Protein AF-A0A2N2EL80-F1 (afdb_monomer_lite)

Structure (mmCIF, N/CA/C/O backbone):
data_AF-A0A2N2EL80-F1
#
_entry.id   AF-A0A2N2EL80-F1
#
loop_
_atom_site.group_PDB
_atom_site.id
_atom_site.type_symbol
_atom_site.label_atom_id
_atom_site.label_alt_id
_atom_site.label_comp_id
_atom_site.label_asym_id
_atom_site.label_entity_id
_atom_site.label_seq_id
_atom_site.pdbx_PDB_ins_code
_atom_site.Cartn_x
_atom_site.Cartn_y
_atom_site.Cartn_z
_atom_site.occupancy
_atom_site.B_iso_or_equiv
_atom_site.auth_seq_id
_atom_site.auth_comp_id
_atom_site.auth_asym_id
_atom_site.auth_atom_id
_atom_site.pdbx_PDB_model_num
ATOM 1 N N . ARG A 1 1 ? -1.466 24.757 1.978 1.00 36.84 1 ARG A N 1
ATOM 2 C CA . ARG A 1 1 ? -2.417 25.723 1.353 1.00 36.84 1 ARG A CA 1
ATOM 3 C C . ARG A 1 1 ? -2.106 26.022 -0.122 1.00 36.84 1 ARG A C 1
ATOM 5 O O . ARG A 1 1 ? -3.025 25.860 -0.905 1.00 36.84 1 ARG A O 1
ATOM 12 N N . ARG A 1 2 ? -0.877 26.381 -0.549 1.00 28.94 2 ARG A N 1
ATOM 13 C CA . ARG A 1 2 ? -0.585 26.623 -1.990 1.00 28.94 2 ARG A CA 1
ATOM 14 C C . ARG A 1 2 ? -0.752 25.395 -2.911 1.00 28.94 2 ARG A C 1
ATOM 16 O O . ARG A 1 2 ? -1.196 25.573 -4.035 1.00 28.94 2 ARG A O 1
ATOM 23 N N . LEU A 1 3 ? -0.505 24.171 -2.430 1.00 34.81 3 LEU A N 1
ATOM 24 C CA . LEU A 1 3 ? -0.719 22.942 -3.219 1.00 34.81 3 LEU A CA 1
ATOM 25 C C . LEU A 1 3 ? -2.199 22.643 -3.530 1.00 34.81 3 LEU A C 1
ATOM 27 O O . LEU A 1 3 ? -2.502 22.123 -4.596 1.00 34.81 3 LEU A O 1
ATOM 31 N N . ALA A 1 4 ? -3.140 23.039 -2.665 1.00 36.81 4 ALA A N 1
ATOM 32 C CA . ALA A 1 4 ? -4.573 22.792 -2.881 1.00 36.81 4 ALA A CA 1
ATOM 33 C C . ALA A 1 4 ? -5.176 23.603 -4.050 1.00 36.81 4 ALA A C 1
ATOM 35 O O . ALA A 1 4 ? -6.304 23.346 -4.451 1.00 36.81 4 ALA A O 1
ATOM 36 N N . ALA A 1 5 ? -4.437 24.577 -4.594 1.00 39.47 5 ALA A N 1
ATOM 37 C CA . ALA A 1 5 ? -4.880 25.436 -5.692 1.00 39.47 5 ALA A CA 1
ATOM 38 C C . ALA A 1 5 ? -4.449 24.944 -7.091 1.00 39.47 5 ALA A C 1
ATOM 40 O O . ALA A 1 5 ? -4.789 25.587 -8.079 1.00 39.47 5 ALA A O 1
ATOM 41 N N . GLN A 1 6 ? -3.691 23.842 -7.193 1.00 38.78 6 GLN A N 1
ATOM 42 C CA . GLN A 1 6 ? -3.155 23.334 -8.472 1.00 38.78 6 GLN A CA 1
ATOM 43 C C . GLN A 1 6 ? -3.732 21.978 -8.917 1.00 38.78 6 GLN A C 1
ATOM 45 O O . GLN A 1 6 ? -3.412 21.514 -10.011 1.00 38.78 6 GLN A O 1
ATOM 50 N N . PHE A 1 7 ? -4.619 21.365 -8.128 1.00 42.50 7 PHE A N 1
ATOM 51 C CA . PHE A 1 7 ? -5.282 20.105 -8.475 1.00 42.50 7 PHE A CA 1
ATOM 52 C C . PHE A 1 7 ? -6.758 20.333 -8.844 1.00 42.50 7 PHE A C 1
ATOM 54 O O . PHE A 1 7 ? -7.604 20.361 -7.948 1.00 42.50 7 PHE A O 1
ATOM 61 N N . PRO A 1 8 ? -7.113 20.458 -10.138 1.00 40.69 8 PRO A N 1
ATOM 62 C CA . PRO A 1 8 ? -8.498 20.279 -10.557 1.00 40.69 8 PRO A CA 1
ATOM 63 C C . PRO A 1 8 ? -8.896 18.818 -10.303 1.00 40.69 8 PRO A C 1
ATOM 65 O O . PRO A 1 8 ? -8.256 17.897 -10.823 1.00 40.69 8 PRO A O 1
ATOM 68 N N . GLY A 1 9 ? -9.942 18.605 -9.496 1.00 40.81 9 GLY A N 1
ATOM 69 C CA . GLY A 1 9 ? -10.396 17.269 -9.081 1.00 40.81 9 GLY A CA 1
ATOM 70 C C . GLY A 1 9 ? -10.692 16.328 -10.254 1.00 40.81 9 GLY A C 1
ATOM 71 O O . GLY A 1 9 ? -10.495 15.118 -10.144 1.00 40.81 9 GLY A O 1
ATOM 72 N N . ASP A 1 10 ? -11.044 16.893 -11.408 1.00 41.03 10 ASP A N 1
ATOM 73 C CA . ASP A 1 10 ? -11.338 16.184 -12.655 1.00 41.03 10 ASP A CA 1
ATOM 74 C C . ASP A 1 10 ? -10.161 15.337 -13.165 1.00 41.03 10 ASP A C 1
ATOM 76 O O . ASP A 1 10 ? -10.371 14.243 -13.689 1.00 41.03 10 ASP A O 1
ATOM 80 N N . LYS A 1 11 ? -8.907 15.782 -12.972 1.00 41.59 11 LYS A N 1
ATOM 81 C CA . LYS A 1 11 ? -7.721 14.992 -13.365 1.00 41.59 11 LYS A CA 1
ATOM 82 C C . LYS A 1 11 ? -7.474 13.805 -12.439 1.00 41.59 11 LYS A C 1
ATOM 84 O O . LYS A 1 11 ? -6.958 12.784 -12.884 1.00 41.59 11 LYS A O 1
ATOM 89 N N . LEU A 1 12 ? -7.859 13.928 -11.170 1.00 43.16 12 LEU A N 1
ATOM 90 C CA . LEU A 1 12 ? -7.789 12.839 -10.201 1.00 43.16 12 LEU A CA 1
ATOM 91 C C . LEU A 1 12 ? -8.893 11.815 -10.516 1.00 43.16 12 LEU A C 1
ATOM 93 O O . LEU A 1 12 ? -8.600 10.636 -10.679 1.00 43.16 12 LEU A O 1
ATOM 97 N N . ALA A 1 13 ? -10.130 12.270 -10.741 1.00 44.47 13 ALA A N 1
ATOM 98 C CA . ALA A 1 13 ? -11.245 11.417 -11.159 1.00 44.47 13 ALA A CA 1
ATOM 99 C C . ALA A 1 13 ? -10.984 10.682 -12.493 1.00 44.47 13 ALA A C 1
ATOM 101 O O . ALA A 1 13 ? -11.302 9.500 -12.617 1.00 44.47 13 ALA A O 1
ATOM 102 N N . ALA A 1 14 ? -10.348 11.336 -13.472 1.00 47.25 14 ALA A N 1
ATOM 103 C CA . ALA A 1 14 ? -10.001 10.724 -14.758 1.00 47.25 14 ALA A CA 1
ATOM 104 C C . ALA A 1 14 ? -8.974 9.576 -14.651 1.00 47.25 14 ALA A C 1
ATOM 106 O O . ALA A 1 14 ? -8.989 8.674 -15.487 1.00 47.25 14 ALA A O 1
ATOM 107 N N . LEU A 1 15 ? -8.113 9.577 -13.625 1.00 43.19 15 LEU A N 1
ATOM 108 C CA . LEU A 1 15 ? -7.171 8.483 -13.342 1.00 43.19 15 LEU A CA 1
ATOM 109 C C . LEU A 1 15 ? -7.818 7.296 -12.607 1.00 43.19 15 LEU A C 1
ATOM 111 O O . LEU A 1 15 ? -7.221 6.222 -12.565 1.00 43.19 15 LEU A O 1
ATOM 115 N N . PHE A 1 16 ? -9.016 7.473 -12.038 1.00 49.16 16 PHE A N 1
ATOM 116 C CA . PHE A 1 16 ? -9.687 6.487 -11.180 1.00 49.16 16 PHE A CA 1
ATOM 117 C C . PHE A 1 16 ? -11.095 6.091 -11.658 1.00 49.16 16 PHE A C 1
ATOM 119 O O . PHE A 1 16 ? -11.875 5.550 -10.878 1.00 49.16 16 PHE A O 1
ATOM 126 N N . ARG A 1 17 ? -11.431 6.296 -12.941 1.00 38.03 17 ARG A N 1
ATOM 127 C CA . ARG A 1 17 ? -12.593 5.620 -13.542 1.00 38.03 17 ARG A CA 1
ATOM 128 C C . ARG A 1 17 ? -12.293 4.130 -13.703 1.00 38.03 17 ARG A C 1
ATOM 130 O O . ARG A 1 17 ? -11.672 3.715 -14.682 1.00 38.03 17 ARG A O 1
ATOM 137 N N . GLU A 1 18 ? -12.797 3.326 -12.774 1.00 37.41 18 GLU A N 1
ATOM 138 C CA . GLU A 1 18 ? -13.130 1.941 -13.098 1.00 37.41 18 GLU A CA 1
ATOM 139 C C . GLU A 1 18 ? -14.151 1.937 -14.246 1.00 37.41 18 GLU A C 1
ATOM 141 O O . GLU A 1 18 ? -14.993 2.834 -14.362 1.00 37.41 18 GLU A O 1
ATOM 146 N N . GLN A 1 19 ? -14.045 0.959 -15.148 1.00 36.16 19 GLN A N 1
ATOM 147 C CA . GLN A 1 19 ? -15.070 0.773 -16.173 1.00 36.16 19 GLN A CA 1
ATOM 148 C C . GLN A 1 19 ? -16.374 0.386 -15.463 1.00 36.16 19 GLN A C 1
ATOM 150 O O . GLN A 1 19 ? -16.317 -0.469 -14.576 1.00 36.16 19 GLN A O 1
ATOM 155 N N . PRO A 1 20 ? -17.539 0.949 -15.840 1.00 35.91 20 PRO A N 1
ATOM 156 C CA . PRO A 1 20 ? -18.798 0.398 -15.367 1.00 35.91 20 PRO A CA 1
ATOM 157 C C . PRO A 1 20 ? -18.852 -1.080 -15.760 1.00 35.91 20 PRO A C 1
ATOM 159 O O . PRO A 1 20 ? -18.447 -1.451 -16.869 1.00 35.91 20 PRO A O 1
ATOM 162 N N . ALA A 1 21 ? -19.329 -1.922 -14.843 1.00 37.66 21 ALA A N 1
ATOM 163 C CA . ALA A 1 21 ? -19.661 -3.299 -15.175 1.00 37.66 21 ALA A CA 1
ATOM 164 C C . ALA A 1 21 ? -20.617 -3.307 -16.378 1.00 37.66 21 ALA A C 1
ATOM 166 O O . ALA A 1 21 ? -21.438 -2.398 -16.520 1.00 37.66 21 ALA A O 1
ATOM 167 N N . ALA A 1 22 ? -20.489 -4.314 -17.247 1.00 34.97 22 ALA A N 1
ATOM 168 C CA . ALA A 1 22 ? -21.372 -4.461 -18.398 1.00 34.97 22 ALA A CA 1
ATOM 169 C C . ALA A 1 22 ? -22.839 -4.393 -17.947 1.00 34.97 22 ALA A C 1
ATOM 171 O O . ALA A 1 22 ? -23.194 -4.988 -16.925 1.00 34.97 22 ALA A O 1
ATOM 172 N N . GLU A 1 23 ? -23.665 -3.658 -18.695 1.00 34.81 23 GLU A N 1
ATOM 173 C CA . GLU A 1 23 ? -25.088 -3.518 -18.391 1.00 34.81 23 GLU A CA 1
ATOM 174 C C . GLU A 1 23 ? -25.717 -4.909 -18.213 1.00 34.81 23 GLU A C 1
ATOM 176 O O . GLU A 1 23 ? -25.488 -5.792 -19.050 1.00 34.81 23 GLU A O 1
ATOM 181 N N . PRO A 1 24 ? -26.496 -5.147 -17.141 1.00 37.19 24 PRO A N 1
ATOM 182 C CA . PRO A 1 24 ? -27.219 -6.397 -17.011 1.00 37.19 24 PRO A CA 1
ATOM 183 C C . PRO A 1 24 ? -28.209 -6.493 -18.172 1.00 37.19 24 PRO A C 1
ATOM 185 O O . PRO A 1 24 ? -29.106 -5.658 -18.305 1.00 37.19 24 PRO A O 1
ATOM 188 N N . ALA A 1 25 ? -28.031 -7.510 -19.017 1.00 40.09 25 ALA A N 1
ATOM 189 C CA . ALA A 1 25 ? -28.937 -7.782 -20.123 1.00 40.09 25 ALA A CA 1
ATOM 190 C C . ALA A 1 25 ? -30.385 -7.849 -19.612 1.00 40.09 25 ALA A C 1
ATOM 192 O O . ALA A 1 25 ? -30.652 -8.429 -18.555 1.00 40.09 25 ALA A O 1
ATOM 193 N N . ALA A 1 26 ? -31.307 -7.241 -20.364 1.00 38.72 26 ALA A N 1
ATOM 194 C CA . ALA A 1 26 ? -32.713 -7.168 -19.988 1.00 38.72 26 ALA A CA 1
ATOM 195 C C . ALA A 1 26 ? -33.275 -8.569 -19.659 1.00 38.72 26 ALA A C 1
ATOM 197 O O . ALA A 1 26 ? -32.948 -9.534 -20.359 1.00 38.72 26 ALA A O 1
ATOM 198 N N . PRO A 1 27 ? -34.113 -8.706 -18.614 1.00 36.88 27 PRO A N 1
ATOM 199 C CA . PRO A 1 27 ? -34.612 -10.006 -18.196 1.00 36.88 27 PRO A CA 1
ATOM 200 C C . PRO A 1 27 ? -35.452 -10.641 -19.307 1.00 36.88 27 PRO A C 1
ATOM 202 O O . PRO A 1 27 ? -36.494 -10.114 -19.701 1.00 36.88 27 PRO A O 1
ATOM 205 N N . LEU A 1 28 ? -35.004 -11.803 -19.785 1.00 41.41 28 LEU A N 1
ATOM 206 C CA . LEU A 1 28 ? -35.810 -12.681 -20.628 1.00 41.41 28 LEU A CA 1
ATOM 207 C C . LEU A 1 28 ? -37.101 -13.061 -19.877 1.00 41.41 28 LEU A C 1
ATOM 209 O O . LEU A 1 28 ? -37.045 -13.305 -18.666 1.00 41.41 28 LEU A O 1
ATOM 213 N N . PRO A 1 29 ? -38.260 -13.127 -20.558 1.00 40.88 29 PRO A N 1
ATOM 214 C CA . PRO A 1 29 ? -39.517 -13.491 -19.915 1.00 40.88 29 PRO A CA 1
ATOM 215 C C . PRO A 1 29 ? -39.420 -14.893 -19.304 1.00 40.88 29 PRO A C 1
ATOM 217 O O . PRO A 1 29 ? -38.980 -15.842 -19.954 1.00 40.88 29 PRO A O 1
ATOM 220 N N . GLN A 1 30 ? -39.832 -15.017 -18.040 1.00 40.78 30 GLN A N 1
ATOM 221 C CA . GLN A 1 30 ? -39.789 -16.280 -17.307 1.00 40.78 30 GLN A CA 1
ATOM 222 C C . GLN A 1 30 ? -40.685 -17.325 -17.984 1.00 40.78 30 GLN A C 1
ATOM 224 O O . GLN A 1 30 ? -41.900 -17.147 -18.080 1.00 40.78 30 GLN A O 1
ATOM 229 N N . ALA A 1 31 ? -40.089 -18.437 -18.414 1.00 43.22 31 ALA A N 1
ATOM 230 C CA . ALA A 1 31 ? -40.844 -19.630 -18.768 1.00 43.22 31 ALA A CA 1
ATOM 231 C C . ALA A 1 31 ? -41.517 -20.207 -17.509 1.00 43.22 31 ALA A C 1
ATOM 233 O O . ALA A 1 31 ? -40.931 -20.198 -16.424 1.00 43.22 31 ALA A O 1
ATOM 234 N N . ALA A 1 32 ? -42.747 -20.702 -17.656 1.00 46.00 32 ALA A N 1
ATOM 235 C CA . ALA A 1 32 ? -43.511 -21.267 -16.548 1.00 46.00 32 ALA A CA 1
ATOM 236 C C . ALA A 1 32 ? -42.792 -22.481 -15.916 1.00 46.00 32 ALA A C 1
ATOM 238 O O . ALA A 1 32 ? -42.149 -23.251 -16.637 1.00 46.00 32 ALA A O 1
ATOM 239 N N . PRO A 1 33 ? -42.904 -22.688 -14.589 1.00 47.91 33 PRO A N 1
ATOM 240 C CA . PRO A 1 33 ? -42.281 -23.828 -13.928 1.00 47.91 33 PRO A CA 1
ATOM 241 C C . PRO A 1 33 ? -42.896 -25.156 -14.413 1.00 47.91 33 PRO A C 1
ATOM 243 O O . PRO A 1 33 ? -44.117 -25.236 -14.580 1.00 47.91 33 PRO A O 1
ATOM 246 N N . PRO A 1 34 ? -42.086 -26.212 -14.619 1.00 53.00 34 PRO A N 1
ATOM 247 C CA . PRO A 1 34 ? -42.595 -27.531 -14.979 1.00 53.00 34 PRO A CA 1
ATOM 248 C C . PRO A 1 34 ? -43.390 -28.164 -13.818 1.00 53.00 34 PRO A C 1
ATOM 250 O O . PRO A 1 34 ? -43.152 -27.832 -12.653 1.00 53.00 34 PRO A O 1
ATOM 253 N N . PRO A 1 35 ? -44.324 -29.092 -14.108 1.00 53.56 35 PRO A N 1
ATOM 254 C CA . PRO A 1 35 ? -45.118 -29.761 -13.081 1.00 53.56 35 PRO A CA 1
ATOM 255 C C . PRO A 1 35 ? -44.244 -30.613 -12.137 1.00 53.56 35 PRO A C 1
ATOM 257 O O . PRO A 1 35 ? -43.193 -31.112 -12.551 1.00 53.56 35 PRO A O 1
ATOM 260 N N . PRO A 1 36 ? -44.667 -30.804 -10.872 1.00 47.78 36 PRO A N 1
ATOM 261 C CA . PRO A 1 36 ? -43.858 -31.474 -9.860 1.00 47.78 36 PRO A CA 1
ATOM 262 C C . PRO A 1 36 ? -43.615 -32.951 -10.195 1.00 47.78 36 PRO A C 1
ATOM 264 O O . PRO A 1 36 ? -44.549 -33.714 -10.443 1.00 47.78 36 PRO A O 1
ATOM 267 N N . GLN A 1 37 ? -42.347 -33.364 -10.147 1.00 56.66 37 GLN A N 1
ATOM 268 C CA . GLN A 1 37 ? -41.962 -34.774 -10.205 1.00 56.66 37 GLN A CA 1
ATOM 269 C C . GLN A 1 37 ? -42.323 -35.492 -8.889 1.00 56.66 37 GLN A C 1
ATOM 271 O O . GLN A 1 37 ? -42.256 -34.876 -7.821 1.00 56.66 37 GLN A O 1
ATOM 276 N N . PRO A 1 38 ? -42.691 -36.788 -8.931 1.00 44.81 38 PRO A N 1
ATOM 277 C CA . PRO A 1 38 ? -42.960 -37.568 -7.725 1.00 44.81 38 PRO A CA 1
ATOM 278 C C . PRO A 1 38 ? -41.693 -37.746 -6.875 1.00 44.81 38 PRO A C 1
ATOM 280 O O . PRO A 1 38 ? -40.584 -37.859 -7.398 1.00 44.81 38 PRO A O 1
ATOM 283 N N . ALA A 1 39 ? -41.868 -37.773 -5.552 1.00 45.59 39 ALA A N 1
ATOM 284 C CA . ALA A 1 39 ? -40.762 -37.785 -4.599 1.00 45.59 39 ALA A CA 1
ATOM 285 C C . ALA A 1 39 ? -39.882 -39.053 -4.711 1.00 45.59 39 ALA A C 1
ATOM 287 O O . ALA A 1 39 ? -40.421 -40.157 -4.847 1.00 45.59 39 ALA A O 1
ATOM 288 N N . PRO A 1 40 ? -38.544 -38.932 -4.600 1.00 43.94 40 PRO A N 1
ATOM 289 C CA . PRO A 1 40 ? -37.654 -40.086 -4.570 1.00 43.94 40 PRO A CA 1
ATOM 290 C C . PRO A 1 40 ? -37.874 -40.919 -3.299 1.00 43.94 40 PRO A C 1
ATOM 292 O O . PRO A 1 40 ? -37.983 -40.385 -2.194 1.00 43.94 40 PRO A O 1
ATOM 295 N N . GLN A 1 41 ? -37.922 -42.242 -3.462 1.00 43.44 41 GLN A N 1
ATOM 296 C CA . GLN A 1 41 ? -38.035 -43.189 -2.352 1.00 43.44 41 GLN A CA 1
ATOM 297 C C . GLN A 1 41 ? -36.805 -43.121 -1.435 1.00 43.44 41 GLN A C 1
ATOM 299 O O . GLN A 1 41 ? -35.677 -42.938 -1.896 1.00 43.44 41 GLN A O 1
ATOM 304 N N . ALA A 1 42 ? -37.023 -43.301 -0.131 1.00 38.56 42 ALA A N 1
ATOM 305 C CA . ALA A 1 42 ? -35.953 -43.302 0.859 1.00 38.56 42 ALA A CA 1
ATOM 306 C C . ALA A 1 42 ? -34.986 -44.476 0.627 1.00 38.56 42 ALA A C 1
ATOM 308 O O . ALA A 1 42 ? -35.381 -45.641 0.692 1.00 38.56 42 ALA A O 1
ATOM 309 N N . ALA A 1 43 ? -33.711 -44.165 0.386 1.00 41.53 43 ALA A N 1
ATOM 310 C CA . ALA A 1 43 ? -32.657 -45.167 0.301 1.00 41.53 43 ALA A CA 1
ATOM 311 C C . ALA A 1 43 ? -32.413 -45.810 1.678 1.00 41.53 43 ALA A C 1
ATOM 313 O O . ALA A 1 43 ? -32.316 -45.117 2.692 1.00 41.53 43 ALA A O 1
ATOM 314 N N . GLN A 1 44 ? -32.296 -47.139 1.708 1.00 49.78 44 GLN A N 1
ATOM 315 C CA . GLN A 1 44 ? -31.917 -47.875 2.915 1.00 49.78 44 GLN A CA 1
ATOM 316 C C . GLN A 1 44 ? -30.453 -47.575 3.295 1.00 49.78 44 GLN A C 1
ATOM 318 O O . GLN A 1 44 ? -29.621 -47.397 2.400 1.00 49.78 44 GLN A O 1
ATOM 323 N N . PRO A 1 45 ? -30.104 -47.537 4.595 1.00 44.44 45 PRO A N 1
ATOM 324 C CA . PRO A 1 45 ? -28.719 -47.362 5.020 1.00 44.44 45 PRO A CA 1
ATOM 325 C C . PRO A 1 45 ? -27.870 -48.592 4.635 1.00 44.44 45 PRO A C 1
ATOM 327 O O . PRO A 1 45 ? -28.324 -49.724 4.826 1.00 44.44 45 PRO A O 1
ATOM 330 N N . PRO A 1 46 ? -26.642 -48.409 4.115 1.00 47.59 46 PRO A N 1
ATOM 331 C CA . PRO A 1 46 ? -25.771 -49.523 3.754 1.00 47.59 46 PRO A CA 1
ATOM 332 C C . PRO A 1 46 ? -25.269 -50.278 4.994 1.00 47.59 46 PRO A C 1
ATOM 334 O O . PRO A 1 46 ? -24.992 -49.688 6.039 1.00 47.59 46 PRO A O 1
ATOM 337 N N . ALA A 1 47 ? -25.128 -51.597 4.860 1.00 44.88 47 ALA A N 1
ATOM 338 C CA . ALA A 1 47 ? -24.631 -52.468 5.921 1.00 44.88 47 ALA A CA 1
ATOM 339 C C . ALA A 1 47 ? -23.134 -52.243 6.211 1.00 44.88 47 ALA A C 1
ATOM 341 O O . ALA A 1 47 ? -22.342 -51.978 5.305 1.00 44.88 47 ALA A O 1
ATOM 342 N N . PHE A 1 48 ? -22.743 -52.409 7.478 1.00 38.69 48 PHE A N 1
ATOM 343 C CA . PHE A 1 48 ? -21.344 -52.361 7.908 1.00 38.69 48 PHE A CA 1
ATOM 344 C C . PHE A 1 48 ? -20.513 -53.462 7.233 1.00 38.69 48 PHE A C 1
ATOM 346 O O . PHE A 1 48 ? -20.825 -54.646 7.360 1.00 38.69 48 PHE A O 1
ATOM 353 N N . GLN A 1 49 ? -19.412 -53.073 6.587 1.00 50.56 49 GLN A N 1
ATOM 354 C CA . GLN A 1 49 ? -18.335 -53.985 6.196 1.00 50.56 49 GLN A CA 1
ATOM 355 C C . GLN A 1 49 ? -17.183 -53.876 7.214 1.00 50.56 49 GLN A C 1
ATOM 357 O O . GLN A 1 49 ? -16.853 -52.759 7.622 1.00 50.56 49 GLN A O 1
ATOM 362 N N . PRO A 1 50 ? -16.572 -54.995 7.651 1.00 47.41 50 PRO A N 1
ATOM 363 C CA . PRO A 1 50 ? -15.419 -54.963 8.548 1.00 47.41 50 PRO A CA 1
ATOM 364 C C . PRO A 1 50 ? -14.163 -54.443 7.831 1.00 47.41 50 PRO A C 1
ATOM 366 O O . PRO A 1 50 ? -13.985 -54.646 6.630 1.00 47.41 50 PRO A O 1
ATOM 369 N N . ALA A 1 51 ? -13.285 -53.771 8.578 1.00 41.91 51 ALA A N 1
ATOM 370 C CA . ALA A 1 51 ? -12.072 -53.161 8.039 1.00 41.91 51 ALA A CA 1
ATOM 371 C C . ALA A 1 51 ? -11.010 -54.212 7.639 1.00 41.91 51 ALA A C 1
ATOM 373 O O . ALA A 1 51 ? -10.792 -55.157 8.400 1.00 41.91 51 ALA A O 1
ATOM 374 N N . PRO A 1 52 ? -10.314 -54.046 6.496 1.00 45.00 52 PRO A N 1
ATOM 375 C CA . PRO A 1 52 ? -9.164 -54.873 6.136 1.00 45.00 52 PRO A CA 1
ATOM 376 C C . PRO A 1 52 ? -7.899 -54.479 6.922 1.00 45.00 52 PRO A C 1
ATOM 378 O O . PRO A 1 52 ? -7.692 -53.309 7.250 1.00 45.00 52 PRO A O 1
ATOM 381 N N . GLU A 1 53 ? -7.041 -55.463 7.198 1.00 48.62 53 GLU A N 1
ATOM 382 C CA . GLU A 1 53 ? -5.771 -55.290 7.918 1.00 48.62 53 GLU A CA 1
ATOM 383 C C . GLU A 1 53 ? -4.724 -54.462 7.136 1.00 48.62 53 GLU A C 1
ATOM 385 O O . GLU A 1 53 ? -4.726 -54.453 5.900 1.00 48.62 53 GLU A O 1
ATOM 390 N N . PRO A 1 54 ? -3.789 -53.782 7.831 1.00 41.91 54 PRO A N 1
ATOM 391 C CA . PRO A 1 54 ? -2.734 -52.999 7.191 1.00 41.91 54 PRO A CA 1
ATOM 392 C C . PRO A 1 54 ? -1.634 -53.883 6.576 1.00 41.91 54 PRO A C 1
ATOM 394 O O . PRO A 1 54 ? -0.974 -54.659 7.265 1.00 41.91 54 PRO A O 1
ATOM 397 N N . ALA A 1 55 ? -1.378 -53.704 5.278 1.00 48.28 55 ALA A N 1
ATOM 398 C CA . ALA A 1 55 ? -0.269 -54.347 4.571 1.00 48.28 55 ALA A CA 1
ATOM 399 C C . ALA A 1 55 ? 1.093 -53.658 4.854 1.00 48.28 55 ALA A C 1
ATOM 401 O O . ALA A 1 55 ? 1.132 -52.441 5.063 1.00 48.28 55 ALA A O 1
ATOM 402 N N . PRO A 1 56 ? 2.222 -54.398 4.842 1.00 46.38 56 PRO A N 1
ATOM 403 C CA . PRO A 1 56 ? 3.550 -53.856 5.142 1.00 46.38 56 PRO A CA 1
ATOM 404 C C . PRO A 1 56 ? 4.141 -53.001 4.004 1.00 46.38 56 PRO A C 1
ATOM 406 O O . PRO A 1 56 ? 3.808 -53.161 2.830 1.00 46.38 56 PRO A O 1
ATOM 409 N N . ALA A 1 57 ? 5.056 -52.094 4.362 1.00 39.41 57 ALA A N 1
ATOM 410 C CA . ALA A 1 57 ? 5.652 -51.118 3.447 1.00 39.41 57 ALA A CA 1
ATOM 411 C C . ALA A 1 57 ? 6.679 -51.729 2.459 1.00 39.41 57 ALA A C 1
ATOM 413 O O . ALA A 1 57 ? 7.459 -52.600 2.853 1.00 39.41 57 ALA A O 1
ATOM 414 N N . PRO A 1 58 ? 6.747 -51.246 1.200 1.00 44.62 58 PRO A N 1
ATOM 415 C CA . PRO A 1 58 ? 7.720 -51.712 0.212 1.00 44.62 58 PRO A CA 1
ATOM 416 C C . PRO A 1 58 ? 9.107 -51.059 0.370 1.00 44.62 58 PRO A C 1
ATOM 418 O O . PRO A 1 58 ? 9.230 -49.861 0.624 1.00 44.62 58 PRO A O 1
ATOM 421 N N . ALA A 1 59 ? 10.156 -51.857 0.157 1.00 43.97 59 ALA A N 1
ATOM 422 C CA . ALA A 1 59 ? 11.557 -51.427 0.107 1.00 43.97 59 ALA A CA 1
ATOM 423 C C . ALA A 1 59 ? 11.955 -50.901 -1.300 1.00 43.97 59 ALA A C 1
ATOM 425 O O . ALA A 1 59 ? 11.289 -51.235 -2.283 1.00 43.97 59 ALA A O 1
ATOM 426 N N . PRO A 1 60 ? 13.020 -50.080 -1.433 1.00 42.66 60 PRO A N 1
ATOM 427 C CA . PRO A 1 60 ? 13.355 -49.402 -2.689 1.00 42.66 60 PRO A CA 1
ATOM 428 C C . PRO A 1 60 ? 14.072 -50.306 -3.708 1.00 42.66 60 PRO A C 1
ATOM 430 O O . PRO A 1 60 ? 14.862 -51.174 -3.342 1.00 42.66 60 PRO A O 1
ATOM 433 N N . ALA A 1 61 ? 13.844 -50.041 -4.999 1.00 38.38 61 ALA A N 1
ATOM 434 C CA . ALA A 1 61 ? 14.470 -50.732 -6.132 1.00 38.38 61 ALA A CA 1
ATOM 435 C C . ALA A 1 61 ? 15.491 -49.829 -6.875 1.00 38.38 61 ALA A C 1
ATOM 437 O O . ALA A 1 61 ? 15.366 -48.602 -6.822 1.00 38.38 61 ALA A O 1
ATOM 438 N N . PRO A 1 62 ? 16.513 -50.404 -7.545 1.00 36.56 62 PRO A N 1
ATOM 439 C CA . PRO A 1 62 ? 17.666 -49.666 -8.071 1.00 36.56 62 PRO A CA 1
ATOM 440 C C . PRO A 1 62 ? 17.452 -49.102 -9.487 1.00 36.56 62 PRO A C 1
ATOM 442 O O . PRO A 1 62 ? 16.614 -49.584 -10.247 1.00 36.56 62 PRO A O 1
ATOM 445 N N . GLY A 1 63 ? 18.263 -48.111 -9.869 1.00 37.34 63 GLY A N 1
ATOM 446 C CA . GLY A 1 63 ? 18.292 -47.566 -11.232 1.00 37.34 63 GLY A CA 1
ATOM 447 C C . GLY A 1 63 ? 19.321 -48.239 -12.155 1.00 37.34 63 GLY A C 1
ATOM 448 O O . GLY A 1 63 ? 20.293 -48.829 -11.683 1.00 37.34 63 GLY A O 1
ATOM 449 N N . PRO A 1 64 ? 19.139 -48.091 -13.476 1.00 36.47 64 PRO A N 1
ATOM 450 C CA . PRO A 1 64 ? 20.240 -47.936 -14.433 1.00 36.47 64 PRO A CA 1
ATOM 451 C C . PRO A 1 64 ? 20.031 -46.702 -15.347 1.00 36.47 64 PRO A C 1
ATOM 453 O O . PRO A 1 64 ? 18.960 -46.098 -15.343 1.00 36.47 64 PRO A O 1
ATOM 456 N N . GLY A 1 65 ? 21.046 -46.292 -16.121 1.00 27.11 65 GLY A N 1
ATOM 457 C CA . GLY A 1 65 ? 21.009 -45.043 -16.911 1.00 27.11 65 GLY A CA 1
ATOM 458 C C . GLY A 1 65 ? 21.589 -45.129 -18.331 1.00 27.11 65 GLY A C 1
ATOM 459 O O . GLY A 1 65 ? 21.978 -46.208 -18.760 1.00 27.11 65 GLY A O 1
ATOM 460 N N . ALA A 1 66 ? 21.687 -43.951 -18.981 1.00 27.59 66 ALA A N 1
ATOM 461 C CA . ALA A 1 66 ? 22.303 -43.642 -20.294 1.00 27.59 66 ALA A CA 1
ATOM 462 C C . ALA A 1 66 ? 21.673 -44.333 -21.535 1.00 27.59 66 ALA A C 1
ATOM 464 O O . ALA A 1 66 ? 21.324 -45.501 -21.474 1.00 27.59 66 ALA A O 1
ATOM 465 N N . THR A 1 67 ? 21.500 -43.751 -22.734 1.00 34.69 67 THR A N 1
ATOM 466 C CA . THR A 1 67 ? 21.668 -42.416 -23.400 1.00 34.69 67 THR A CA 1
ATOM 467 C C . THR A 1 67 ? 20.939 -42.536 -24.788 1.00 34.69 67 THR A C 1
ATOM 469 O O . THR A 1 67 ? 20.348 -43.600 -24.987 1.00 34.69 67 THR A O 1
ATOM 472 N N . PRO A 1 68 ? 20.950 -41.611 -25.795 1.00 34.47 68 PRO A N 1
ATOM 473 C CA . PRO A 1 68 ? 21.517 -40.250 -25.916 1.00 34.47 68 PRO A CA 1
ATOM 474 C C . PRO A 1 68 ? 20.557 -39.150 -26.477 1.00 34.47 68 PRO A C 1
ATOM 476 O O . PRO A 1 68 ? 19.534 -39.439 -27.086 1.00 34.47 68 PRO A O 1
ATOM 479 N N . GLY A 1 69 ? 20.998 -37.884 -26.406 1.00 24.66 69 GLY A N 1
ATOM 480 C CA . GLY A 1 69 ? 20.934 -36.942 -27.543 1.00 24.66 69 GLY A CA 1
ATOM 481 C C . GLY A 1 69 ? 19.679 -36.087 -27.796 1.00 24.66 69 GLY A C 1
ATOM 482 O O . GLY A 1 69 ? 18.820 -36.476 -28.580 1.00 24.66 69 GLY A O 1
ATOM 483 N N . LEU A 1 70 ? 19.686 -34.835 -27.306 1.00 27.50 70 LEU A N 1
ATOM 484 C CA . LEU A 1 70 ? 19.209 -33.676 -28.087 1.00 27.50 70 LEU A CA 1
ATOM 485 C C . LEU A 1 70 ? 19.816 -32.358 -27.558 1.00 27.50 70 LEU A C 1
ATOM 487 O O . LEU A 1 70 ? 19.214 -31.629 -26.773 1.00 27.50 70 LEU A O 1
ATOM 491 N N . GLU A 1 71 ? 21.048 -32.069 -27.980 1.00 28.09 71 GLU A N 1
ATOM 492 C CA . GLU A 1 71 ? 21.713 -30.786 -27.734 1.00 28.09 71 GLU A CA 1
ATOM 493 C C . GLU A 1 71 ? 21.271 -29.745 -28.773 1.00 28.09 71 GLU A C 1
ATOM 495 O O . GLU A 1 71 ? 21.656 -29.823 -29.938 1.00 28.09 71 GLU A O 1
ATOM 500 N N . ALA A 1 72 ? 20.496 -28.742 -28.355 1.00 29.41 72 ALA A N 1
ATOM 501 C CA . ALA A 1 72 ? 20.358 -27.465 -29.061 1.00 29.41 72 ALA A CA 1
ATOM 502 C C . ALA A 1 72 ? 19.804 -26.383 -28.114 1.00 29.41 72 ALA A C 1
ATOM 504 O O . ALA A 1 72 ? 18.930 -26.659 -27.298 1.00 29.41 72 ALA A O 1
ATOM 505 N N . ALA A 1 73 ? 20.283 -25.141 -28.259 1.00 28.61 73 ALA A N 1
ATOM 506 C CA . ALA A 1 73 ? 19.810 -23.945 -27.539 1.00 28.61 73 ALA A CA 1
ATOM 507 C C . ALA A 1 73 ? 20.022 -23.914 -26.001 1.00 28.61 73 ALA A C 1
ATOM 509 O O . ALA A 1 73 ? 19.159 -23.463 -25.250 1.00 28.61 73 ALA A O 1
ATOM 510 N N . GLY A 1 74 ? 21.217 -24.301 -25.538 1.00 28.58 74 GLY A N 1
ATOM 511 C CA . GLY A 1 74 ? 21.681 -24.091 -24.159 1.00 28.58 74 GLY A CA 1
ATOM 512 C C . GLY A 1 74 ? 22.953 -23.240 -24.073 1.00 28.58 74 GLY A C 1
ATOM 513 O O . GLY A 1 74 ? 24.022 -23.776 -23.809 1.00 28.58 74 GLY A O 1
ATOM 514 N N . ALA A 1 75 ? 22.861 -21.921 -24.275 1.00 27.73 75 ALA A N 1
ATOM 515 C CA . ALA A 1 75 ? 23.977 -20.992 -24.057 1.00 27.73 75 ALA A CA 1
ATOM 516 C C . ALA A 1 75 ? 23.462 -19.608 -23.623 1.00 27.73 75 ALA A C 1
ATOM 518 O O . ALA A 1 75 ? 22.585 -19.056 -24.283 1.00 27.73 75 ALA A O 1
ATOM 519 N N . GLY A 1 76 ? 24.008 -19.037 -22.537 1.00 25.39 76 GLY A N 1
ATOM 520 C CA . GLY A 1 76 ? 23.729 -17.636 -22.167 1.00 25.39 76 GLY A CA 1
ATOM 521 C C . GLY A 1 76 ? 23.408 -17.301 -20.703 1.00 25.39 76 GLY A C 1
ATOM 522 O O . GLY A 1 76 ? 22.900 -16.212 -20.463 1.00 25.39 76 GLY A O 1
ATOM 523 N N . PHE A 1 77 ? 23.700 -18.161 -19.718 1.00 28.81 77 PHE A N 1
ATOM 524 C CA . PHE A 1 77 ? 23.671 -17.765 -18.298 1.00 28.81 77 PHE A CA 1
ATOM 525 C C . PHE A 1 77 ? 24.888 -18.302 -17.535 1.00 28.81 77 PHE A C 1
ATOM 527 O O . PHE A 1 77 ? 24.859 -19.401 -16.988 1.00 28.81 77 PHE A O 1
ATOM 534 N N . GLN A 1 78 ? 25.946 -17.492 -17.461 1.00 26.36 78 GLN A N 1
ATOM 535 C CA . GLN A 1 78 ? 26.998 -17.633 -16.454 1.00 26.36 78 GLN A CA 1
ATOM 536 C C . GLN A 1 78 ? 26.826 -16.525 -15.413 1.00 26.36 78 GLN A C 1
ATOM 538 O O . GLN A 1 78 ? 26.937 -15.341 -15.726 1.00 26.36 78 GLN A O 1
ATOM 543 N N . PHE A 1 79 ? 26.544 -16.914 -14.170 1.00 31.09 79 PHE A N 1
ATOM 544 C CA . PHE A 1 79 ? 26.711 -16.026 -13.022 1.00 31.09 79 PHE A CA 1
ATOM 545 C C . PHE A 1 79 ? 28.204 -15.937 -12.698 1.00 31.09 79 PHE A C 1
ATOM 547 O O . PHE A 1 79 ? 28.863 -16.966 -12.551 1.00 31.09 79 PHE A O 1
ATOM 554 N N . ILE A 1 80 ? 28.730 -14.719 -12.563 1.00 32.78 80 ILE A N 1
ATOM 555 C CA . ILE A 1 80 ? 30.099 -14.508 -12.087 1.00 32.78 80 ILE A CA 1
ATOM 556 C C . ILE A 1 80 ? 30.145 -14.895 -10.607 1.00 32.78 80 ILE A C 1
ATOM 558 O O . ILE A 1 80 ? 29.483 -14.271 -9.779 1.00 32.78 80 ILE A O 1
ATOM 562 N N . ASN A 1 81 ? 30.928 -15.924 -10.290 1.00 27.92 81 ASN A N 1
ATOM 563 C CA . ASN A 1 81 ? 31.240 -16.334 -8.927 1.00 27.92 81 ASN A CA 1
ATOM 564 C C . ASN A 1 81 ? 32.536 -15.619 -8.489 1.00 27.92 81 ASN A C 1
ATOM 566 O O . ASN A 1 81 ? 33.583 -15.892 -9.079 1.00 27.92 81 ASN A O 1
ATOM 570 N N . PRO A 1 82 ? 32.508 -14.679 -7.526 1.00 31.42 82 PRO A N 1
ATOM 571 C CA . PRO A 1 82 ? 33.668 -13.858 -7.193 1.00 31.42 82 PRO A CA 1
ATOM 572 C C . PRO A 1 82 ? 34.571 -14.548 -6.157 1.00 31.42 82 PRO A C 1
ATOM 574 O O . PRO A 1 82 ? 34.630 -14.138 -4.999 1.00 31.42 82 PRO A O 1
ATOM 577 N N . ALA A 1 83 ? 35.294 -15.587 -6.581 1.00 29.67 83 ALA A N 1
ATOM 578 C CA . ALA A 1 83 ? 36.387 -16.169 -5.806 1.00 29.67 83 ALA A CA 1
ATOM 579 C C . ALA A 1 83 ? 37.487 -16.749 -6.715 1.00 29.67 83 ALA A C 1
ATOM 581 O O . ALA A 1 83 ? 37.219 -17.622 -7.533 1.00 29.67 83 ALA A O 1
ATOM 582 N N . GLU A 1 84 ? 38.713 -16.286 -6.455 1.00 31.62 84 GLU A N 1
ATOM 583 C CA . GLU A 1 84 ? 40.037 -16.733 -6.937 1.00 31.62 84 GLU A CA 1
ATOM 584 C C . GLU A 1 84 ? 40.714 -15.962 -8.099 1.00 31.62 84 GLU A C 1
ATOM 586 O O . GLU A 1 84 ? 40.038 -15.407 -8.967 1.00 31.62 84 GLU A O 1
ATOM 591 N N . PRO A 1 85 ? 42.063 -15.812 -8.065 1.00 36.75 85 PRO A N 1
ATOM 592 C CA . PRO A 1 85 ? 42.754 -14.729 -8.765 1.00 36.75 85 PRO A CA 1
ATOM 593 C C . PRO A 1 85 ? 43.525 -15.178 -10.018 1.00 36.75 85 PRO A C 1
ATOM 595 O O . PRO A 1 85 ? 44.330 -16.107 -9.973 1.00 36.75 85 PRO A O 1
ATOM 598 N N . MET A 1 86 ? 43.407 -14.418 -11.111 1.00 31.55 86 MET A N 1
ATOM 599 C CA . MET A 1 86 ? 44.367 -14.499 -12.219 1.00 31.55 86 MET A CA 1
ATOM 600 C C . MET A 1 86 ? 45.588 -13.611 -11.954 1.00 31.55 86 MET A C 1
ATOM 602 O O . MET A 1 86 ? 45.510 -12.384 -11.989 1.00 31.55 86 MET A O 1
ATOM 606 N N . GLN A 1 87 ? 46.739 -14.251 -11.750 1.00 28.64 87 GLN A N 1
ATOM 607 C CA . GLN A 1 87 ? 48.032 -13.659 -12.091 1.00 28.64 87 GLN A CA 1
ATOM 608 C C . GLN A 1 87 ? 48.296 -13.789 -13.604 1.00 28.64 87 GLN A C 1
ATOM 610 O O . GLN A 1 87 ? 47.648 -14.576 -14.288 1.00 28.64 87 GLN A O 1
ATOM 615 N N . ALA A 1 88 ? 49.312 -13.057 -14.076 1.00 26.05 88 ALA A N 1
ATOM 616 C CA . ALA A 1 88 ? 49.883 -13.068 -15.429 1.00 26.05 88 ALA A CA 1
ATOM 617 C C . ALA A 1 88 ? 49.070 -12.385 -16.552 1.00 26.05 88 ALA A C 1
ATOM 619 O O . ALA A 1 88 ? 48.348 -13.024 -17.307 1.00 26.05 88 ALA A O 1
ATOM 620 N N . ALA A 1 89 ? 49.351 -11.095 -16.764 1.00 28.34 89 ALA A N 1
ATOM 621 C CA . ALA A 1 89 ? 50.094 -10.657 -17.955 1.00 28.34 89 ALA A CA 1
ATOM 622 C C . ALA A 1 89 ? 50.607 -9.218 -17.758 1.00 28.34 89 ALA A C 1
ATOM 624 O O . ALA A 1 89 ? 49.823 -8.294 -17.564 1.00 28.34 89 ALA A O 1
ATOM 625 N N . ALA A 1 90 ? 51.925 -9.024 -17.814 1.00 27.03 90 ALA A N 1
ATOM 626 C CA . ALA A 1 90 ? 52.552 -7.705 -17.832 1.00 27.03 90 ALA A CA 1
ATOM 627 C C . ALA A 1 90 ? 53.294 -7.520 -19.159 1.00 27.03 90 ALA A C 1
ATOM 629 O O . ALA A 1 90 ? 54.110 -8.372 -19.501 1.00 27.03 90 ALA A O 1
ATOM 630 N N . ALA A 1 91 ? 53.053 -6.411 -19.864 1.00 27.28 91 ALA A N 1
ATOM 631 C CA . ALA A 1 91 ? 53.954 -5.867 -20.883 1.00 27.28 91 ALA A CA 1
ATOM 632 C C . ALA A 1 91 ? 53.515 -4.454 -21.313 1.00 27.28 91 ALA A C 1
ATOM 634 O O . ALA A 1 91 ? 52.394 -4.307 -21.779 1.00 27.28 91 ALA A O 1
ATOM 635 N N . GLN A 1 92 ? 54.450 -3.490 -21.241 1.00 28.91 92 GLN A N 1
ATOM 636 C CA . GLN A 1 92 ? 54.494 -2.216 -21.996 1.00 28.91 92 GLN A CA 1
ATOM 637 C C . GLN A 1 92 ? 53.354 -1.191 -21.730 1.00 28.91 92 GLN A C 1
ATOM 639 O O . GLN A 1 92 ? 52.181 -1.526 -21.716 1.00 28.91 92 GLN A O 1
ATOM 644 N N . GLY A 1 93 ? 53.611 0.106 -21.539 1.00 24.53 93 GLY A N 1
ATOM 645 C CA . GLY A 1 93 ? 54.874 0.839 -21.400 1.00 24.53 93 GLY A CA 1
ATOM 646 C C . GLY A 1 93 ? 54.627 2.359 -21.432 1.00 24.53 93 GLY A C 1
ATOM 647 O O . GLY A 1 93 ? 53.701 2.790 -22.106 1.00 24.53 93 GLY A O 1
ATOM 648 N N . GLU A 1 94 ? 55.488 3.130 -20.746 1.00 26.53 94 GLU A N 1
ATOM 649 C CA . GLU A 1 94 ? 55.701 4.590 -20.924 1.00 26.53 94 GLU A CA 1
ATOM 650 C C . GLU A 1 94 ? 54.583 5.570 -20.465 1.00 26.53 94 GLU A C 1
ATOM 652 O O . GLU A 1 94 ? 53.400 5.305 -20.618 1.00 26.53 94 GLU A O 1
ATOM 657 N N . GLN A 1 95 ? 54.861 6.763 -19.908 1.00 28.86 95 GLN A N 1
ATOM 658 C CA . GLN A 1 95 ? 56.033 7.314 -19.187 1.00 28.86 95 GLN A CA 1
ATOM 659 C C . GLN A 1 95 ? 55.648 8.687 -18.566 1.00 28.86 95 GLN A C 1
ATOM 661 O O . GLN A 1 95 ? 54.790 9.353 -19.131 1.00 28.86 95 GLN A O 1
ATOM 666 N N . LEU A 1 96 ? 56.377 9.150 -17.525 1.00 27.95 96 LEU A N 1
ATOM 667 C CA . LEU A 1 96 ? 56.544 10.576 -17.108 1.00 27.95 96 LEU A CA 1
ATOM 668 C C . LEU A 1 96 ? 55.261 11.315 -16.616 1.00 27.95 96 LEU A C 1
ATOM 670 O O . LEU A 1 96 ? 54.162 11.069 -17.080 1.00 27.95 96 LEU A O 1
ATOM 674 N N . THR A 1 97 ? 55.242 12.257 -15.663 1.00 28.94 97 THR A N 1
ATOM 675 C CA . THR A 1 97 ? 56.212 12.935 -14.762 1.00 28.94 97 THR A CA 1
ATOM 676 C C . THR A 1 97 ? 55.406 13.391 -13.512 1.00 28.94 97 THR A C 1
ATOM 678 O O . THR A 1 97 ? 54.182 13.350 -13.557 1.00 28.94 97 THR A O 1
ATOM 681 N N . LEU A 1 98 ? 55.923 13.842 -12.360 1.00 29.97 98 LEU A N 1
ATOM 682 C CA . LEU A 1 98 ? 57.245 14.321 -11.907 1.00 29.97 98 LEU A CA 1
ATOM 683 C C . LEU A 1 98 ? 57.495 13.809 -10.451 1.00 29.97 98 LEU A C 1
ATOM 685 O O . LEU A 1 98 ? 56.905 12.809 -10.050 1.00 29.97 98 LEU A O 1
ATOM 689 N N . ALA A 1 99 ? 58.362 14.451 -9.657 1.00 29.58 99 ALA A N 1
ATOM 690 C CA . ALA A 1 99 ? 58.662 14.113 -8.245 1.00 29.58 99 ALA A CA 1
ATOM 691 C C . ALA A 1 99 ? 58.949 15.418 -7.440 1.00 29.58 99 ALA A C 1
ATOM 693 O O . ALA A 1 99 ? 58.592 16.479 -7.957 1.00 29.58 99 ALA A O 1
ATOM 694 N N . PRO A 1 100 ? 59.668 15.454 -6.288 1.00 39.66 100 PRO A N 1
ATOM 695 C CA . PRO A 1 100 ? 59.893 14.465 -5.215 1.00 39.66 100 PRO A CA 1
ATOM 696 C C . PRO A 1 100 ? 59.711 15.044 -3.777 1.00 39.66 100 PRO A C 1
ATOM 698 O O . PRO A 1 100 ? 59.686 16.255 -3.576 1.00 39.66 100 PRO A O 1
ATOM 701 N N . ALA A 1 101 ? 59.751 14.185 -2.748 1.00 29.58 101 ALA A N 1
ATOM 702 C CA . ALA A 1 101 ? 60.299 14.548 -1.429 1.00 29.58 101 ALA A CA 1
ATOM 703 C C . ALA A 1 101 ? 60.894 13.313 -0.717 1.00 29.58 101 ALA A C 1
ATOM 705 O O . ALA A 1 101 ? 60.201 12.339 -0.439 1.00 29.58 101 ALA A O 1
ATOM 706 N N . GLN A 1 102 ? 62.192 13.368 -0.430 1.00 30.23 102 GLN A N 1
ATOM 707 C CA . GLN A 1 102 ? 63.013 12.389 0.301 1.00 30.23 102 GLN A CA 1
ATOM 708 C C . GLN A 1 102 ? 64.041 13.198 1.134 1.00 30.23 102 GLN A C 1
ATOM 710 O O . GLN A 1 102 ? 64.139 14.409 0.910 1.00 30.23 102 GLN A O 1
ATOM 715 N N . PRO A 1 103 ? 64.887 12.599 2.000 1.00 41.28 103 PRO A N 1
ATOM 716 C CA . PRO A 1 103 ? 64.865 11.246 2.571 1.00 41.28 103 PRO A CA 1
ATOM 717 C C . PRO A 1 103 ? 65.056 11.250 4.110 1.00 41.28 103 PRO A C 1
ATOM 719 O O . PRO A 1 103 ? 65.268 12.297 4.723 1.00 41.28 103 PRO A O 1
ATOM 722 N N . ARG A 1 104 ? 65.122 10.061 4.727 1.00 30.97 104 ARG A N 1
ATOM 723 C CA . ARG A 1 104 ? 66.248 9.735 5.626 1.00 30.97 104 ARG A CA 1
ATOM 724 C C . ARG A 1 104 ? 66.438 8.229 5.803 1.00 30.97 104 ARG A C 1
ATOM 726 O O . ARG A 1 104 ? 65.470 7.480 5.897 1.00 30.97 104 ARG A O 1
ATOM 733 N N . ASP A 1 105 ? 67.701 7.824 5.811 1.00 27.38 105 ASP A N 1
ATOM 734 C CA . ASP A 1 105 ? 68.159 6.438 5.876 1.00 27.38 105 ASP A CA 1
ATOM 735 C C . ASP A 1 105 ? 67.976 5.802 7.259 1.00 27.38 105 ASP A C 1
ATOM 737 O O . ASP A 1 105 ? 68.072 6.483 8.279 1.00 27.38 105 ASP A O 1
ATOM 741 N N . ALA A 1 106 ? 67.822 4.474 7.294 1.00 28.83 106 ALA A N 1
ATOM 742 C CA . ALA A 1 106 ? 68.881 3.563 7.759 1.00 28.83 106 ALA A CA 1
ATOM 743 C C . ALA A 1 106 ? 68.324 2.167 8.106 1.00 28.83 106 ALA A C 1
ATOM 745 O O . ALA A 1 106 ? 67.536 1.991 9.028 1.00 28.83 106 ALA A O 1
ATOM 746 N N . SER A 1 107 ? 68.797 1.175 7.352 1.00 26.92 107 SER A N 1
ATOM 747 C CA . SER A 1 107 ? 69.192 -0.176 7.774 1.00 26.92 107 SER A CA 1
ATOM 748 C C . SER A 1 107 ? 68.835 -0.660 9.195 1.00 26.92 107 SER A C 1
ATOM 750 O O . SER A 1 107 ? 69.301 -0.082 10.170 1.00 26.92 107 SER A O 1
ATOM 752 N N . VAL A 1 108 ? 68.231 -1.856 9.308 1.00 29.39 108 VAL A N 1
ATOM 753 C CA . VAL A 1 108 ? 68.897 -3.088 9.817 1.00 29.39 108 VAL A CA 1
ATOM 754 C C . VAL A 1 108 ? 67.911 -4.276 9.920 1.00 29.39 108 VAL A C 1
ATOM 756 O O . VAL A 1 108 ? 66.794 -4.146 10.400 1.00 29.39 108 VAL A O 1
ATOM 759 N N . SER A 1 109 ? 68.376 -5.436 9.437 1.00 29.73 109 SER A N 1
ATOM 760 C CA . SER A 1 109 ? 67.917 -6.836 9.592 1.00 29.73 109 SER A CA 1
ATOM 761 C C . SER A 1 109 ? 66.598 -7.210 10.307 1.00 29.73 109 SER A C 1
ATOM 763 O O . SER A 1 109 ? 66.374 -6.836 11.454 1.00 29.73 109 SER A O 1
ATOM 765 N N . GLY A 1 110 ? 65.933 -8.250 9.774 1.00 28.78 110 GLY A N 1
ATOM 766 C CA . GLY A 1 110 ? 65.485 -9.364 10.632 1.00 28.78 110 GLY A CA 1
ATOM 767 C C . GLY A 1 110 ? 64.112 -9.989 10.358 1.00 28.78 110 GLY A C 1
ATOM 768 O O . GLY A 1 110 ? 63.136 -9.579 10.962 1.00 28.78 110 GLY A O 1
ATOM 769 N N . ARG A 1 111 ? 64.105 -11.076 9.566 1.00 30.81 111 ARG A N 1
ATOM 770 C CA . ARG A 1 111 ? 63.215 -12.269 9.621 1.00 30.81 111 ARG A CA 1
ATOM 771 C C . ARG A 1 111 ? 61.674 -12.056 9.699 1.00 30.81 111 ARG A C 1
ATOM 773 O O . ARG A 1 111 ? 61.171 -11.518 10.680 1.00 30.81 111 ARG A O 1
ATOM 780 N N . PRO A 1 112 ? 60.878 -12.590 8.748 1.00 32.34 112 PRO A N 1
ATOM 781 C CA . PRO A 1 112 ? 59.430 -12.383 8.740 1.00 32.34 112 PRO A CA 1
ATOM 782 C C . PRO A 1 112 ? 58.722 -13.108 9.895 1.00 32.34 112 PRO A C 1
ATOM 784 O O . PRO A 1 112 ? 58.944 -14.296 10.138 1.00 32.34 112 PRO A O 1
ATOM 787 N N . ARG A 1 113 ? 57.810 -12.394 10.560 1.00 32.25 113 ARG A N 1
ATOM 788 C CA . ARG A 1 113 ? 56.790 -12.941 11.467 1.00 32.25 113 ARG A CA 1
ATOM 789 C C . ARG A 1 113 ? 55.462 -12.971 10.693 1.00 32.25 113 ARG A C 1
ATOM 791 O O . ARG A 1 113 ? 55.188 -11.988 10.004 1.00 32.25 113 ARG A O 1
ATOM 798 N N . PRO A 1 114 ? 54.654 -14.046 10.746 1.00 35.12 114 PRO A N 1
ATOM 799 C CA . PRO A 1 114 ? 53.406 -14.104 9.987 1.00 35.12 114 PRO A CA 1
ATOM 800 C C . PRO A 1 114 ? 52.457 -12.983 10.422 1.00 35.12 114 PRO A C 1
ATOM 802 O O . PRO A 1 114 ? 52.231 -12.776 11.615 1.00 35.12 114 PRO A O 1
ATOM 805 N N . ALA A 1 115 ? 51.936 -12.247 9.441 1.00 33.06 115 ALA A N 1
ATOM 806 C CA . ALA A 1 115 ? 51.025 -11.138 9.672 1.00 33.06 115 ALA A CA 1
ATOM 807 C C . ALA A 1 115 ? 49.672 -11.640 10.195 1.00 33.06 115 ALA A C 1
ATOM 809 O O . ALA A 1 115 ? 49.130 -12.630 9.701 1.00 33.06 115 ALA A O 1
ATOM 810 N N . GLN A 1 116 ? 49.098 -10.911 11.154 1.00 38.62 116 GLN A N 1
ATOM 811 C CA . GLN A 1 116 ? 47.662 -10.994 11.412 1.00 38.62 116 GLN A CA 1
ATOM 812 C C . GLN A 1 116 ? 46.921 -10.576 10.130 1.00 38.62 116 GLN A C 1
ATOM 814 O O . GLN A 1 116 ? 47.315 -9.576 9.521 1.00 38.62 116 GLN A O 1
ATOM 819 N N . PRO A 1 117 ? 45.869 -11.295 9.701 1.00 34.84 117 PRO A N 1
ATOM 820 C CA . PRO A 1 117 ? 45.058 -10.842 8.582 1.00 34.84 117 PRO A CA 1
ATOM 821 C C . PRO A 1 117 ? 44.410 -9.500 8.938 1.00 34.84 117 PRO A C 1
ATOM 823 O O . PRO A 1 117 ? 43.771 -9.361 9.983 1.00 34.84 117 PRO A O 1
ATOM 826 N N . ALA A 1 118 ? 44.593 -8.514 8.060 1.00 33.84 118 ALA A N 1
ATOM 827 C CA . ALA A 1 118 ? 43.886 -7.243 8.135 1.00 33.84 118 ALA A CA 1
ATOM 828 C C . ALA A 1 118 ? 42.360 -7.483 8.109 1.00 33.84 118 ALA A C 1
ATOM 830 O O . ALA A 1 118 ? 41.915 -8.465 7.502 1.00 33.84 118 ALA A O 1
ATOM 831 N N . PRO A 1 119 ? 41.549 -6.613 8.743 1.00 35.25 119 PRO A N 1
ATOM 832 C CA . PRO A 1 119 ? 40.097 -6.744 8.696 1.00 35.25 119 PRO A CA 1
ATOM 833 C C . PRO A 1 119 ? 39.623 -6.772 7.240 1.00 35.25 119 PRO A C 1
ATOM 835 O O . PRO A 1 119 ? 40.012 -5.924 6.435 1.00 35.25 119 PRO A O 1
ATOM 838 N N . GLN A 1 120 ? 38.801 -7.769 6.907 1.00 34.47 120 GLN A N 1
ATOM 839 C CA . GLN A 1 120 ? 38.236 -7.913 5.567 1.00 34.47 120 GLN A CA 1
ATOM 840 C C . GLN A 1 120 ? 37.484 -6.627 5.183 1.00 34.47 120 GLN A C 1
ATOM 842 O O . GLN A 1 120 ? 36.731 -6.107 6.014 1.00 34.47 120 GLN A O 1
ATOM 847 N N . PRO A 1 121 ? 37.643 -6.111 3.949 1.00 36.00 121 PRO A N 1
ATOM 848 C CA . PRO A 1 121 ? 36.812 -5.013 3.480 1.00 36.00 121 PRO A CA 1
ATOM 849 C C . PRO A 1 121 ? 35.353 -5.471 3.513 1.00 36.00 121 PRO A C 1
ATOM 851 O O . PRO A 1 121 ? 35.008 -6.513 2.951 1.00 36.00 121 PRO A O 1
ATOM 854 N N . ALA A 1 122 ? 34.507 -4.715 4.214 1.00 39.91 122 ALA A N 1
ATOM 855 C CA . ALA A 1 122 ? 33.099 -5.050 4.352 1.00 39.91 122 ALA A CA 1
ATOM 856 C C . ALA A 1 122 ? 32.452 -5.178 2.965 1.00 39.91 122 ALA A C 1
ATOM 858 O O . ALA A 1 122 ? 32.627 -4.308 2.109 1.00 39.91 122 ALA A O 1
ATOM 859 N N . ALA A 1 123 ? 31.694 -6.257 2.755 1.00 34.38 123 ALA A N 1
ATOM 860 C CA . ALA A 1 123 ? 30.893 -6.416 1.548 1.00 34.38 123 ALA A CA 1
ATOM 861 C C . ALA A 1 123 ? 29.975 -5.189 1.372 1.00 34.38 123 ALA A C 1
ATOM 863 O O . ALA A 1 123 ? 29.448 -4.695 2.377 1.00 34.38 123 ALA A O 1
ATOM 864 N N . PRO A 1 124 ? 29.770 -4.691 0.137 1.00 36.22 124 PRO A N 1
ATOM 865 C CA . PRO A 1 124 ? 28.979 -3.491 -0.099 1.00 36.22 124 PRO A CA 1
ATOM 866 C C . PRO A 1 124 ? 27.533 -3.726 0.345 1.00 36.22 124 PRO A C 1
ATOM 868 O O . PRO A 1 124 ? 26.755 -4.394 -0.337 1.00 36.22 124 PRO A O 1
ATOM 871 N N . GLN A 1 125 ? 27.175 -3.184 1.510 1.00 33.06 125 GLN A N 1
ATOM 872 C CA . GLN A 1 125 ? 25.796 -3.184 1.970 1.00 33.06 125 GLN A CA 1
ATOM 873 C C . GLN A 1 125 ? 24.998 -2.255 1.059 1.00 33.06 125 GLN A C 1
ATOM 875 O O . GLN A 1 125 ? 25.317 -1.077 0.927 1.00 33.06 125 GLN A O 1
ATOM 880 N N . ILE A 1 126 ? 23.947 -2.777 0.432 1.00 43.25 126 ILE A N 1
ATOM 881 C CA . ILE A 1 126 ? 22.989 -1.939 -0.287 1.00 43.25 126 ILE A CA 1
ATOM 882 C C . ILE A 1 126 ? 22.143 -1.231 0.779 1.00 43.25 126 ILE A C 1
ATOM 884 O O . ILE A 1 126 ? 21.271 -1.837 1.404 1.00 43.25 126 ILE A O 1
ATOM 888 N N . GLU A 1 127 ? 22.450 0.043 1.025 1.00 36.06 127 GLU A N 1
ATOM 889 C CA . GLU A 1 127 ? 21.851 0.885 2.069 1.00 36.06 127 GLU A CA 1
ATOM 890 C C . GLU A 1 127 ? 20.375 1.218 1.775 1.00 36.06 127 GLU A C 1
ATOM 892 O O . GLU A 1 127 ? 19.993 2.308 1.346 1.00 36.06 127 GLU A O 1
ATOM 897 N N . THR A 1 128 ? 19.496 0.254 2.038 1.00 46.38 128 THR A N 1
ATOM 898 C CA . THR A 1 128 ? 18.042 0.416 1.946 1.00 46.38 128 THR A CA 1
ATOM 899 C C . THR A 1 128 ? 17.487 1.123 3.185 1.00 46.38 128 THR A C 1
ATOM 901 O O . THR A 1 128 ? 17.155 0.495 4.188 1.00 46.38 128 THR A O 1
ATOM 904 N N . PHE A 1 129 ? 17.330 2.453 3.119 1.00 42.88 129 PHE A N 1
ATOM 905 C CA . PHE A 1 129 ? 16.616 3.253 4.138 1.00 42.88 129 PHE A CA 1
ATOM 906 C C . PHE A 1 129 ? 17.148 3.118 5.590 1.00 42.88 129 PHE A C 1
ATOM 908 O O . PHE A 1 129 ? 16.426 3.456 6.534 1.00 42.88 129 PHE A O 1
ATOM 915 N N . ARG A 1 130 ? 18.377 2.615 5.790 1.00 45.53 130 ARG A N 1
ATOM 916 C CA . ARG A 1 130 ? 18.878 2.190 7.110 1.00 45.53 130 ARG A CA 1
ATOM 917 C C . ARG A 1 130 ? 19.170 3.353 8.060 1.00 45.53 130 ARG A C 1
ATOM 919 O O . ARG A 1 130 ? 18.655 3.349 9.174 1.00 45.53 130 ARG A O 1
ATOM 926 N N . ASP A 1 131 ? 19.903 4.370 7.614 1.00 37.31 131 ASP A N 1
ATOM 927 C CA . ASP A 1 131 ? 20.609 5.253 8.561 1.00 37.31 131 ASP A CA 1
ATOM 928 C C . ASP A 1 131 ? 19.904 6.575 8.905 1.00 37.31 131 ASP A C 1
ATOM 930 O O . ASP A 1 131 ? 20.277 7.250 9.859 1.00 37.31 131 ASP A O 1
ATOM 934 N N . ILE A 1 132 ? 18.818 6.933 8.210 1.00 41.06 132 ILE A N 1
ATOM 935 C CA . ILE A 1 132 ? 18.035 8.154 8.515 1.00 41.06 132 ILE A CA 1
ATOM 936 C C . ILE A 1 132 ? 17.035 7.925 9.671 1.00 41.06 132 ILE A C 1
ATOM 938 O O . ILE A 1 132 ? 16.397 8.861 10.148 1.00 41.06 132 ILE A O 1
ATOM 942 N N . MET A 1 133 ? 16.847 6.682 10.132 1.00 42.47 133 MET A N 1
ATOM 943 C CA . MET A 1 133 ? 15.663 6.311 10.917 1.00 42.47 133 MET A CA 1
ATOM 944 C C . MET A 1 133 ? 15.916 5.498 12.195 1.00 42.47 133 MET A C 1
ATOM 946 O O . MET A 1 133 ? 14.995 4.828 12.666 1.00 42.47 133 MET A O 1
ATOM 950 N N . ALA A 1 134 ? 17.094 5.631 12.806 1.00 36.91 134 ALA A N 1
ATOM 951 C CA . ALA A 1 134 ? 17.389 5.147 14.162 1.00 36.91 134 ALA A CA 1
ATOM 952 C C . ALA A 1 134 ? 16.788 6.053 15.269 1.00 36.91 134 ALA A C 1
ATOM 954 O O . ALA A 1 134 ? 17.449 6.393 16.248 1.00 36.91 134 ALA A O 1
ATOM 955 N N . ALA A 1 135 ? 15.532 6.478 15.102 1.00 49.12 135 ALA A N 1
ATOM 956 C CA . ALA A 1 135 ? 14.793 7.247 16.101 1.00 49.12 135 ALA A CA 1
ATOM 957 C C . ALA A 1 135 ? 14.033 6.300 17.042 1.00 49.12 135 ALA A C 1
ATOM 959 O O . ALA A 1 135 ? 13.382 5.360 16.578 1.00 49.12 135 ALA A O 1
ATOM 960 N N . ALA A 1 136 ? 14.107 6.563 18.349 1.00 52.69 136 ALA A N 1
ATOM 961 C CA . ALA A 1 136 ? 13.433 5.774 19.377 1.00 52.69 136 ALA A CA 1
ATOM 962 C C . ALA A 1 136 ? 11.903 5.732 19.186 1.00 52.69 136 ALA A C 1
ATOM 964 O O . ALA A 1 136 ? 11.305 6.612 18.561 1.00 52.69 136 ALA A O 1
ATOM 965 N N . VAL A 1 137 ? 11.264 4.695 19.735 1.00 58.16 137 VAL A N 1
ATOM 966 C CA . VAL A 1 137 ? 9.798 4.600 19.791 1.00 58.16 137 VAL A CA 1
ATOM 967 C C . VAL A 1 137 ? 9.276 5.691 20.741 1.00 58.16 137 VAL A C 1
ATOM 969 O O . VAL A 1 137 ? 9.774 5.746 21.866 1.00 58.16 137 VAL A O 1
ATOM 972 N N . PRO A 1 138 ? 8.307 6.537 20.331 1.00 62.88 138 PRO A N 1
ATOM 973 C CA . PRO A 1 138 ? 7.782 7.598 21.192 1.00 62.88 138 PRO A CA 1
ATOM 974 C C . PRO A 1 138 ? 7.120 7.061 22.466 1.00 62.88 138 PRO A C 1
ATOM 976 O O . PRO A 1 138 ? 6.491 6.001 22.426 1.00 62.88 138 PRO A O 1
ATOM 979 N N . THR A 1 139 ? 7.205 7.802 23.573 1.00 68.88 139 THR A N 1
ATOM 980 C CA . THR A 1 139 ? 6.491 7.453 24.820 1.00 68.88 139 THR A CA 1
ATOM 981 C C . THR A 1 139 ? 4.988 7.750 24.728 1.00 68.88 139 THR A C 1
ATOM 983 O O . THR A 1 139 ? 4.513 8.361 23.763 1.00 68.88 139 THR A O 1
ATOM 986 N N . GLU A 1 140 ? 4.208 7.354 25.739 1.00 65.94 140 GLU A N 1
ATOM 987 C CA . GLU A 1 140 ? 2.784 7.705 25.812 1.00 65.94 140 GLU A CA 1
ATOM 988 C C . GLU A 1 140 ? 2.585 9.233 25.886 1.00 65.94 140 GLU A C 1
ATOM 990 O O . GLU A 1 140 ? 1.729 9.789 25.199 1.00 65.94 140 GLU A O 1
ATOM 995 N N . GLU A 1 141 ? 3.402 9.948 26.661 1.00 62.88 141 GLU A N 1
ATOM 996 C CA . GLU A 1 141 ? 3.335 11.409 26.798 1.00 62.88 141 GLU A CA 1
ATOM 997 C C . GLU A 1 141 ? 3.686 12.131 25.493 1.00 62.88 141 GLU A C 1
ATOM 999 O O . GLU A 1 141 ? 3.115 13.179 25.189 1.00 62.88 141 GLU A O 1
ATOM 1004 N N . GLU A 1 142 ? 4.612 11.581 24.709 1.00 66.88 142 GLU A N 1
ATOM 1005 C CA . GLU A 1 142 ? 4.938 12.071 23.367 1.00 66.88 142 GLU A CA 1
ATOM 1006 C C . GLU A 1 142 ? 3.804 11.763 22.380 1.00 66.88 142 GLU A C 1
ATOM 1008 O O . GLU A 1 142 ? 3.388 12.635 21.618 1.00 66.88 142 GLU A O 1
ATOM 1013 N N . SER A 1 143 ? 3.211 10.572 22.476 1.00 67.69 143 SER A N 1
ATOM 1014 C CA . SER A 1 143 ? 2.041 10.150 21.695 1.00 67.69 143 SER A CA 1
ATOM 1015 C C . SER A 1 143 ? 0.777 10.964 22.013 1.00 67.69 143 SER A C 1
ATOM 1017 O O . SER A 1 143 ? -0.082 11.143 21.151 1.00 67.69 143 SER A O 1
ATOM 1019 N N . ARG A 1 144 ? 0.660 11.524 23.223 1.00 64.56 144 ARG A N 1
ATOM 1020 C CA . ARG A 1 144 ? -0.409 12.470 23.596 1.00 64.56 144 ARG A CA 1
ATOM 1021 C C . ARG A 1 144 ? -0.174 13.890 23.064 1.00 64.56 144 ARG A C 1
ATOM 1023 O O . ARG A 1 144 ? -1.148 14.607 22.845 1.00 64.56 144 ARG A O 1
ATOM 1030 N N . LYS A 1 145 ? 1.083 14.293 22.830 1.00 72.62 145 LYS A N 1
ATOM 1031 C CA . LYS A 1 145 ? 1.453 15.567 22.167 1.00 72.62 145 LYS A CA 1
ATOM 1032 C C . LYS A 1 145 ? 1.305 15.509 20.642 1.00 72.62 145 LYS A C 1
ATOM 1034 O O . LYS A 1 145 ? 1.413 16.529 19.971 1.00 72.62 145 LYS A O 1
ATOM 1039 N N . ASP A 1 146 ? 1.069 14.324 20.095 1.00 82.81 146 ASP A N 1
ATOM 1040 C CA . ASP A 1 146 ? 0.887 14.087 18.673 1.00 82.81 146 ASP A CA 1
ATOM 1041 C C . ASP A 1 146 ? -0.571 14.361 18.235 1.00 82.81 146 ASP A C 1
ATOM 1043 O O . ASP A 1 146 ? -1.512 13.684 18.655 1.00 82.81 146 ASP A O 1
ATOM 1047 N N . ASP A 1 147 ? -0.783 15.336 17.345 1.00 88.00 147 ASP A N 1
ATOM 1048 C CA . ASP A 1 147 ? -2.117 15.763 16.869 1.00 88.00 147 ASP A CA 1
ATOM 1049 C C . ASP A 1 147 ? -2.953 14.670 16.174 1.00 88.00 147 ASP A C 1
ATOM 1051 O O . ASP A 1 147 ? -4.175 14.799 16.040 1.00 88.00 147 ASP A O 1
ATOM 1055 N N . PHE A 1 148 ? -2.315 13.600 15.691 1.00 93.69 148 PHE A N 1
ATOM 1056 C CA . PHE A 1 148 ? -3.018 12.472 15.085 1.00 93.69 148 PHE A CA 1
ATOM 1057 C C . PHE A 1 148 ? -3.322 11.402 16.131 1.00 93.69 148 PHE A C 1
ATOM 1059 O O . PHE A 1 148 ? -4.470 10.987 16.251 1.00 93.69 148 PHE A O 1
ATOM 1066 N N . ILE A 1 149 ? -2.327 10.983 16.914 1.00 94.00 149 ILE A N 1
ATOM 1067 C CA . ILE A 1 149 ? -2.467 9.914 17.908 1.00 94.00 149 ILE A CA 1
ATOM 1068 C C . ILE A 1 149 ? -3.310 10.362 19.110 1.00 94.00 149 ILE A C 1
ATOM 1070 O O . ILE A 1 149 ? -4.106 9.573 19.610 1.00 94.00 149 ILE A O 1
ATOM 1074 N N . SER A 1 150 ? -3.299 11.644 19.486 1.00 93.56 150 SER A N 1
ATOM 1075 C CA . SER A 1 150 ? -4.234 12.212 20.476 1.00 93.56 150 SER A CA 1
ATOM 1076 C C . SER A 1 150 ? -5.719 11.974 20.141 1.00 93.56 150 SER A C 1
ATOM 1078 O O . SER A 1 150 ? -6.558 11.926 21.042 1.00 93.56 150 SER A O 1
ATOM 1080 N N . ARG A 1 151 ? -6.067 11.744 18.864 1.00 95.56 151 ARG A N 1
ATOM 1081 C CA . ARG A 1 151 ? -7.427 11.370 18.430 1.00 95.56 151 ARG A CA 1
ATOM 1082 C C . ARG A 1 151 ? -7.829 9.958 18.859 1.00 95.56 151 ARG A C 1
ATOM 1084 O O . ARG A 1 151 ? -9.018 9.719 19.043 1.00 95.56 151 ARG A O 1
ATOM 1091 N N . ALA A 1 152 ? -6.866 9.052 19.046 1.00 96.06 152 ALA A N 1
ATOM 1092 C CA . ALA A 1 152 ? -7.098 7.714 19.588 1.00 96.06 152 ALA A CA 1
ATOM 1093 C C . ALA A 1 152 ? -7.672 7.793 21.007 1.00 96.06 152 ALA A C 1
ATOM 1095 O O . ALA A 1 152 ? -8.673 7.150 21.306 1.00 96.06 152 ALA A O 1
ATOM 1096 N N . PHE A 1 153 ? -7.068 8.637 21.850 1.00 95.50 153 PHE A N 1
ATOM 1097 C CA . PHE A 1 153 ? -7.504 8.868 23.226 1.00 95.50 153 PHE A CA 1
ATOM 1098 C C . PHE A 1 153 ? -8.863 9.568 23.288 1.00 95.50 153 PHE A C 1
ATOM 1100 O O . PHE A 1 153 ? -9.712 9.134 24.054 1.00 95.50 153 PHE A O 1
ATOM 1107 N N . ARG A 1 154 ? -9.110 10.582 22.442 1.00 95.38 154 ARG A N 1
ATOM 1108 C CA . ARG A 1 154 ? -10.439 11.222 22.353 1.00 95.38 154 ARG A CA 1
ATOM 1109 C C . ARG A 1 154 ? -11.521 10.213 21.959 1.00 95.38 154 ARG A C 1
ATOM 1111 O O . ARG A 1 154 ? -12.520 10.113 22.649 1.00 95.38 154 ARG A O 1
ATOM 1118 N N . LEU A 1 155 ? -11.288 9.403 20.922 1.00 96.06 155 LEU A N 1
ATOM 1119 C CA . LEU A 1 155 ? -12.238 8.361 20.515 1.00 96.06 155 LEU A CA 1
ATOM 1120 C C . LEU A 1 155 ? -12.454 7.298 21.601 1.00 96.06 155 LEU A C 1
ATOM 1122 O O . LEU A 1 155 ? -13.575 6.822 21.756 1.00 96.06 155 LEU A O 1
ATOM 1126 N N . ALA A 1 156 ? -11.404 6.922 22.336 1.00 95.75 156 ALA A N 1
ATOM 1127 C CA . ALA A 1 156 ? -11.543 6.034 23.482 1.00 95.75 156 ALA A CA 1
ATOM 1128 C C . ALA A 1 156 ? -12.438 6.677 24.552 1.00 95.75 156 ALA A C 1
ATOM 1130 O O . ALA A 1 156 ? -13.412 6.052 24.944 1.00 95.75 156 ALA A O 1
ATOM 1131 N N . SER A 1 157 ? -12.189 7.932 24.949 1.00 95.69 157 SER A N 1
ATOM 1132 C CA . SER A 1 157 ? -13.035 8.665 25.904 1.00 95.69 157 SER A CA 1
ATOM 1133 C C . SER A 1 157 ? -14.491 8.787 25.449 1.00 95.69 157 SER A C 1
ATOM 1135 O O . SER A 1 157 ? -15.374 8.432 26.224 1.00 95.69 157 SER A O 1
ATOM 1137 N N . ASP A 1 158 ? -14.756 9.174 24.194 1.00 95.56 158 ASP A N 1
ATOM 1138 C CA . ASP A 1 158 ? -16.125 9.217 23.660 1.00 95.56 158 ASP A CA 1
ATOM 1139 C C . ASP A 1 158 ? -16.818 7.841 23.776 1.00 95.56 158 ASP A C 1
ATOM 1141 O O . ASP A 1 158 ? -18.002 7.754 24.090 1.00 95.56 158 ASP A O 1
ATOM 1145 N N . LEU A 1 159 ? -16.093 6.748 23.498 1.00 95.25 159 LEU A N 1
ATOM 1146 C CA . LEU A 1 159 ? -16.617 5.384 23.611 1.00 95.25 159 LEU A CA 1
ATOM 1147 C C . LEU A 1 159 ? -16.792 4.936 25.071 1.00 95.25 159 LEU A C 1
ATOM 1149 O O . LEU A 1 159 ? -17.669 4.121 25.347 1.00 95.25 159 LEU A O 1
ATOM 1153 N N . GLU A 1 160 ? -15.981 5.434 26.007 1.00 95.94 160 GLU A N 1
ATOM 1154 C CA . GLU A 1 160 ? -16.154 5.178 27.442 1.00 95.94 160 GLU A CA 1
ATOM 1155 C C . GLU A 1 160 ? -17.424 5.841 27.982 1.00 95.94 160 GLU A C 1
ATOM 1157 O O . GLU A 1 160 ? -18.141 5.223 28.772 1.00 95.94 160 GLU A O 1
ATOM 1162 N N . GLU A 1 161 ? -17.720 7.060 27.521 1.00 96.06 161 GLU A N 1
ATOM 1163 C CA . GLU A 1 161 ? -18.962 7.779 27.818 1.00 96.06 161 GLU A CA 1
ATOM 1164 C C . GLU A 1 161 ? -20.180 7.078 27.188 1.00 96.06 161 GLU A C 1
ATOM 1166 O O . GLU A 1 161 ? -21.149 6.804 27.895 1.00 96.06 161 GLU A O 1
ATOM 1171 N N . ASP A 1 162 ? -20.104 6.692 25.905 1.00 93.38 162 ASP A N 1
ATOM 1172 C CA . ASP A 1 162 ? -21.170 5.960 25.193 1.00 93.38 162 ASP A CA 1
ATOM 1173 C C . ASP A 1 162 ? -21.499 4.592 25.834 1.00 93.38 162 ASP A C 1
ATOM 1175 O O . ASP A 1 162 ? -22.655 4.162 25.843 1.00 93.38 162 ASP A O 1
ATOM 1179 N N . LEU A 1 163 ? -20.480 3.858 26.307 1.00 93.75 163 LEU A N 1
ATOM 1180 C CA . LEU A 1 163 ? -20.610 2.462 26.756 1.00 93.75 163 LEU A CA 1
ATOM 1181 C C . LEU A 1 163 ? -20.674 2.290 28.282 1.00 93.75 163 LEU A C 1
ATOM 1183 O O . LEU A 1 163 ? -20.930 1.177 28.747 1.00 93.75 163 LEU A O 1
ATOM 1187 N N . GLY A 1 164 ? -20.381 3.333 29.065 1.00 94.25 164 GLY A N 1
ATOM 1188 C CA . GLY A 1 164 ? -20.328 3.270 30.531 1.00 94.25 164 GLY A CA 1
ATOM 1189 C C . GLY A 1 164 ? -19.234 2.348 31.097 1.00 94.25 164 GLY A C 1
ATOM 1190 O O . GLY A 1 164 ? -19.337 1.895 32.237 1.00 94.25 164 GLY A O 1
ATOM 1191 N N . ARG A 1 165 ? -18.195 2.028 30.313 1.00 94.88 165 ARG A N 1
ATOM 1192 C CA . ARG A 1 165 ? -17.089 1.124 30.692 1.00 94.88 165 ARG A CA 1
ATOM 1193 C C . ARG A 1 165 ? -15.776 1.554 30.047 1.00 94.88 165 ARG A C 1
ATOM 1195 O O . ARG A 1 165 ? -15.790 2.167 28.988 1.00 94.88 165 ARG A O 1
ATOM 1202 N N . LYS A 1 166 ? -14.644 1.171 30.647 1.00 94.56 166 LYS A N 1
ATOM 1203 C CA . LYS A 1 166 ? -13.306 1.479 30.120 1.00 94.56 166 LYS A CA 1
ATOM 1204 C C . LYS A 1 166 ? -13.029 0.817 28.766 1.00 94.56 166 LYS A C 1
ATOM 1206 O O . LYS A 1 166 ? -13.357 -0.353 28.566 1.00 94.56 166 LYS A O 1
ATOM 1211 N N . VAL A 1 167 ? -12.403 1.570 27.859 1.00 95.62 167 VAL A N 1
ATOM 1212 C CA . VAL A 1 167 ? -12.084 1.159 26.484 1.00 95.62 167 VAL A CA 1
ATOM 1213 C C . VAL A 1 167 ? -10.570 1.089 26.345 1.00 95.62 167 VAL A C 1
ATOM 1215 O O . VAL A 1 167 ? -9.879 2.083 26.141 1.00 95.62 167 VAL A O 1
ATOM 1218 N N . TYR A 1 168 ? -10.045 -0.123 26.485 1.00 94.06 168 TYR A N 1
ATOM 1219 C CA . TYR A 1 168 ? -8.613 -0.383 26.405 1.00 94.06 168 TYR A CA 1
ATOM 1220 C C . TYR A 1 168 ? -8.133 -0.435 24.952 1.00 94.06 168 TYR A C 1
ATOM 1222 O O . TYR A 1 168 ? -8.846 -0.892 24.060 1.00 94.06 168 TYR A O 1
ATOM 1230 N N . PHE A 1 169 ? -6.878 -0.050 24.717 1.00 94.62 169 PHE A N 1
ATOM 1231 C CA . PHE A 1 169 ? -6.202 -0.233 23.431 1.00 94.62 169 PHE A CA 1
ATOM 1232 C C . PHE A 1 169 ? -5.788 -1.703 23.248 1.00 94.62 169 PHE A C 1
ATOM 1234 O O . PHE A 1 169 ? -4.618 -2.071 23.333 1.00 94.62 169 PHE A O 1
ATOM 1241 N N . ASN A 1 170 ? -6.786 -2.562 23.050 1.00 94.88 170 ASN A N 1
ATOM 1242 C CA . ASN A 1 170 ? -6.665 -3.998 22.822 1.00 94.88 170 ASN A CA 1
ATOM 1243 C C . ASN A 1 170 ? -7.641 -4.443 21.707 1.00 94.88 170 ASN A C 1
ATOM 1245 O O . ASN A 1 170 ? -8.275 -3.611 21.055 1.00 94.88 170 ASN A O 1
ATOM 1249 N N . LEU A 1 171 ? -7.773 -5.755 21.476 1.00 95.44 171 LEU A N 1
ATOM 1250 C CA . LEU A 1 171 ? -8.695 -6.286 20.462 1.00 95.44 171 LEU A CA 1
ATOM 1251 C C . LEU A 1 171 ? -10.173 -5.999 20.784 1.00 95.44 171 LEU A C 1
ATOM 1253 O O . LEU A 1 171 ? -10.953 -5.765 19.866 1.00 95.44 171 LEU A O 1
ATOM 1257 N N . ASP A 1 172 ? -10.563 -5.961 22.061 1.00 95.25 172 ASP A N 1
ATOM 1258 C CA . ASP A 1 172 ? -11.942 -5.647 22.458 1.00 95.25 172 ASP A CA 1
ATOM 1259 C C . ASP A 1 172 ? -12.285 -4.187 22.145 1.00 95.25 172 ASP A C 1
ATOM 1261 O O . ASP A 1 172 ? -13.298 -3.917 21.502 1.00 95.25 172 ASP A O 1
ATOM 1265 N N . GLY A 1 173 ? -11.406 -3.247 22.506 1.00 95.69 173 GLY A N 1
ATOM 1266 C CA . GLY A 1 173 ? -11.554 -1.838 22.141 1.00 95.69 173 GLY A CA 1
ATOM 1267 C C . GLY A 1 173 ? -11.532 -1.619 20.627 1.00 95.69 173 GLY A C 1
ATOM 1268 O O . GLY A 1 173 ? -12.343 -0.853 20.111 1.00 95.69 173 GLY A O 1
ATOM 1269 N N . LEU A 1 174 ? -10.687 -2.353 19.890 1.00 96.38 174 LEU A N 1
ATOM 1270 C CA . LEU A 1 174 ? -10.678 -2.322 18.424 1.00 96.38 174 LEU A CA 1
ATOM 1271 C C . LEU A 1 174 ? -12.013 -2.806 17.829 1.00 96.38 174 LEU A C 1
ATOM 1273 O O . LEU A 1 174 ? -12.507 -2.200 16.879 1.00 96.38 174 LEU A O 1
ATOM 1277 N N . ASN A 1 175 ? -12.633 -3.838 18.412 1.00 96.06 175 ASN A N 1
ATOM 1278 C CA . ASN A 1 175 ? -13.965 -4.302 18.018 1.00 96.06 175 ASN A CA 1
ATOM 1279 C C . ASN A 1 175 ? -15.057 -3.253 18.314 1.00 96.06 175 ASN A C 1
ATOM 1281 O O . ASN A 1 175 ? -15.972 -3.093 17.507 1.00 96.06 175 ASN A O 1
ATOM 1285 N N . GLU A 1 176 ? -14.988 -2.511 19.428 1.00 96.12 176 GLU A N 1
ATOM 1286 C CA . GLU A 1 176 ? -15.938 -1.413 19.701 1.00 96.12 176 GLU A CA 1
ATOM 1287 C C . GLU A 1 176 ? -15.752 -0.228 18.735 1.00 96.12 176 GLU A C 1
ATOM 1289 O O . GLU A 1 176 ? -16.734 0.299 18.201 1.00 96.12 176 GLU A O 1
ATOM 1294 N N . VAL A 1 177 ? -14.503 0.130 18.418 1.00 95.62 177 VAL A N 1
ATOM 1295 C CA . VAL A 1 177 ? -14.175 1.116 17.375 1.00 95.62 177 VAL A CA 1
ATOM 1296 C C . VAL A 1 177 ? -14.723 0.680 16.015 1.00 95.62 177 VAL A C 1
ATOM 1298 O O . VAL A 1 177 ? -15.335 1.492 15.320 1.00 95.62 177 VAL A O 1
ATOM 1301 N N . GLU A 1 178 ? -14.568 -0.595 15.644 1.00 94.81 178 GLU A N 1
ATOM 1302 C CA . GLU A 1 178 ? -15.116 -1.133 14.396 1.00 94.81 178 GLU A CA 1
ATOM 1303 C C . GLU A 1 178 ? -16.652 -1.063 14.371 1.00 94.81 178 GLU A C 1
ATOM 1305 O O . GLU A 1 178 ? -17.228 -0.636 13.371 1.00 94.81 178 GLU A O 1
ATOM 1310 N N . LYS A 1 179 ? -17.342 -1.401 15.471 1.00 93.50 179 LYS A N 1
ATOM 1311 C CA . LYS A 1 179 ? -18.809 -1.272 15.562 1.00 93.50 179 LYS A CA 1
ATOM 1312 C C . LYS A 1 179 ? -19.269 0.172 15.350 1.00 93.50 179 LYS A C 1
ATOM 1314 O O . LYS A 1 179 ? -20.159 0.392 14.527 1.00 93.50 179 LYS A O 1
ATOM 1319 N N . ARG A 1 180 ? -18.666 1.156 16.037 1.00 91.38 180 ARG A N 1
ATOM 1320 C CA . ARG A 1 180 ? -19.007 2.588 15.877 1.00 91.38 180 ARG A CA 1
ATOM 1321 C C . ARG A 1 180 ? -18.753 3.060 14.443 1.00 91.38 180 ARG A C 1
ATOM 1323 O O . ARG A 1 180 ? -19.622 3.690 13.843 1.00 91.38 180 ARG A O 1
ATOM 1330 N N . LEU A 1 181 ? -17.619 2.671 13.862 1.00 91.25 181 LEU A N 1
ATOM 1331 C CA . LEU A 1 181 ? -17.255 2.957 12.475 1.00 91.25 181 LEU A CA 1
ATOM 1332 C C . LEU A 1 181 ? -18.263 2.359 11.471 1.00 91.25 181 LEU A C 1
ATOM 1334 O O . LEU A 1 181 ? -18.760 3.069 10.599 1.00 91.25 181 LEU A O 1
ATOM 1338 N N . ARG A 1 182 ? -18.637 1.082 11.618 1.00 90.44 182 ARG A N 1
ATOM 1339 C CA . ARG A 1 182 ? -19.633 0.417 10.757 1.00 90.44 182 ARG A CA 1
ATOM 1340 C C . ARG A 1 182 ? -21.008 1.066 10.868 1.00 90.44 182 ARG A C 1
ATOM 1342 O O . ARG A 1 182 ? -21.635 1.335 9.846 1.00 90.44 182 ARG A O 1
ATOM 1349 N N . LEU A 1 183 ? -21.464 1.366 12.086 1.00 88.38 183 LEU A N 1
ATOM 1350 C CA . LEU A 1 183 ? -22.737 2.055 12.314 1.00 88.38 183 LEU A CA 1
ATOM 1351 C C . LEU A 1 183 ? -22.766 3.437 11.649 1.00 88.38 183 LEU A C 1
ATOM 1353 O O . LEU A 1 183 ? -23.790 3.792 11.066 1.00 88.38 183 LEU A O 1
ATOM 1357 N N . GLN A 1 184 ? -21.655 4.179 11.683 1.00 87.19 184 GLN A N 1
ATOM 1358 C CA . GLN A 1 184 ? -21.544 5.476 11.019 1.00 87.19 184 GLN A CA 1
ATOM 1359 C C . GLN A 1 184 ? -21.720 5.350 9.499 1.00 87.19 184 GLN A C 1
ATOM 1361 O O . GLN A 1 184 ? -22.551 6.052 8.930 1.00 87.19 184 GLN A O 1
ATOM 1366 N N . PHE A 1 185 ? -21.010 4.432 8.837 1.00 86.31 185 PHE A N 1
ATOM 1367 C CA . PHE A 1 185 ? -21.091 4.291 7.375 1.00 86.31 185 PHE A CA 1
ATOM 1368 C C . PHE A 1 185 ? -22.400 3.651 6.884 1.00 86.31 185 PHE A C 1
ATOM 1370 O O . PHE A 1 185 ? -22.866 3.986 5.798 1.00 86.31 185 PHE A O 1
ATOM 1377 N N . ILE A 1 186 ? -23.048 2.804 7.694 1.00 84.44 186 ILE A N 1
ATOM 1378 C CA . ILE A 1 186 ? -24.387 2.270 7.389 1.00 84.44 186 ILE A CA 1
ATOM 1379 C C . ILE A 1 186 ? -25.461 3.365 7.511 1.00 84.44 186 ILE A C 1
ATOM 1381 O O . ILE A 1 186 ? -26.343 3.455 6.659 1.00 84.44 186 ILE A O 1
ATOM 1385 N N . LYS A 1 187 ? -25.407 4.203 8.558 1.00 79.62 187 LYS A N 1
ATOM 1386 C CA . LYS A 1 187 ? -26.437 5.226 8.829 1.00 79.62 187 LYS A CA 1
ATOM 1387 C C . LYS A 1 187 ? -26.242 6.525 8.043 1.00 79.62 187 LYS A C 1
ATOM 1389 O O . LYS A 1 187 ? -27.222 7.159 7.670 1.00 79.62 187 LYS A O 1
ATOM 1394 N N . ALA A 1 188 ? -25.000 6.948 7.813 1.00 67.62 188 ALA A N 1
ATOM 1395 C CA . ALA A 1 188 ? -24.666 8.301 7.366 1.00 67.62 188 ALA A CA 1
ATOM 1396 C C . ALA A 1 188 ? -24.116 8.354 5.929 1.00 67.62 188 ALA A C 1
ATOM 1398 O O . ALA A 1 188 ? -23.187 9.115 5.653 1.00 67.62 188 ALA A O 1
ATOM 1399 N N . ARG A 1 189 ? -24.714 7.591 4.998 1.00 62.38 189 ARG A N 1
ATOM 1400 C CA . ARG A 1 189 ? -24.271 7.454 3.589 1.00 62.38 189 ARG A CA 1
ATOM 1401 C C . ARG A 1 189 ? -24.085 8.791 2.836 1.00 62.38 189 ARG A C 1
ATOM 1403 O O . ARG A 1 189 ? -23.353 8.829 1.855 1.00 62.38 189 ARG A O 1
ATOM 1410 N N . ASN A 1 190 ? -24.674 9.887 3.334 1.00 58.81 190 ASN A N 1
ATOM 1411 C CA . ASN A 1 190 ? -24.577 11.241 2.766 1.00 58.81 190 ASN A CA 1
ATOM 1412 C C . ASN A 1 190 ? -23.692 12.239 3.563 1.00 58.81 190 ASN A C 1
ATOM 1414 O O . ASN A 1 190 ? -23.592 13.392 3.155 1.00 58.81 190 ASN A O 1
ATOM 1418 N N . ASN A 1 191 ? -23.045 11.862 4.679 1.00 68.19 191 ASN A N 1
ATOM 1419 C CA . ASN A 1 191 ? -22.213 12.782 5.485 1.00 68.19 191 ASN A CA 1
ATOM 1420 C C . ASN A 1 191 ? -20.704 12.488 5.352 1.00 68.19 191 ASN A C 1
ATOM 1422 O O . ASN A 1 191 ? -20.072 11.925 6.250 1.00 68.19 191 ASN A O 1
ATOM 1426 N N . GLN A 1 192 ? -20.109 12.909 4.231 1.00 66.94 192 GLN A N 1
ATOM 1427 C CA . GLN A 1 192 ? -18.688 12.669 3.936 1.00 66.94 192 GLN A CA 1
ATOM 1428 C C . GLN A 1 192 ? -17.715 13.335 4.931 1.00 66.94 192 GLN A C 1
ATOM 1430 O O . GLN A 1 192 ? -16.667 12.762 5.244 1.00 66.94 192 GLN A O 1
ATOM 1435 N N . GLN A 1 193 ? -18.045 14.515 5.474 1.00 70.06 193 GLN A N 1
ATOM 1436 C CA . GLN A 1 193 ? -17.185 15.194 6.455 1.00 70.06 193 GLN A CA 1
ATOM 1437 C C . GLN A 1 193 ? -17.152 14.440 7.795 1.00 70.06 193 GLN A C 1
ATOM 1439 O O . GLN A 1 193 ? -16.069 14.157 8.311 1.00 70.06 193 GLN A O 1
ATOM 1444 N N . GLY A 1 194 ? -18.314 14.024 8.315 1.00 76.19 194 GLY A N 1
ATOM 1445 C CA . GLY A 1 194 ? -18.398 13.207 9.531 1.00 76.19 194 GLY A CA 1
ATOM 1446 C C . GLY A 1 194 ? -17.760 11.822 9.372 1.00 76.19 194 GLY A C 1
ATOM 1447 O O . GLY A 1 194 ? -17.126 11.320 10.302 1.00 76.19 194 GLY A O 1
ATOM 1448 N N . GLY A 1 195 ? -17.863 11.216 8.184 1.00 83.06 195 GLY A N 1
ATOM 1449 C CA . GLY A 1 195 ? -17.157 9.972 7.858 1.00 83.06 195 GLY A CA 1
ATOM 1450 C C . GLY A 1 195 ? -15.633 10.130 7.901 1.00 83.06 195 GLY A C 1
ATOM 1451 O O . GLY A 1 195 ? -14.949 9.295 8.489 1.00 83.06 195 GLY A O 1
ATOM 1452 N N . THR A 1 196 ? -15.098 11.230 7.359 1.00 87.88 196 THR A N 1
ATOM 1453 C CA . THR A 1 196 ? -13.647 11.488 7.303 1.00 87.88 196 THR A CA 1
ATOM 1454 C C . THR A 1 196 ? -13.016 11.636 8.690 1.00 87.88 196 THR A C 1
ATOM 1456 O O . THR A 1 196 ? -11.979 11.028 8.959 1.00 87.88 196 THR A O 1
ATOM 1459 N N . GLU A 1 197 ? -13.630 12.400 9.598 1.00 90.31 197 GLU A N 1
ATOM 1460 C CA . GLU A 1 197 ? -13.100 12.546 10.963 1.00 90.31 197 GLU A CA 1
ATOM 1461 C C . GLU A 1 197 ? -13.234 11.249 11.775 1.00 90.31 197 GLU A C 1
ATOM 1463 O O . GLU A 1 197 ? -12.304 10.887 12.496 1.00 90.31 197 GLU A O 1
ATOM 1468 N N . THR A 1 198 ? -14.328 10.496 11.594 1.00 91.38 198 THR A N 1
ATOM 1469 C CA . THR A 1 198 ? -14.504 9.174 12.223 1.00 91.38 198 THR A CA 1
ATOM 1470 C C . THR A 1 198 ? -13.405 8.209 11.771 1.00 91.38 198 THR A C 1
ATOM 1472 O O . THR A 1 198 ? -12.743 7.594 12.601 1.00 91.38 198 THR A O 1
ATOM 1475 N N . VAL A 1 199 ? -13.132 8.145 10.463 1.00 93.56 199 VAL A N 1
ATOM 1476 C CA . VAL A 1 199 ? -12.040 7.348 9.881 1.00 93.56 199 VAL A CA 1
ATOM 1477 C C . VAL A 1 199 ? -10.675 7.771 10.421 1.00 93.56 199 VAL A C 1
ATOM 1479 O O . VAL A 1 199 ? -9.876 6.908 10.777 1.00 93.56 199 VAL A O 1
ATOM 1482 N N . ARG A 1 200 ? -10.397 9.077 10.538 1.00 94.50 200 ARG A N 1
ATOM 1483 C CA . ARG A 1 200 ? -9.135 9.580 11.112 1.00 94.50 200 ARG A CA 1
ATOM 1484 C C . ARG A 1 200 ? -8.947 9.133 12.560 1.00 94.50 200 ARG A C 1
ATOM 1486 O O . ARG A 1 200 ? -7.867 8.662 12.902 1.00 94.50 200 ARG A O 1
ATOM 1493 N N . SER A 1 201 ? -9.979 9.244 13.393 1.00 95.56 201 SER A N 1
ATOM 1494 C CA . SER A 1 201 ? -9.906 8.847 14.803 1.00 95.56 201 SER A CA 1
ATOM 1495 C C . SER A 1 201 ? -9.834 7.324 14.983 1.00 95.56 201 SER A C 1
ATOM 1497 O O . SER A 1 201 ? -9.019 6.843 15.769 1.00 95.56 201 SER A O 1
ATOM 1499 N N . SER A 1 202 ? -10.592 6.543 14.205 1.00 96.19 202 SER A N 1
ATOM 1500 C CA . SER A 1 202 ? -10.508 5.073 14.205 1.00 96.19 202 SER A CA 1
ATOM 1501 C C . SER A 1 202 ? -9.152 4.568 13.693 1.00 96.19 202 SER A C 1
ATOM 1503 O O . SER A 1 202 ? -8.596 3.617 14.239 1.00 96.19 202 SER A O 1
ATOM 1505 N N . ALA A 1 203 ? -8.572 5.230 12.687 1.00 97.00 203 ALA A N 1
ATOM 1506 C CA . ALA A 1 203 ? -7.220 4.946 12.216 1.00 97.00 203 ALA A CA 1
ATOM 1507 C C . ALA A 1 203 ? -6.149 5.309 13.250 1.00 97.00 203 ALA A C 1
ATOM 1509 O O . ALA A 1 203 ? -5.192 4.557 13.412 1.00 97.00 203 ALA A O 1
ATOM 1510 N N . ALA A 1 204 ? -6.309 6.424 13.969 1.00 97.19 204 ALA A N 1
ATOM 1511 C CA . ALA A 1 204 ? -5.427 6.782 15.074 1.00 97.19 204 ALA A CA 1
ATOM 1512 C C . ALA A 1 204 ? -5.473 5.730 16.191 1.00 97.19 204 ALA A C 1
ATOM 1514 O O . ALA A 1 204 ? -4.417 5.322 16.667 1.00 97.19 204 ALA A O 1
ATOM 1515 N N . PHE A 1 205 ? -6.664 5.231 16.551 1.00 97.88 205 PHE A N 1
ATOM 1516 C CA . PHE A 1 205 ? -6.821 4.138 17.517 1.00 97.88 205 PHE A CA 1
ATOM 1517 C C . PHE A 1 205 ? -6.097 2.865 17.066 1.00 97.88 205 PHE A C 1
ATOM 1519 O O . PHE A 1 205 ? -5.315 2.306 17.833 1.00 97.88 205 PHE A O 1
ATOM 1526 N N . LEU A 1 206 ? -6.296 2.435 15.814 1.00 97.69 206 LEU A N 1
ATOM 1527 C CA . LEU A 1 206 ? -5.589 1.281 15.250 1.00 97.69 206 LEU A CA 1
ATOM 1528 C C . LEU A 1 206 ? -4.067 1.489 15.262 1.00 97.69 206 LEU A C 1
ATOM 1530 O O . LEU A 1 206 ? -3.334 0.591 15.664 1.00 97.69 206 LEU A O 1
ATOM 1534 N N . CYS A 1 207 ? -3.582 2.665 14.853 1.00 97.25 207 CYS A N 1
ATOM 1535 C CA . CYS A 1 207 ? -2.159 2.985 14.900 1.00 97.25 207 CYS A CA 1
ATOM 1536 C C . CYS A 1 207 ? -1.613 2.909 16.329 1.00 97.25 207 CYS A C 1
ATOM 1538 O O . CYS A 1 207 ? -0.631 2.208 16.546 1.00 97.25 207 CYS A O 1
ATOM 1540 N N . TYR A 1 208 ? -2.257 3.556 17.302 1.00 96.94 208 TYR A N 1
ATOM 1541 C CA . TYR A 1 208 ? -1.785 3.559 18.686 1.00 96.94 208 TYR A CA 1
ATOM 1542 C C . TYR A 1 208 ? -1.802 2.158 19.314 1.00 96.94 208 TYR A C 1
ATOM 1544 O O . TYR A 1 208 ? -0.814 1.742 19.912 1.00 96.94 208 TYR A O 1
ATOM 1552 N N . PHE A 1 209 ? -2.859 1.370 19.079 1.00 96.56 209 PHE A N 1
ATOM 1553 C CA . PHE A 1 209 ? -2.904 -0.046 19.460 1.00 96.56 209 PHE A CA 1
ATOM 1554 C C . PHE A 1 209 ? -1.698 -0.831 18.911 1.00 96.56 209 PHE A C 1
ATOM 1556 O O . PHE A 1 209 ? -1.085 -1.609 19.640 1.00 96.56 209 PHE A O 1
ATOM 1563 N N . LEU A 1 210 ? -1.315 -0.611 17.649 1.00 96.25 210 LEU A N 1
ATOM 1564 C CA . LEU A 1 210 ? -0.167 -1.287 17.039 1.00 96.25 210 LEU A CA 1
ATOM 1565 C C . LEU A 1 210 ? 1.192 -0.759 17.530 1.00 96.25 210 LEU A C 1
ATOM 1567 O O . LEU A 1 210 ? 2.134 -1.549 17.663 1.00 96.25 210 LEU A O 1
ATOM 1571 N N . GLN A 1 211 ? 1.295 0.540 17.829 1.00 94.50 211 GLN A N 1
ATOM 1572 C CA . GLN A 1 211 ? 2.463 1.133 18.487 1.00 94.50 211 GLN A CA 1
ATOM 1573 C C . GLN A 1 211 ? 2.663 0.501 19.864 1.00 94.50 211 GLN A C 1
ATOM 1575 O O . GLN A 1 211 ? 3.740 -0.014 20.146 1.00 94.50 211 GLN A O 1
ATOM 1580 N N . GLU A 1 212 ? 1.619 0.433 20.690 1.00 92.62 212 GLU A N 1
ATOM 1581 C CA . GLU A 1 212 ? 1.736 -0.139 22.028 1.00 92.62 212 GLU A CA 1
ATOM 1582 C C . GLU A 1 212 ? 1.982 -1.645 22.014 1.00 92.62 212 GLU A C 1
ATOM 1584 O O . GLU A 1 212 ? 2.910 -2.132 22.669 1.00 92.62 212 GLU A O 1
ATOM 1589 N N . ARG A 1 213 ? 1.184 -2.394 21.246 1.00 93.00 213 ARG A N 1
ATOM 1590 C CA . ARG A 1 213 ? 1.172 -3.859 21.308 1.00 93.00 213 ARG A CA 1
ATOM 1591 C C . ARG A 1 213 ? 2.348 -4.518 20.593 1.00 93.00 213 ARG A C 1
ATOM 1593 O O . ARG A 1 213 ? 2.814 -5.556 21.062 1.00 93.00 213 ARG A O 1
ATOM 1600 N N . TYR A 1 214 ? 2.808 -3.940 19.483 1.00 92.19 214 TYR A N 1
ATOM 1601 C CA . TYR A 1 214 ? 3.807 -4.545 18.591 1.00 92.19 214 TYR A CA 1
ATOM 1602 C C . TYR A 1 214 ? 5.026 -3.645 18.332 1.00 92.19 214 TYR A C 1
ATOM 1604 O O . TYR A 1 214 ? 5.880 -4.003 17.524 1.00 92.19 214 TYR A O 1
ATOM 1612 N N . LYS A 1 215 ? 5.119 -2.487 19.005 1.00 92.12 215 LYS A N 1
ATOM 1613 C CA . LYS A 1 215 ? 6.215 -1.505 18.871 1.00 92.12 215 LYS A CA 1
ATOM 1614 C C . LYS A 1 215 ? 6.430 -1.035 17.426 1.00 92.12 215 LYS A C 1
ATOM 1616 O O . LYS A 1 215 ? 7.549 -0.774 16.989 1.00 92.12 215 LYS A O 1
ATOM 1621 N N . GLY A 1 216 ? 5.323 -0.901 16.692 1.00 92.75 216 GLY A N 1
ATOM 1622 C CA . GLY A 1 216 ? 5.307 -0.270 15.377 1.00 92.75 216 GLY A CA 1
ATOM 1623 C C . GLY A 1 216 ? 5.633 1.219 15.454 1.00 92.75 216 GLY A C 1
ATOM 1624 O O . GLY A 1 216 ? 5.314 1.892 16.429 1.00 92.75 216 GLY A O 1
ATOM 1625 N N . ARG A 1 217 ? 6.234 1.753 14.394 1.00 93.44 217 ARG A N 1
ATOM 1626 C CA . ARG A 1 217 ? 6.598 3.163 14.250 1.00 93.44 217 ARG A CA 1
ATOM 1627 C C . ARG A 1 217 ? 5.874 3.754 13.046 1.00 93.44 217 ARG A C 1
ATOM 1629 O O . ARG A 1 217 ? 6.132 3.366 11.907 1.00 93.44 217 ARG A O 1
ATOM 1636 N N . LEU A 1 218 ? 4.935 4.664 13.302 1.00 94.81 218 LEU A N 1
ATOM 1637 C CA . LEU A 1 218 ? 4.189 5.372 12.260 1.00 94.81 218 LEU A CA 1
ATOM 1638 C C . LEU A 1 218 ? 5.075 6.461 11.645 1.00 94.81 218 LEU A C 1
ATOM 1640 O O . LEU A 1 218 ? 5.521 7.362 12.353 1.00 94.81 218 LEU A O 1
ATOM 1644 N N . LEU A 1 219 ? 5.316 6.402 10.335 1.00 93.75 219 LEU A N 1
ATOM 1645 C CA . LEU A 1 219 ? 6.046 7.450 9.620 1.00 93.75 219 LEU A CA 1
ATOM 1646 C C . LEU A 1 219 ? 5.050 8.426 9.008 1.00 93.75 219 LEU A C 1
ATOM 1648 O O . LEU A 1 219 ? 4.181 8.032 8.232 1.00 93.75 219 LEU A O 1
ATOM 1652 N N . LYS A 1 220 ? 5.186 9.705 9.342 1.00 92.00 220 LYS A N 1
ATOM 1653 C CA . LYS A 1 220 ? 4.283 10.752 8.870 1.00 92.00 220 LYS A CA 1
ATOM 1654 C C . LYS A 1 220 ? 4.942 11.595 7.798 1.00 92.00 220 LYS A C 1
ATOM 1656 O O . LYS A 1 220 ? 6.061 12.066 7.977 1.00 92.00 220 LYS A O 1
ATOM 1661 N N . PHE A 1 221 ? 4.200 11.853 6.731 1.00 87.12 221 PHE A N 1
ATOM 1662 C CA . PHE A 1 221 ? 4.583 12.810 5.701 1.00 87.12 221 PHE A CA 1
ATOM 1663 C C . PHE A 1 221 ? 3.641 14.004 5.796 1.00 87.12 221 PHE A C 1
ATOM 1665 O O . PHE A 1 221 ? 2.430 13.829 5.681 1.00 87.12 221 PHE A O 1
ATOM 1672 N N . GLN A 1 222 ? 4.179 15.202 6.039 1.00 82.50 222 GLN A N 1
ATOM 1673 C CA . GLN A 1 222 ? 3.357 16.406 6.225 1.00 82.50 222 GLN A CA 1
ATOM 1674 C C . GLN A 1 222 ? 2.609 16.800 4.941 1.00 82.50 222 GLN A C 1
ATOM 1676 O O . GLN A 1 222 ? 1.485 17.288 5.009 1.00 82.50 222 GLN A O 1
ATOM 1681 N N . ASP A 1 223 ? 3.205 16.516 3.781 1.00 79.50 223 ASP A N 1
ATOM 1682 C CA . ASP A 1 22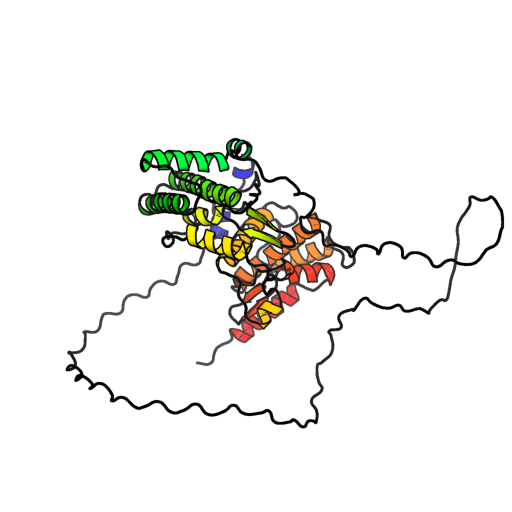3 ? 2.642 16.795 2.456 1.00 79.50 223 ASP A CA 1
ATOM 1683 C C . ASP A 1 223 ? 1.763 15.658 1.901 1.00 79.50 223 ASP A C 1
ATOM 1685 O O . ASP A 1 223 ? 1.371 15.696 0.736 1.00 79.50 223 ASP A O 1
ATOM 1689 N N . PHE A 1 224 ? 1.451 14.634 2.708 1.00 83.88 224 PHE A N 1
ATOM 1690 C CA . PHE A 1 224 ? 0.660 13.481 2.275 1.00 83.88 224 PHE A CA 1
ATOM 1691 C C . PHE A 1 224 ? -0.472 13.155 3.251 1.00 83.88 224 PHE A C 1
ATOM 1693 O O . PHE A 1 224 ? -0.283 13.173 4.469 1.00 83.88 224 PHE A O 1
ATOM 1700 N N . ASP A 1 225 ? -1.636 12.786 2.716 1.00 90.12 225 ASP A N 1
ATOM 1701 C CA . ASP A 1 225 ? -2.776 12.362 3.529 1.00 90.12 225 ASP A CA 1
ATOM 1702 C C . ASP A 1 225 ? -2.440 11.136 4.404 1.00 90.12 225 ASP A C 1
ATOM 1704 O O . ASP A 1 225 ? -1.700 10.245 3.968 1.00 90.12 225 ASP A O 1
ATOM 1708 N N . PRO A 1 226 ? -3.055 11.003 5.597 1.00 93.75 226 PRO A N 1
ATOM 1709 C CA . PRO A 1 226 ? -2.747 9.920 6.527 1.00 93.75 226 PRO A CA 1
ATOM 1710 C C . PRO A 1 226 ? -2.848 8.498 5.959 1.00 93.75 226 PRO A C 1
ATOM 1712 O O . PRO A 1 226 ? -2.156 7.607 6.444 1.00 93.75 226 PRO A O 1
ATOM 1715 N N . TRP A 1 227 ? -3.662 8.254 4.924 1.00 94.38 227 TRP A N 1
ATOM 1716 C CA . TRP A 1 227 ? -3.787 6.926 4.305 1.00 94.38 227 TRP A CA 1
ATOM 1717 C C . TRP A 1 227 ? -2.472 6.389 3.724 1.00 94.38 227 TRP A C 1
ATOM 1719 O O . TRP A 1 227 ? -2.286 5.174 3.679 1.00 94.38 227 TRP A O 1
ATOM 1729 N N . GLY A 1 228 ? -1.559 7.268 3.295 1.00 93.19 228 GLY A N 1
ATOM 1730 C CA . GLY A 1 228 ? -0.253 6.889 2.746 1.00 93.19 228 GLY A CA 1
ATOM 1731 C C . GLY A 1 228 ? 0.855 6.737 3.794 1.00 93.19 228 GLY A C 1
ATOM 1732 O O . GLY A 1 228 ? 1.993 6.417 3.435 1.00 93.19 228 GLY A O 1
ATOM 1733 N N . TRP A 1 229 ? 0.562 6.983 5.074 1.00 95.50 229 TRP A N 1
ATOM 1734 C CA . TRP A 1 229 ? 1.534 6.880 6.162 1.00 95.50 229 TRP A CA 1
ATOM 1735 C C . TRP A 1 229 ? 1.796 5.401 6.505 1.00 95.50 229 TRP A C 1
ATOM 1737 O O . TRP A 1 229 ? 0.877 4.695 6.932 1.00 95.50 229 TRP A O 1
ATOM 1747 N N . PRO A 1 230 ? 3.028 4.897 6.310 1.00 95.94 230 PRO A N 1
ATOM 1748 C CA . PRO A 1 230 ? 3.369 3.518 6.600 1.00 95.94 230 PRO A CA 1
ATOM 1749 C C . PRO A 1 230 ? 3.637 3.364 8.097 1.00 95.94 230 PRO A C 1
ATOM 1751 O O . PRO A 1 230 ? 4.238 4.232 8.735 1.00 95.94 230 PRO A O 1
ATOM 1754 N N . MET A 1 231 ? 3.266 2.213 8.642 1.00 96.69 231 MET A N 1
ATOM 1755 C CA . MET A 1 231 ? 3.771 1.758 9.926 1.00 96.69 231 MET A CA 1
ATOM 1756 C C . MET A 1 231 ? 4.857 0.714 9.694 1.00 96.69 231 MET A C 1
ATOM 1758 O O . MET A 1 231 ? 4.657 -0.264 8.969 1.00 96.69 231 MET A O 1
ATOM 1762 N N . VAL A 1 232 ? 6.013 0.959 10.302 1.00 95.50 232 VAL A N 1
ATOM 1763 C CA . VAL A 1 232 ? 7.206 0.124 10.206 1.00 95.50 232 VAL A CA 1
ATOM 1764 C C . VAL A 1 232 ? 7.407 -0.629 11.514 1.00 95.50 232 VAL A C 1
ATOM 1766 O O . VAL A 1 232 ? 7.367 -0.031 12.584 1.00 95.50 232 VAL A O 1
ATOM 1769 N N . PHE A 1 233 ? 7.672 -1.924 11.420 1.00 93.62 233 PHE A N 1
ATOM 1770 C CA . PHE A 1 233 ? 8.051 -2.786 12.533 1.00 93.62 233 PHE A CA 1
ATOM 1771 C C . PHE A 1 233 ? 9.469 -3.285 12.271 1.00 93.62 233 PHE A C 1
ATOM 1773 O O . PHE A 1 233 ? 9.764 -3.792 11.185 1.00 93.62 233 PHE A O 1
ATOM 1780 N N . GLU A 1 234 ? 10.351 -3.110 13.246 1.00 88.62 234 GLU A N 1
ATOM 1781 C CA . GLU A 1 234 ? 11.762 -3.475 13.147 1.00 88.62 234 GLU A CA 1
ATOM 1782 C C . GLU A 1 234 ? 12.052 -4.591 14.154 1.00 88.62 234 GLU A C 1
ATOM 1784 O O . GLU A 1 234 ? 11.788 -4.466 15.347 1.00 88.62 234 GLU A O 1
ATOM 1789 N N . GLN A 1 235 ? 12.551 -5.711 13.641 1.00 82.69 235 GLN A N 1
ATOM 1790 C CA . GLN A 1 235 ? 12.932 -6.903 14.390 1.00 82.69 235 GLN A CA 1
ATOM 1791 C C . GLN A 1 235 ? 14.368 -7.297 14.013 1.00 82.69 235 GLN A C 1
ATOM 1793 O O . GLN A 1 235 ? 14.847 -6.910 12.940 1.00 82.69 235 GLN A O 1
ATOM 1798 N N . PRO A 1 236 ? 15.076 -8.085 14.842 1.00 80.12 236 PRO A N 1
ATOM 1799 C CA . PRO A 1 236 ? 16.404 -8.584 14.499 1.00 80.12 236 PRO A CA 1
ATOM 1800 C C . PRO A 1 236 ? 16.406 -9.283 13.129 1.00 80.12 236 PRO A C 1
ATOM 1802 O O . PRO A 1 236 ? 15.747 -10.299 12.935 1.00 80.12 236 PRO A O 1
ATOM 1805 N N . GLY A 1 237 ? 17.114 -8.701 12.158 1.00 76.25 237 GLY A N 1
ATOM 1806 C CA . GLY A 1 237 ? 17.215 -9.224 10.791 1.00 76.25 237 GLY A CA 1
ATOM 1807 C C . GLY A 1 237 ? 15.994 -9.020 9.877 1.00 76.25 237 GLY A C 1
ATOM 1808 O O . GLY A 1 237 ? 16.088 -9.365 8.702 1.00 76.25 237 GLY A O 1
ATOM 1809 N N . ARG A 1 238 ? 14.875 -8.440 10.344 1.00 80.81 238 ARG A N 1
ATOM 1810 C CA . ARG A 1 238 ? 13.652 -8.271 9.532 1.00 80.81 238 ARG A CA 1
ATOM 1811 C C . ARG A 1 238 ? 12.979 -6.917 9.754 1.00 80.81 238 ARG A C 1
ATOM 1813 O O . ARG A 1 238 ? 12.741 -6.494 10.880 1.00 80.81 238 ARG A O 1
ATOM 1820 N N . LYS A 1 239 ? 12.603 -6.259 8.656 1.00 85.69 239 LYS A N 1
ATOM 1821 C CA . LYS A 1 239 ? 11.777 -5.045 8.653 1.00 85.69 239 LYS A CA 1
ATOM 1822 C C . LYS A 1 239 ? 10.452 -5.345 7.967 1.00 85.69 239 LYS A C 1
ATOM 1824 O O . LYS A 1 239 ? 10.436 -5.856 6.849 1.00 85.69 239 LYS A O 1
ATOM 1829 N N . PHE A 1 240 ? 9.348 -5.035 8.634 1.00 90.62 240 PHE A N 1
ATOM 1830 C CA . PHE A 1 240 ? 8.001 -5.198 8.100 1.00 90.62 240 PHE A CA 1
ATOM 1831 C C . PHE A 1 240 ? 7.333 -3.831 7.949 1.00 90.62 240 PHE A C 1
ATOM 1833 O O . PHE A 1 240 ? 7.474 -2.967 8.809 1.00 90.62 240 PHE A O 1
ATOM 1840 N N . THR A 1 241 ? 6.589 -3.640 6.862 1.00 93.69 241 THR A N 1
ATOM 1841 C CA . THR A 1 241 ? 5.886 -2.387 6.561 1.00 93.69 241 THR A CA 1
ATOM 1842 C C . THR A 1 241 ? 4.472 -2.701 6.091 1.00 93.69 241 THR A C 1
ATOM 1844 O O . THR A 1 241 ? 4.300 -3.562 5.223 1.00 93.69 241 THR A O 1
ATOM 1847 N N . THR A 1 242 ? 3.501 -1.987 6.663 1.00 96.50 242 THR A N 1
ATOM 1848 C CA . THR A 1 242 ? 2.056 -2.069 6.384 1.00 96.50 242 THR A CA 1
ATOM 1849 C C . THR A 1 242 ? 1.404 -0.685 6.510 1.00 96.50 242 THR A C 1
ATOM 1851 O O . THR A 1 242 ? 2.011 0.245 7.046 1.00 96.50 242 THR A O 1
ATOM 1854 N N . TYR A 1 243 ? 0.175 -0.530 6.017 1.00 97.25 243 TYR A N 1
ATOM 1855 C CA . TYR A 1 243 ? -0.567 0.734 5.969 1.00 97.25 243 TYR A CA 1
ATOM 1856 C C . TYR A 1 243 ? -1.854 0.671 6.816 1.00 97.25 243 TYR A C 1
ATOM 1858 O O . TYR A 1 243 ? -2.954 0.603 6.259 1.00 97.25 243 TYR A O 1
ATOM 1866 N N . PRO A 1 244 ? -1.761 0.711 8.165 1.00 96.88 244 PRO A N 1
ATOM 1867 C CA . PRO A 1 244 ? -2.923 0.573 9.047 1.00 96.88 244 PRO A CA 1
ATOM 1868 C C . PRO A 1 244 ? -3.981 1.651 8.801 1.00 96.88 244 PRO A C 1
ATOM 1870 O O . PRO A 1 244 ? -5.170 1.344 8.770 1.00 96.88 244 PRO A O 1
ATOM 1873 N N . VAL A 1 245 ? -3.573 2.899 8.539 1.00 96.56 245 VAL A N 1
ATOM 1874 C CA . 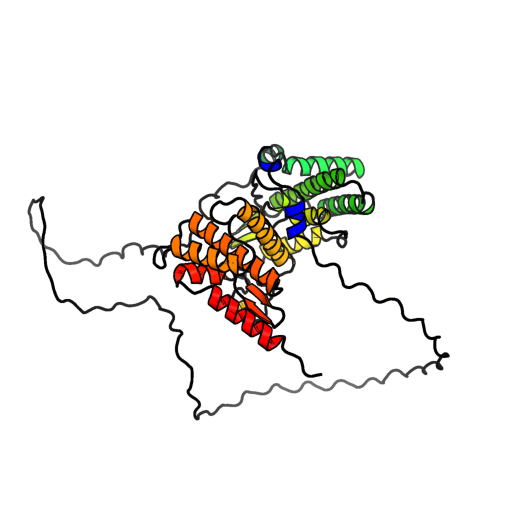VAL A 1 245 ? -4.524 3.983 8.253 1.00 96.56 245 VAL A CA 1
ATOM 1875 C C . VAL A 1 245 ? -5.374 3.662 7.021 1.00 96.56 245 VAL A C 1
ATOM 1877 O O . VAL A 1 245 ? -6.588 3.852 7.064 1.00 96.56 245 VAL A O 1
ATOM 1880 N N . GLN A 1 246 ? -4.789 3.090 5.961 1.00 95.25 246 GLN A N 1
ATOM 1881 C CA . GLN A 1 246 ? -5.524 2.700 4.751 1.00 95.25 246 GLN A CA 1
ATOM 1882 C C . GLN A 1 246 ? -6.603 1.635 5.015 1.00 95.25 246 GLN A C 1
ATOM 1884 O O . GLN A 1 246 ? -7.638 1.645 4.346 1.00 95.25 246 GLN A O 1
ATOM 1889 N N . ARG A 1 247 ? -6.420 0.757 6.011 1.00 94.88 247 ARG A N 1
ATOM 1890 C CA . ARG A 1 247 ? -7.410 -0.281 6.374 1.00 94.88 247 ARG A CA 1
ATOM 1891 C C . ARG A 1 247 ? -8.716 0.282 6.909 1.00 94.88 247 ARG A C 1
ATOM 1893 O O . ARG A 1 247 ? -9.761 -0.340 6.744 1.00 94.88 247 ARG A O 1
ATOM 1900 N N . VAL A 1 248 ? -8.653 1.464 7.509 1.00 94.81 248 VAL A N 1
ATOM 1901 C CA . VAL A 1 248 ? -9.824 2.242 7.918 1.00 94.81 248 VAL A CA 1
ATOM 1902 C C . VAL A 1 248 ? -10.256 3.173 6.779 1.00 94.81 248 VAL A C 1
ATOM 1904 O O . VAL A 1 248 ? -11.442 3.293 6.487 1.00 94.81 248 VAL A O 1
ATOM 1907 N N . TRP A 1 249 ? -9.293 3.791 6.086 1.00 93.31 249 TRP A N 1
ATOM 1908 C CA . TRP A 1 249 ? -9.539 4.789 5.040 1.00 93.31 249 TRP A CA 1
ATOM 1909 C C . TRP A 1 249 ? -10.262 4.258 3.804 1.00 93.31 249 TRP A C 1
ATOM 1911 O O . TRP A 1 249 ? -10.923 5.034 3.120 1.00 93.31 249 TRP A O 1
ATOM 1921 N N . ARG A 1 250 ? -10.189 2.950 3.527 1.00 90.25 250 ARG A N 1
ATOM 1922 C CA . ARG A 1 250 ? -10.914 2.342 2.403 1.00 90.25 250 ARG A CA 1
ATOM 1923 C C . ARG A 1 250 ? -12.428 2.574 2.448 1.00 90.25 250 ARG A C 1
ATOM 1925 O O . ARG A 1 250 ? -13.030 2.679 1.393 1.00 90.25 250 ARG A O 1
ATOM 1932 N N . LEU A 1 251 ? -13.018 2.787 3.628 1.00 89.12 251 LEU A N 1
ATOM 1933 C CA . LEU A 1 251 ? -14.427 3.184 3.778 1.00 89.12 251 LEU A CA 1
ATOM 1934 C C . LEU A 1 251 ? -14.778 4.527 3.110 1.00 89.12 251 LEU A C 1
ATOM 1936 O O . LEU A 1 251 ? -15.945 4.790 2.848 1.00 89.12 251 LEU A O 1
ATOM 1940 N N . LEU A 1 252 ? -13.790 5.389 2.849 1.00 88.94 252 LEU A N 1
ATOM 1941 C CA . LEU A 1 252 ? -13.966 6.644 2.105 1.00 88.94 252 LEU A CA 1
ATOM 1942 C C . LEU A 1 252 ? -13.816 6.459 0.584 1.00 88.94 252 LEU A C 1
ATOM 1944 O O . LEU A 1 252 ? -13.953 7.431 -0.157 1.00 88.94 252 LEU A O 1
ATOM 1948 N N . TRP A 1 253 ? -13.469 5.254 0.123 1.00 86.88 253 TRP A N 1
ATOM 1949 C CA . TRP A 1 253 ? -13.201 4.927 -1.284 1.00 86.88 253 TRP A CA 1
ATOM 1950 C C . TRP A 1 253 ? -14.141 3.847 -1.830 1.00 86.88 253 TRP A C 1
ATOM 1952 O O . TRP A 1 253 ? -14.549 3.926 -2.982 1.00 86.88 253 TRP A O 1
ATOM 1962 N N . GLU A 1 254 ? -14.449 2.837 -1.019 1.00 83.62 254 GLU A N 1
ATOM 1963 C CA . GLU A 1 254 ? -15.285 1.687 -1.358 1.00 83.62 254 GLU A CA 1
ATOM 1964 C C . GLU A 1 254 ? -16.752 1.988 -1.014 1.00 83.62 254 GLU A C 1
ATOM 1966 O O . GLU A 1 254 ? -17.059 2.476 0.073 1.00 83.62 254 GLU A O 1
ATOM 1971 N N . GLU A 1 255 ? -17.686 1.658 -1.912 1.00 72.88 255 GLU A N 1
ATOM 1972 C CA . GLU A 1 255 ? -19.127 1.836 -1.653 1.00 72.88 255 GLU A CA 1
ATOM 1973 C C . GLU A 1 255 ? -19.691 0.836 -0.627 1.00 72.88 255 GLU A C 1
ATOM 1975 O O . GLU A 1 255 ? -20.808 1.001 -0.127 1.00 72.88 255 GLU A O 1
ATOM 1980 N N . THR A 1 256 ? -18.931 -0.220 -0.327 1.00 81.12 256 THR A N 1
ATOM 1981 C CA . THR A 1 256 ? -19.320 -1.340 0.532 1.00 81.12 256 THR A CA 1
ATOM 1982 C C . THR A 1 256 ? -18.633 -1.274 1.890 1.00 81.12 256 THR A C 1
ATOM 1984 O O . THR A 1 256 ? -17.408 -1.221 1.975 1.00 81.12 256 THR A O 1
ATOM 1987 N N . VAL A 1 257 ? -19.409 -1.379 2.970 1.00 85.00 257 VAL A N 1
ATOM 1988 C CA . VAL A 1 257 ? -18.862 -1.564 4.324 1.00 85.00 257 VAL A CA 1
ATOM 1989 C C . VAL A 1 257 ? -18.308 -2.995 4.452 1.00 85.00 257 VAL A C 1
ATOM 1991 O O . VAL A 1 257 ? -19.063 -3.931 4.173 1.00 85.00 257 VAL A O 1
ATOM 1994 N N . PRO A 1 258 ? -17.050 -3.207 4.892 1.00 86.69 258 PRO A N 1
ATOM 1995 C CA . PRO A 1 258 ? -16.483 -4.550 4.979 1.00 86.69 258 PRO A CA 1
ATOM 1996 C C . PRO A 1 258 ? -17.131 -5.443 6.056 1.00 86.69 258 PRO A C 1
ATOM 1998 O O . PRO A 1 258 ? -17.911 -5.008 6.917 1.00 86.69 258 PRO A O 1
ATOM 2001 N N . GLU A 1 259 ? -16.797 -6.733 5.985 1.00 89.38 259 GLU A N 1
ATOM 2002 C CA . GLU A 1 259 ? -17.313 -7.788 6.863 1.00 89.38 259 GLU A CA 1
ATOM 2003 C C . GLU A 1 259 ? -16.934 -7.596 8.349 1.00 89.38 259 GLU A C 1
ATOM 2005 O O . GLU A 1 259 ? -15.824 -7.155 8.639 1.00 89.38 259 GLU A O 1
ATOM 2010 N N . PRO A 1 260 ? -17.809 -7.952 9.313 1.00 91.94 260 PRO A N 1
ATOM 2011 C CA . PRO A 1 260 ? -17.502 -7.827 10.738 1.00 91.94 260 PRO A CA 1
ATOM 2012 C C . PRO A 1 260 ? -16.162 -8.473 11.134 1.00 91.94 260 PRO A C 1
ATOM 2014 O O . PRO A 1 260 ? -15.870 -9.612 10.765 1.00 91.94 260 PRO A O 1
ATOM 2017 N N . GLY A 1 261 ? -15.381 -7.758 11.939 1.00 93.38 261 GLY A N 1
ATOM 2018 C CA . GLY A 1 261 ? -14.081 -8.179 12.446 1.00 93.38 261 GLY A CA 1
ATOM 2019 C C . GLY A 1 261 ? -12.909 -7.921 11.498 1.00 93.38 261 GLY A C 1
ATOM 2020 O O . GLY A 1 261 ? -11.822 -8.428 11.773 1.00 93.38 261 GLY A O 1
ATOM 2021 N N . TRP A 1 262 ? -13.071 -7.175 10.396 1.00 94.69 262 TRP A N 1
ATOM 2022 C CA . TRP A 1 262 ? -11.984 -6.931 9.436 1.00 94.69 262 TRP A CA 1
ATOM 2023 C C . TRP A 1 262 ? -10.750 -6.271 10.072 1.00 94.69 262 TRP A C 1
ATOM 2025 O O . TRP A 1 262 ? -9.624 -6.613 9.704 1.00 94.69 262 TRP A O 1
ATOM 2035 N N . LEU A 1 263 ? -10.924 -5.373 11.052 1.00 95.69 263 LEU A N 1
ATOM 2036 C CA . LEU A 1 263 ? -9.792 -4.741 11.743 1.00 95.69 263 LEU A CA 1
ATOM 2037 C C . LEU A 1 263 ? -9.065 -5.739 12.650 1.00 95.69 263 LEU A C 1
ATOM 2039 O O . LEU A 1 263 ? -7.835 -5.745 12.708 1.00 95.69 263 LEU A O 1
ATOM 2043 N N . THR A 1 264 ? -9.817 -6.630 13.294 1.00 95.31 264 THR A N 1
ATOM 2044 C CA . THR A 1 264 ? -9.287 -7.712 14.132 1.00 95.31 264 THR A CA 1
ATOM 2045 C C . THR A 1 264 ? -8.593 -8.791 13.291 1.00 95.31 264 THR A C 1
ATOM 2047 O O . THR A 1 264 ? -7.514 -9.244 13.667 1.00 95.31 264 THR A O 1
ATOM 2050 N N . LYS A 1 265 ? -9.121 -9.140 12.107 1.00 96.12 265 LYS A N 1
ATOM 2051 C CA . LYS A 1 265 ? -8.452 -10.028 11.135 1.00 96.12 265 LYS A CA 1
ATOM 2052 C C . LYS A 1 265 ? -7.132 -9.430 10.636 1.00 96.12 265 LYS A C 1
ATOM 2054 O O . LYS A 1 265 ? -6.124 -10.131 10.604 1.00 96.12 265 LYS A O 1
ATOM 2059 N N . TYR A 1 266 ? -7.112 -8.135 10.311 1.00 96.88 266 TYR A N 1
ATOM 2060 C CA . TYR A 1 266 ? -5.888 -7.416 9.940 1.00 96.88 266 TYR A CA 1
ATOM 2061 C C . TYR A 1 266 ? -4.858 -7.390 11.086 1.00 96.88 266 TYR A C 1
ATOM 2063 O O . TYR A 1 266 ? -3.683 -7.685 10.864 1.00 96.88 266 TYR A O 1
ATOM 2071 N N . ALA A 1 267 ? -5.291 -7.094 12.317 1.00 96.38 267 ALA A N 1
ATOM 2072 C CA . ALA A 1 267 ? -4.428 -7.112 13.497 1.00 96.38 267 ALA A CA 1
ATOM 2073 C C . ALA A 1 267 ? -3.842 -8.508 13.769 1.00 96.38 267 ALA A C 1
ATOM 2075 O O . ALA A 1 267 ? -2.655 -8.622 14.070 1.00 96.38 267 ALA A O 1
ATOM 2076 N N . GLN A 1 268 ? -4.646 -9.564 13.618 1.00 95.81 268 GLN A N 1
ATOM 2077 C CA . GLN A 1 268 ? -4.205 -10.949 13.773 1.00 95.81 268 GLN A CA 1
ATOM 2078 C C . GLN A 1 268 ? -3.196 -11.349 12.687 1.00 95.81 268 GLN A C 1
ATOM 2080 O O . GLN A 1 268 ? -2.126 -11.855 13.017 1.00 95.81 268 GLN A O 1
ATOM 2085 N N . TRP A 1 269 ? -3.480 -11.053 11.413 1.00 95.75 269 TRP A N 1
ATOM 2086 C CA . TRP A 1 269 ? -2.536 -11.284 10.314 1.00 95.75 269 TRP A CA 1
ATOM 2087 C C . TRP A 1 269 ? -1.187 -10.607 10.572 1.00 95.75 269 TRP A C 1
ATOM 2089 O O . TRP A 1 269 ? -0.142 -11.235 10.418 1.00 95.75 269 TRP A O 1
ATOM 2099 N N . LEU A 1 270 ? -1.202 -9.343 10.999 1.00 95.25 270 LEU A N 1
ATOM 2100 C CA . LEU A 1 270 ? 0.012 -8.609 11.336 1.00 95.25 270 LEU A CA 1
ATOM 2101 C C . LEU A 1 270 ? 0.742 -9.250 12.526 1.00 95.25 270 LEU A C 1
ATOM 2103 O O . LEU A 1 270 ? 1.958 -9.406 12.483 1.00 95.25 270 LEU A O 1
ATOM 2107 N N . ALA A 1 271 ? 0.014 -9.667 13.564 1.00 94.38 271 ALA A N 1
ATOM 2108 C CA . ALA A 1 271 ? 0.588 -10.347 14.721 1.00 94.38 271 ALA A CA 1
ATOM 2109 C C . ALA A 1 271 ? 1.292 -11.657 14.344 1.00 94.38 271 ALA A C 1
ATOM 2111 O O . ALA A 1 271 ? 2.332 -11.968 14.917 1.00 94.38 271 ALA A O 1
ATOM 2112 N N . ASP A 1 272 ? 0.742 -12.419 13.401 1.00 94.25 272 ASP A N 1
ATOM 2113 C CA . ASP A 1 272 ? 1.325 -13.683 12.951 1.00 94.25 272 ASP A CA 1
ATOM 2114 C C . ASP A 1 272 ? 2.485 -13.450 11.975 1.00 94.25 272 ASP A C 1
ATOM 2116 O O . ASP A 1 272 ? 3.558 -14.025 12.160 1.00 94.25 272 ASP A O 1
ATOM 2120 N N . ALA A 1 273 ? 2.345 -12.501 11.044 1.00 91.44 273 ALA A N 1
ATOM 2121 C CA . ALA A 1 273 ? 3.430 -12.063 10.167 1.00 91.44 273 ALA A CA 1
ATOM 2122 C C . ALA A 1 273 ? 4.644 -11.527 10.948 1.00 91.44 273 ALA A C 1
ATOM 2124 O O . ALA A 1 273 ? 5.768 -11.675 10.477 1.00 91.44 273 ALA A O 1
ATOM 2125 N N . LEU A 1 274 ? 4.441 -10.938 12.135 1.00 91.12 274 LEU A N 1
ATOM 2126 C CA . LEU A 1 274 ? 5.503 -10.492 13.047 1.00 91.12 274 LEU A CA 1
ATOM 2127 C C . LEU A 1 274 ? 6.058 -11.600 13.962 1.00 91.12 274 LEU A C 1
ATOM 2129 O O . LEU A 1 274 ? 7.116 -11.403 14.554 1.00 91.12 274 LEU A O 1
ATOM 2133 N N . LYS A 1 275 ? 5.389 -12.747 14.118 1.00 90.75 275 LYS A N 1
ATOM 2134 C CA . LYS A 1 275 ? 5.962 -13.919 14.818 1.00 90.75 275 LYS A CA 1
ATOM 2135 C C . LYS A 1 275 ? 6.778 -14.801 13.881 1.00 90.75 275 LYS A C 1
ATOM 2137 O O . LYS A 1 275 ? 7.666 -15.518 14.333 1.00 90.75 275 LYS A O 1
ATOM 2142 N N . GLU A 1 276 ? 6.442 -14.792 12.595 1.00 85.88 276 GLU A N 1
ATOM 2143 C CA . GLU A 1 276 ? 7.095 -15.615 11.587 1.00 85.88 276 GLU A CA 1
ATOM 2144 C C . GLU A 1 276 ? 8.573 -15.218 11.423 1.00 85.88 276 GLU A C 1
ATOM 2146 O O . GLU A 1 276 ? 8.909 -14.092 11.057 1.00 85.88 276 GLU A O 1
ATOM 2151 N N . THR A 1 277 ? 9.477 -16.155 11.702 1.00 78.88 277 THR A N 1
ATOM 2152 C CA . THR A 1 277 ? 10.930 -15.964 11.555 1.00 78.88 277 THR A CA 1
ATOM 2153 C C . THR A 1 277 ? 11.453 -16.424 10.196 1.00 78.88 277 THR A C 1
ATOM 2155 O O . THR A 1 277 ? 12.557 -16.049 9.803 1.00 78.88 277 THR A O 1
ATOM 2158 N N . ALA A 1 278 ? 10.672 -17.223 9.464 1.00 82.38 278 ALA A N 1
ATOM 2159 C CA . ALA A 1 278 ? 11.016 -17.677 8.127 1.00 82.38 278 ALA A CA 1
ATOM 2160 C C . ALA A 1 278 ? 11.018 -16.505 7.133 1.00 82.38 278 ALA A C 1
ATOM 2162 O O . ALA A 1 278 ? 10.141 -15.640 7.153 1.00 82.38 278 ALA A O 1
ATOM 2163 N N . VAL A 1 279 ? 11.995 -16.491 6.223 1.00 82.12 279 VAL A N 1
ATOM 2164 C CA . VAL A 1 279 ? 11.975 -15.565 5.085 1.00 82.12 279 VAL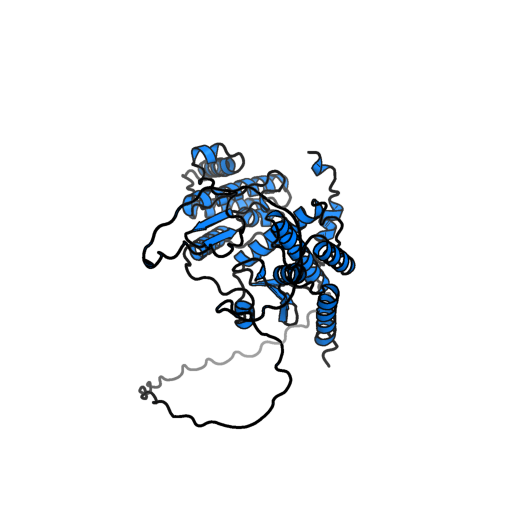 A CA 1
ATOM 2165 C C . VAL A 1 279 ? 10.909 -16.063 4.101 1.00 82.12 279 VAL A C 1
ATOM 2167 O O . VAL A 1 279 ? 11.042 -17.185 3.605 1.00 82.12 279 VAL A O 1
ATOM 2170 N N . PRO A 1 280 ? 9.861 -15.274 3.796 1.00 85.88 280 PRO A N 1
ATOM 2171 C CA . PRO A 1 280 ? 8.817 -15.701 2.874 1.00 85.88 280 PRO A CA 1
ATOM 2172 C C . PRO A 1 280 ? 9.391 -15.915 1.472 1.00 85.88 280 PRO A C 1
ATOM 2174 O O . PRO A 1 280 ? 10.229 -15.138 0.998 1.00 85.88 280 PRO A O 1
ATOM 2177 N N . VAL A 1 281 ? 8.915 -16.961 0.792 1.00 90.69 281 VAL A N 1
ATOM 2178 C CA . VAL A 1 281 ? 9.302 -17.257 -0.592 1.00 90.69 281 VAL A CA 1
ATOM 2179 C C . VAL A 1 281 ? 8.904 -16.074 -1.477 1.00 90.69 281 VAL A C 1
ATOM 2181 O O . VAL A 1 281 ? 7.742 -15.670 -1.503 1.00 90.69 281 VAL A O 1
ATOM 2184 N N . ASN A 1 282 ? 9.877 -15.524 -2.204 1.00 91.88 282 ASN A N 1
ATOM 2185 C CA . ASN A 1 282 ? 9.735 -14.283 -2.964 1.00 91.88 282 ASN A CA 1
ATOM 2186 C C . ASN A 1 282 ? 10.358 -14.378 -4.368 1.00 91.88 282 ASN A C 1
ATOM 2188 O O . ASN A 1 282 ? 10.963 -15.391 -4.741 1.00 91.88 282 ASN A O 1
ATOM 2192 N N . GLY A 1 283 ? 10.182 -13.325 -5.171 1.00 92.44 283 GLY A N 1
ATOM 2193 C CA . GLY A 1 283 ? 10.868 -13.168 -6.451 1.00 92.44 283 GLY A CA 1
ATOM 2194 C C . GLY A 1 283 ? 10.604 -14.299 -7.450 1.00 92.44 283 GLY A C 1
ATOM 2195 O O . GLY A 1 283 ? 9.511 -14.865 -7.542 1.00 92.44 283 GLY A O 1
ATOM 2196 N N . ALA A 1 284 ? 11.643 -14.662 -8.205 1.00 92.94 284 ALA A N 1
ATOM 2197 C CA . ALA A 1 284 ? 11.580 -15.758 -9.170 1.00 92.94 284 ALA A CA 1
ATOM 2198 C C . ALA A 1 284 ? 11.294 -17.127 -8.520 1.00 92.94 284 ALA A C 1
ATOM 2200 O O . ALA A 1 284 ? 10.727 -17.997 -9.180 1.00 92.94 284 ALA A O 1
ATOM 2201 N N . ALA A 1 285 ? 11.652 -17.328 -7.244 1.00 95.00 285 ALA A N 1
ATOM 2202 C CA . ALA A 1 285 ? 11.332 -18.560 -6.526 1.00 95.00 285 ALA A CA 1
ATOM 2203 C C . ALA A 1 285 ? 9.820 -18.674 -6.282 1.00 95.00 285 ALA A C 1
ATOM 2205 O O . ALA A 1 285 ? 9.239 -19.703 -6.617 1.00 95.00 285 ALA A O 1
ATOM 2206 N N . ALA A 1 286 ? 9.176 -17.598 -5.812 1.00 94.44 286 ALA A N 1
ATOM 2207 C CA . ALA A 1 286 ? 7.726 -17.549 -5.606 1.00 94.44 286 ALA A CA 1
ATOM 2208 C C . ALA A 1 286 ? 6.931 -17.731 -6.901 1.00 94.44 286 ALA A C 1
ATOM 2210 O O . ALA A 1 286 ? 5.919 -18.426 -6.922 1.00 94.44 286 ALA A O 1
ATOM 2211 N N . VAL A 1 287 ? 7.406 -17.144 -8.002 1.00 94.56 287 VAL A N 1
ATOM 2212 C CA . VAL A 1 287 ? 6.796 -17.337 -9.323 1.00 94.56 287 VAL A CA 1
ATOM 2213 C C . VAL A 1 287 ? 6.895 -18.798 -9.778 1.00 94.56 287 VAL A C 1
ATOM 2215 O O . VAL A 1 287 ? 5.897 -19.362 -10.226 1.00 94.56 287 VAL A O 1
ATOM 2218 N N . LYS A 1 288 ? 8.058 -19.446 -9.610 1.00 95.31 288 LYS A N 1
ATOM 2219 C CA . LYS A 1 288 ? 8.246 -20.871 -9.947 1.00 95.31 288 LYS A CA 1
ATOM 2220 C C . LYS A 1 288 ? 7.373 -21.795 -9.092 1.00 95.31 288 LYS A C 1
ATOM 2222 O O . LYS A 1 288 ? 6.789 -22.732 -9.631 1.00 95.31 288 LYS A O 1
ATOM 2227 N N . SER A 1 289 ? 7.248 -21.524 -7.792 1.00 95.56 289 SER A N 1
ATOM 2228 C CA . SER A 1 289 ? 6.401 -22.294 -6.869 1.00 95.56 289 SER A CA 1
ATOM 2229 C C . SER A 1 289 ? 4.921 -21.888 -6.881 1.00 95.56 289 SER A C 1
ATOM 2231 O O . SER A 1 289 ? 4.121 -22.512 -6.189 1.00 95.56 289 SER A O 1
ATOM 2233 N N . LYS A 1 290 ? 4.538 -20.874 -7.673 1.00 94.81 290 LYS A N 1
ATOM 2234 C CA . LYS A 1 290 ? 3.181 -20.298 -7.733 1.00 94.81 290 LYS A CA 1
ATOM 2235 C C . LYS A 1 290 ? 2.659 -19.836 -6.357 1.00 94.81 290 LYS A C 1
ATOM 2237 O O . LYS A 1 290 ? 1.471 -19.960 -6.054 1.00 94.81 290 LYS A O 1
ATOM 2242 N N . VAL A 1 291 ? 3.548 -19.272 -5.537 1.00 95.75 291 VAL A N 1
ATOM 2243 C CA . VAL A 1 291 ? 3.231 -18.697 -4.222 1.00 95.75 291 VAL A CA 1
ATOM 2244 C C . VAL A 1 291 ? 2.821 -17.232 -4.372 1.00 95.75 291 VAL A C 1
ATOM 2246 O O . VAL A 1 291 ? 3.633 -16.361 -4.691 1.00 95.75 291 VAL A O 1
ATOM 2249 N N . ARG A 1 292 ? 1.543 -16.956 -4.104 1.00 96.00 292 ARG A N 1
ATOM 2250 C CA . ARG A 1 292 ? 0.976 -15.603 -4.034 1.00 96.00 292 ARG A CA 1
ATOM 2251 C C . ARG A 1 292 ? 1.164 -15.025 -2.626 1.00 96.00 292 ARG A C 1
ATOM 2253 O O . ARG A 1 292 ? 0.986 -15.750 -1.651 1.00 96.00 292 ARG A O 1
ATOM 2260 N N . SER A 1 293 ? 1.449 -13.729 -2.517 1.00 96.12 293 SER A N 1
ATOM 2261 C CA . SER A 1 293 ? 1.466 -13.033 -1.221 1.00 96.12 293 SER A CA 1
ATOM 2262 C C . SER A 1 293 ? 0.083 -13.003 -0.566 1.00 96.12 293 SER A C 1
ATOM 2264 O O . SER A 1 293 ? -0.948 -13.033 -1.246 1.00 96.12 293 SER A O 1
ATOM 2266 N N . HIS A 1 294 ? 0.059 -12.874 0.763 1.00 96.06 294 HIS A N 1
ATOM 2267 C CA . HIS A 1 294 ? -1.178 -12.718 1.531 1.00 96.06 294 HIS A CA 1
ATOM 2268 C C . HIS A 1 294 ? -2.003 -11.500 1.042 1.00 96.06 294 HIS A C 1
ATOM 2270 O O . HIS A 1 294 ? -1.402 -10.469 0.722 1.00 96.06 294 HIS A O 1
ATOM 2276 N N . PRO A 1 295 ? -3.354 -11.550 1.016 1.00 95.44 295 PRO A N 1
ATOM 2277 C CA . PRO A 1 295 ? -4.191 -10.441 0.540 1.00 95.44 295 PRO A CA 1
ATOM 2278 C C . PRO A 1 295 ? -3.886 -9.090 1.196 1.00 95.44 295 PRO A C 1
ATOM 2280 O O . PRO A 1 295 ? -3.802 -8.077 0.508 1.00 95.44 295 PRO A O 1
ATOM 2283 N N . GLU A 1 296 ? -3.625 -9.077 2.504 1.00 95.44 296 GLU A N 1
ATOM 2284 C CA . GLU A 1 296 ? -3.222 -7.863 3.226 1.00 95.44 296 GLU A CA 1
ATOM 2285 C C . GLU A 1 296 ? -1.874 -7.302 2.750 1.00 95.44 296 GLU A C 1
ATOM 2287 O O . GLU A 1 296 ? -1.719 -6.090 2.606 1.00 95.44 296 GLU A O 1
ATOM 2292 N N . LYS A 1 297 ? -0.916 -8.169 2.405 1.00 95.19 297 LYS A N 1
ATOM 2293 C CA . LYS A 1 297 ? 0.378 -7.739 1.864 1.00 95.19 297 LYS A CA 1
ATOM 2294 C C . LYS A 1 297 ? 0.238 -7.160 0.452 1.00 95.19 297 LYS A C 1
ATOM 2296 O O . LYS A 1 297 ? 0.909 -6.191 0.105 1.00 95.19 297 LYS A O 1
ATOM 2301 N N . LEU A 1 298 ? -0.683 -7.706 -0.344 1.00 96.38 298 LEU A N 1
ATOM 2302 C CA . LEU A 1 298 ? -1.053 -7.141 -1.644 1.00 96.38 298 LEU A CA 1
ATOM 2303 C C . LEU A 1 298 ? -1.772 -5.792 -1.496 1.00 96.38 298 LEU A C 1
ATOM 2305 O O . LEU A 1 298 ? -1.506 -4.884 -2.280 1.00 96.38 298 LEU A O 1
ATOM 2309 N N . ALA A 1 299 ? -2.616 -5.621 -0.473 1.00 95.00 299 ALA A N 1
ATOM 2310 C CA . ALA A 1 299 ? -3.225 -4.332 -0.146 1.00 95.00 299 ALA A CA 1
ATOM 2311 C C . ALA A 1 299 ? -2.173 -3.282 0.267 1.00 95.00 299 ALA A C 1
ATOM 2313 O O . ALA A 1 299 ? -2.291 -2.117 -0.117 1.00 95.00 299 ALA A O 1
ATOM 2314 N N . ASP A 1 300 ? -1.108 -3.682 0.969 1.00 95.88 300 ASP A N 1
ATOM 2315 C CA . ASP A 1 300 ? 0.029 -2.797 1.257 1.00 95.88 300 ASP A CA 1
ATOM 2316 C C . ASP A 1 300 ? 0.792 -2.394 -0.006 1.00 95.88 300 ASP A C 1
ATOM 2318 O O . ASP A 1 300 ? 1.086 -1.214 -0.184 1.00 95.88 300 ASP A O 1
ATOM 2322 N N . ALA A 1 301 ? 1.078 -3.337 -0.909 1.00 95.56 301 ALA A N 1
ATOM 2323 C CA . ALA A 1 301 ? 1.747 -3.034 -2.176 1.00 95.56 301 ALA A CA 1
ATOM 2324 C C . ALA A 1 301 ? 0.893 -2.146 -3.098 1.00 95.56 301 ALA A C 1
ATOM 2326 O O . ALA A 1 301 ? 1.426 -1.249 -3.748 1.00 95.56 301 ALA A O 1
ATOM 2327 N N . LEU A 1 302 ? -0.432 -2.335 -3.115 1.00 95.62 302 LEU A N 1
ATOM 2328 C CA . LEU A 1 302 ? -1.377 -1.449 -3.807 1.00 95.62 302 LEU A CA 1
ATOM 2329 C C . LEU A 1 302 ? -1.409 -0.046 -3.187 1.00 95.62 302 LEU A C 1
ATOM 2331 O O . LEU A 1 302 ? -1.398 0.945 -3.917 1.00 95.62 302 LEU A O 1
ATOM 2335 N N . THR A 1 303 ? -1.408 0.049 -1.855 1.00 95.69 303 THR A N 1
ATOM 2336 C CA . THR A 1 303 ? -1.366 1.333 -1.137 1.00 95.69 303 THR A CA 1
ATOM 2337 C C . THR A 1 303 ? -0.061 2.071 -1.414 1.00 95.69 303 THR A C 1
ATOM 2339 O O . THR A 1 303 ? -0.079 3.260 -1.733 1.00 95.69 303 THR A O 1
ATOM 2342 N N . GLU A 1 304 ? 1.063 1.356 -1.368 1.00 94.62 304 GLU A N 1
ATOM 2343 C CA . GLU A 1 304 ? 2.376 1.901 -1.692 1.00 94.62 304 GLU A CA 1
ATOM 2344 C C . GLU A 1 304 ? 2.449 2.362 -3.149 1.00 94.62 304 GLU A C 1
ATOM 2346 O O . GLU A 1 304 ? 2.853 3.485 -3.438 1.00 94.62 304 GLU A O 1
ATOM 2351 N N . HIS A 1 305 ? 1.981 1.533 -4.081 1.00 96.06 305 HIS A N 1
ATOM 2352 C CA . HIS A 1 305 ? 1.922 1.892 -5.490 1.00 96.06 305 HIS A CA 1
ATOM 2353 C C . HIS A 1 305 ? 1.079 3.156 -5.719 1.00 96.06 305 HIS A C 1
ATOM 2355 O O . HIS A 1 305 ? 1.535 4.066 -6.411 1.00 96.06 305 HIS A O 1
ATOM 2361 N N . ARG A 1 306 ? -0.098 3.270 -5.085 1.00 94.50 306 ARG A N 1
ATOM 2362 C CA . ARG A 1 306 ? -0.944 4.473 -5.158 1.00 94.50 306 ARG A CA 1
ATOM 2363 C C . ARG A 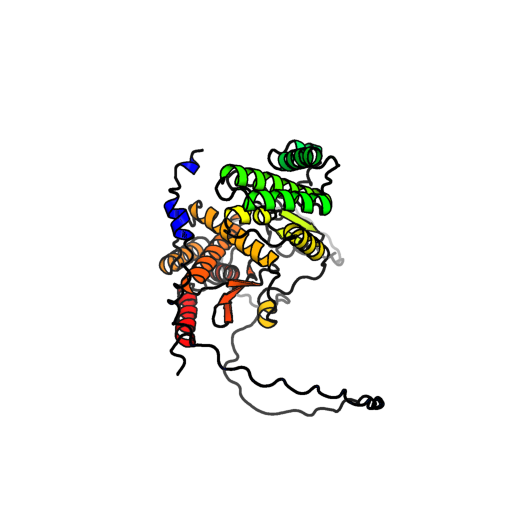1 306 ? -0.235 5.703 -4.585 1.00 94.50 306 ARG A C 1
ATOM 2365 O O . ARG A 1 306 ? -0.306 6.771 -5.187 1.00 94.50 306 ARG A O 1
ATOM 2372 N N . ARG A 1 307 ? 0.470 5.562 -3.456 1.00 92.94 307 ARG A N 1
ATOM 2373 C CA . ARG A 1 307 ? 1.267 6.640 -2.847 1.00 92.94 307 ARG A CA 1
ATOM 2374 C C . ARG A 1 307 ? 2.385 7.108 -3.775 1.00 92.94 307 ARG A C 1
ATOM 2376 O O . ARG A 1 307 ? 2.529 8.307 -3.999 1.00 92.94 307 ARG A O 1
ATOM 2383 N N . MET A 1 308 ? 3.134 6.166 -4.344 1.00 93.50 308 MET A N 1
ATOM 2384 C CA . MET A 1 308 ? 4.201 6.453 -5.299 1.00 93.50 308 MET A CA 1
ATOM 2385 C C . MET A 1 308 ? 3.657 7.144 -6.553 1.00 93.50 308 MET A C 1
ATOM 2387 O O . MET A 1 308 ? 4.252 8.121 -6.989 1.00 93.50 308 MET A O 1
ATOM 2391 N N . LEU A 1 309 ? 2.501 6.731 -7.091 1.00 94.00 309 LEU A N 1
ATOM 2392 C CA . LEU A 1 309 ? 1.867 7.413 -8.230 1.00 94.00 309 LEU A CA 1
ATOM 2393 C C . LEU A 1 309 ? 1.480 8.868 -7.933 1.00 94.00 309 LEU A C 1
ATOM 2395 O O . LEU A 1 309 ? 1.637 9.713 -8.808 1.00 94.00 309 LEU A O 1
ATOM 2399 N N . VAL A 1 310 ? 1.032 9.192 -6.716 1.00 91.44 310 VAL A N 1
ATOM 2400 C CA . VAL A 1 310 ? 0.790 10.595 -6.335 1.00 91.44 310 VAL A CA 1
ATOM 2401 C C . VAL A 1 310 ? 2.113 11.369 -6.272 1.00 91.44 310 VAL A C 1
ATOM 2403 O O . VAL A 1 310 ? 2.224 12.420 -6.903 1.00 91.44 310 VAL A O 1
ATOM 2406 N N . LEU A 1 311 ? 3.140 10.829 -5.604 1.00 89.81 311 LEU A N 1
ATOM 2407 C CA . LEU A 1 311 ? 4.474 11.445 -5.524 1.00 89.81 311 LEU A CA 1
ATOM 2408 C C . LEU A 1 311 ? 5.087 11.699 -6.916 1.00 89.81 311 LEU A C 1
ATOM 2410 O O . LEU A 1 311 ? 5.619 12.777 -7.180 1.00 89.81 311 LEU A O 1
ATOM 2414 N N . LEU A 1 312 ? 4.945 10.736 -7.830 1.00 91.50 312 LEU A N 1
ATOM 2415 C CA . LEU A 1 312 ? 5.409 10.798 -9.218 1.00 91.50 312 LEU A CA 1
ATOM 2416 C C . LEU A 1 312 ? 4.850 12.000 -9.999 1.00 91.50 312 LEU A C 1
ATOM 2418 O O . LEU A 1 312 ? 5.532 12.501 -10.893 1.00 91.50 312 LEU A O 1
ATOM 2422 N N . THR A 1 313 ? 3.650 12.491 -9.659 1.00 88.25 313 THR A N 1
ATOM 2423 C CA . THR A 1 313 ? 3.072 13.697 -10.287 1.00 88.25 313 THR A CA 1
ATOM 2424 C C . THR A 1 313 ? 3.681 15.008 -9.784 1.00 88.25 313 THR A C 1
ATOM 2426 O O . THR A 1 313 ? 3.561 16.021 -10.469 1.00 88.25 313 THR A O 1
ATOM 2429 N N . SER A 1 314 ? 4.351 15.001 -8.624 1.00 87.44 314 SER A N 1
ATOM 2430 C CA . SER A 1 314 ? 4.994 16.184 -8.029 1.00 87.44 314 SER A CA 1
ATOM 2431 C C . SER A 1 314 ? 6.509 16.270 -8.243 1.00 87.44 314 SER A C 1
ATOM 2433 O O . SER A 1 314 ? 7.076 17.346 -8.077 1.00 87.44 314 SER A O 1
ATOM 2435 N N . LEU A 1 315 ? 7.172 15.166 -8.604 1.00 90.06 315 LEU A N 1
ATOM 2436 C CA . LEU A 1 315 ? 8.616 15.143 -8.861 1.00 90.06 315 LEU A CA 1
ATOM 2437 C C . LEU A 1 315 ? 8.940 15.670 -10.267 1.00 90.06 315 LEU A C 1
ATOM 2439 O O . LEU A 1 315 ? 8.330 15.258 -11.258 1.00 90.06 315 LEU A O 1
ATOM 2443 N N . THR A 1 316 ? 9.931 16.552 -10.381 1.00 90.69 316 THR A N 1
ATOM 2444 C CA . THR A 1 316 ? 10.383 17.140 -11.659 1.00 90.69 316 THR A CA 1
ATOM 2445 C C . THR A 1 316 ? 10.873 16.064 -12.635 1.00 90.69 316 THR A C 1
ATOM 2447 O O . THR A 1 316 ? 10.612 16.118 -13.838 1.00 90.69 316 THR A O 1
ATOM 2450 N N . GLU A 1 317 ? 11.534 15.043 -12.095 1.00 91.56 317 GLU A N 1
ATOM 2451 C CA . GLU A 1 317 ? 12.151 13.923 -12.801 1.00 91.56 317 GLU A CA 1
ATOM 2452 C C . GLU A 1 317 ? 11.128 13.010 -13.489 1.00 91.56 317 GLU A C 1
ATOM 2454 O O . GLU A 1 317 ? 11.476 12.322 -14.446 1.00 91.56 317 GLU A O 1
ATOM 2459 N N . THR A 1 318 ? 9.873 12.988 -13.021 1.00 92.38 318 THR A N 1
ATOM 2460 C CA . THR A 1 318 ? 8.873 11.995 -13.454 1.00 92.38 318 THR A CA 1
ATOM 2461 C C . THR A 1 318 ? 7.525 12.571 -13.875 1.00 92.38 318 THR A C 1
ATOM 2463 O O . THR A 1 318 ? 6.812 11.922 -14.634 1.00 92.38 318 THR A O 1
ATOM 2466 N N . SER A 1 319 ? 7.170 13.784 -13.446 1.00 92.31 319 SER A N 1
ATOM 2467 C CA . SER A 1 319 ? 5.871 14.430 -13.726 1.00 92.31 319 SER A CA 1
ATOM 2468 C C . SER A 1 319 ? 5.545 14.613 -15.217 1.00 92.31 319 SER A C 1
ATOM 2470 O O . SER A 1 319 ? 4.380 14.759 -15.583 1.00 92.31 319 SER A O 1
ATOM 2472 N N . HIS A 1 320 ? 6.556 14.577 -16.088 1.00 92.31 320 HIS A N 1
ATOM 2473 C CA . HIS A 1 320 ? 6.435 14.702 -17.543 1.00 92.31 320 HIS A CA 1
ATOM 2474 C C . HIS A 1 320 ? 6.336 13.346 -18.284 1.00 92.31 320 HIS A C 1
ATOM 2476 O O . HIS A 1 320 ? 6.280 13.312 -19.524 1.00 92.31 320 HIS A O 1
ATOM 2482 N N . ILE A 1 321 ? 6.338 12.230 -17.543 1.00 93.44 321 ILE A N 1
ATOM 2483 C CA . ILE A 1 321 ? 6.248 10.859 -18.057 1.00 93.44 321 ILE A CA 1
ATOM 2484 C C . ILE A 1 321 ? 4.790 10.388 -17.997 1.00 93.44 321 ILE A C 1
ATOM 2486 O O . ILE A 1 321 ? 4.162 10.348 -16.942 1.00 93.44 321 ILE A O 1
ATOM 2490 N N . GLU A 1 322 ? 4.245 10.022 -19.154 1.00 92.31 322 GLU A N 1
ATOM 2491 C CA . GLU A 1 322 ? 2.864 9.557 -19.299 1.00 92.31 322 GLU A CA 1
ATOM 2492 C C . GLU A 1 322 ? 2.702 8.072 -18.930 1.00 92.31 322 GLU A C 1
ATOM 2494 O O . GLU A 1 322 ? 3.624 7.269 -19.060 1.00 92.31 322 GLU A O 1
ATOM 2499 N N . LEU A 1 323 ? 1.487 7.670 -18.547 1.00 92.88 323 LEU A N 1
ATOM 2500 C CA . LEU A 1 323 ? 1.124 6.256 -18.392 1.00 92.88 323 LEU A CA 1
ATOM 2501 C C . LEU A 1 323 ? 0.721 5.663 -19.754 1.00 92.88 323 LEU A C 1
ATOM 2503 O O . LEU A 1 323 ? -0.462 5.438 -20.026 1.00 92.88 323 LEU A O 1
ATOM 2507 N N . SER A 1 324 ? 1.702 5.499 -20.640 1.00 90.25 324 SER A N 1
ATOM 2508 C CA . SER A 1 324 ? 1.553 5.061 -22.036 1.00 90.25 324 SER A CA 1
ATOM 2509 C C . SER A 1 324 ? 2.890 4.562 -22.604 1.00 90.25 324 SER A C 1
ATOM 2511 O O . SER A 1 324 ? 3.953 4.812 -22.030 1.00 90.25 324 SER A O 1
ATOM 2513 N N . ARG A 1 325 ? 2.869 3.949 -23.798 1.00 89.19 325 ARG A N 1
ATOM 2514 C CA . ARG A 1 325 ? 4.093 3.609 -24.551 1.00 89.19 325 ARG A CA 1
ATOM 2515 C C . ARG A 1 325 ? 4.992 4.828 -24.834 1.00 89.19 325 ARG A C 1
ATOM 2517 O O . ARG A 1 325 ? 6.208 4.717 -24.740 1.00 89.19 325 ARG A O 1
ATOM 2524 N N . THR A 1 326 ? 4.429 6.013 -25.094 1.00 89.75 326 THR A N 1
ATOM 2525 C CA . THR A 1 326 ? 5.217 7.259 -25.237 1.00 89.75 326 THR A CA 1
ATOM 2526 C C . THR A 1 326 ? 5.955 7.630 -23.948 1.00 89.75 326 THR A C 1
ATOM 2528 O O . THR A 1 326 ? 7.101 8.079 -23.996 1.00 89.75 326 THR A O 1
ATOM 2531 N N . GLY A 1 327 ? 5.341 7.398 -22.785 1.00 92.00 327 GLY A N 1
ATOM 2532 C CA . GLY A 1 327 ? 5.994 7.548 -21.487 1.00 92.00 327 GLY A CA 1
ATOM 2533 C C . GLY A 1 327 ? 7.104 6.526 -21.236 1.00 92.00 327 GLY A C 1
ATOM 2534 O O . GLY A 1 327 ? 8.124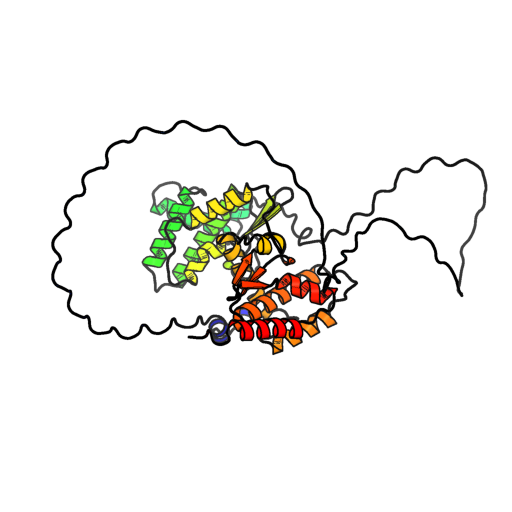 6.877 -20.647 1.00 92.00 327 GLY A O 1
ATOM 2535 N N . LEU A 1 328 ? 6.969 5.297 -21.740 1.00 93.75 328 LEU A N 1
ATOM 2536 C CA . LEU A 1 328 ? 8.000 4.263 -21.620 1.00 93.75 328 LEU A CA 1
ATOM 2537 C C . LEU A 1 328 ? 9.335 4.702 -22.244 1.00 93.75 328 LEU A C 1
ATOM 2539 O O . LEU A 1 328 ? 10.372 4.605 -21.591 1.00 93.75 328 LEU A O 1
ATOM 2543 N N . ALA A 1 329 ? 9.301 5.275 -23.452 1.00 92.75 329 ALA A N 1
ATOM 2544 C CA . ALA A 1 329 ? 10.490 5.807 -24.120 1.00 92.75 329 ALA A CA 1
ATOM 2545 C C . ALA A 1 329 ? 11.113 6.999 -23.360 1.00 92.75 329 ALA A C 1
ATOM 2547 O O . ALA A 1 329 ? 12.334 7.064 -23.198 1.00 92.75 329 ALA A O 1
ATOM 2548 N N . LYS A 1 330 ? 10.285 7.915 -22.826 1.00 94.81 330 LYS A N 1
ATOM 2549 C CA . LYS A 1 330 ? 10.750 9.017 -21.956 1.00 94.81 330 LYS A CA 1
ATOM 2550 C C . LYS A 1 330 ? 11.451 8.484 -20.700 1.00 94.81 330 LYS A C 1
ATOM 2552 O O . LYS A 1 330 ? 12.529 8.957 -20.349 1.00 94.81 330 LYS A O 1
ATOM 2557 N N . MET A 1 331 ? 10.857 7.483 -20.050 1.00 95.81 331 MET A N 1
ATOM 2558 C CA . MET A 1 331 ? 11.403 6.826 -18.861 1.00 95.81 331 MET A CA 1
ATOM 2559 C C . MET A 1 331 ? 12.725 6.116 -19.156 1.00 95.81 331 MET A C 1
ATOM 2561 O O . MET A 1 331 ? 13.679 6.260 -18.395 1.00 95.81 331 MET A O 1
ATOM 2565 N N . GLU A 1 332 ? 12.820 5.396 -20.274 1.00 95.38 332 GLU A N 1
ATOM 2566 C CA . GLU A 1 332 ? 14.059 4.736 -20.682 1.00 95.38 332 GLU A CA 1
ATOM 2567 C C . GLU A 1 332 ? 15.191 5.743 -20.919 1.00 95.38 332 GLU A C 1
ATOM 2569 O O . GLU A 1 332 ? 16.292 5.568 -20.392 1.00 95.38 332 GLU A O 1
ATOM 2574 N N . ALA A 1 333 ? 14.910 6.832 -21.642 1.00 94.62 333 ALA A N 1
ATOM 2575 C CA . ALA A 1 333 ? 15.863 7.915 -21.855 1.00 94.62 333 ALA A CA 1
ATOM 2576 C C . ALA A 1 333 ? 16.297 8.556 -20.525 1.00 94.62 333 ALA A C 1
ATOM 2578 O O . ALA A 1 333 ? 17.492 8.751 -20.296 1.00 94.62 333 ALA A O 1
ATOM 2579 N N . ALA A 1 334 ? 15.360 8.819 -19.609 1.00 95.00 334 ALA A N 1
ATOM 2580 C CA . ALA A 1 334 ? 15.661 9.363 -18.286 1.00 95.00 334 ALA A CA 1
ATOM 2581 C C . ALA A 1 334 ? 16.554 8.421 -17.455 1.00 95.00 334 ALA A C 1
ATOM 2583 O O . ALA A 1 334 ? 17.510 8.882 -16.824 1.00 95.00 334 ALA A O 1
ATOM 2584 N N . ILE A 1 335 ? 16.317 7.106 -17.492 1.00 95.50 335 ILE A N 1
ATOM 2585 C CA . ILE A 1 335 ? 17.167 6.117 -16.813 1.00 95.50 335 ILE A CA 1
ATOM 2586 C C . ILE A 1 335 ? 18.556 6.053 -17.466 1.00 95.50 335 ILE A C 1
ATOM 2588 O O . ILE A 1 335 ? 19.575 6.100 -16.772 1.00 95.50 335 ILE A O 1
ATOM 2592 N N . LYS A 1 336 ? 18.624 5.990 -18.803 1.00 93.56 336 LYS A N 1
ATOM 2593 C CA . LYS A 1 336 ? 19.892 5.917 -19.543 1.00 93.56 336 LYS A CA 1
ATOM 2594 C C . LYS A 1 336 ? 20.749 7.173 -19.330 1.00 93.56 336 LYS A C 1
ATOM 2596 O O . LYS A 1 336 ? 21.963 7.051 -19.148 1.00 93.56 336 LYS A O 1
ATOM 2601 N N . ASN A 1 337 ? 20.135 8.351 -19.250 1.00 93.44 337 ASN A N 1
ATOM 2602 C CA . ASN A 1 337 ? 20.839 9.615 -19.034 1.00 93.44 337 ASN A CA 1
ATOM 2603 C C . ASN A 1 337 ? 21.352 9.777 -17.596 1.00 93.44 337 ASN A C 1
ATOM 2605 O O . ASN A 1 337 ? 22.521 10.127 -17.422 1.00 93.44 337 ASN A O 1
ATOM 2609 N N . ASN A 1 338 ? 20.525 9.486 -16.586 1.00 91.88 338 ASN A N 1
ATOM 2610 C CA . ASN A 1 338 ? 20.835 9.792 -15.182 1.00 91.88 338 ASN A CA 1
ATOM 2611 C C . ASN A 1 338 ? 21.611 8.688 -14.443 1.00 91.88 338 ASN A C 1
ATOM 2613 O O . ASN A 1 338 ? 22.351 8.985 -13.511 1.00 91.88 338 ASN A O 1
ATOM 2617 N N . PHE A 1 339 ? 21.491 7.426 -14.862 1.00 94.12 339 PHE A N 1
ATOM 2618 C CA . PHE A 1 339 ? 22.173 6.296 -14.219 1.00 94.12 339 PHE A CA 1
ATOM 2619 C C . PHE A 1 339 ? 23.338 5.794 -15.079 1.00 94.12 339 PHE A C 1
ATOM 2621 O O . PHE A 1 339 ? 23.365 5.989 -16.302 1.00 94.12 339 PHE A O 1
ATOM 2628 N N . ARG A 1 340 ? 24.329 5.151 -14.453 1.00 90.25 340 ARG A N 1
ATOM 2629 C CA . ARG A 1 340 ? 25.518 4.589 -15.114 1.00 90.25 340 ARG A CA 1
ATOM 2630 C C . ARG A 1 340 ? 25.719 3.135 -14.653 1.00 90.25 340 ARG A C 1
ATOM 2632 O O . ARG A 1 340 ? 25.789 2.932 -13.449 1.00 90.25 340 ARG A O 1
ATOM 2639 N N . PRO A 1 341 ? 25.868 2.155 -15.568 1.00 89.38 341 PRO A N 1
ATOM 2640 C CA . PRO A 1 341 ? 26.023 0.727 -15.259 1.00 89.38 341 PRO A CA 1
ATOM 2641 C C . PRO A 1 341 ? 26.984 0.383 -14.119 1.00 89.38 341 PRO A C 1
ATOM 2643 O O . PRO A 1 341 ? 26.658 -0.417 -13.248 1.00 89.38 341 PRO A O 1
ATOM 2646 N N . ASN A 1 342 ? 28.153 1.025 -14.119 1.00 86.38 342 ASN A N 1
ATOM 2647 C CA . ASN A 1 342 ? 29.273 0.686 -13.242 1.00 86.38 342 ASN A CA 1
ATOM 2648 C C . ASN A 1 342 ? 29.340 1.569 -11.983 1.00 86.38 342 ASN A C 1
ATOM 2650 O O . ASN A 1 342 ? 30.339 1.532 -11.271 1.00 86.38 342 ASN A O 1
ATOM 2654 N N . ILE A 1 343 ? 28.325 2.404 -11.733 1.00 86.12 343 ILE A N 1
ATOM 2655 C CA . ILE A 1 343 ? 28.268 3.302 -10.575 1.00 86.12 343 ILE A CA 1
ATOM 2656 C C . ILE A 1 343 ? 27.000 2.959 -9.785 1.00 86.12 343 ILE A C 1
ATOM 2658 O O . ILE A 1 343 ? 25.904 3.079 -10.343 1.00 86.12 343 ILE A O 1
ATOM 2662 N N . PRO A 1 344 ? 27.104 2.535 -8.511 1.00 87.00 344 PRO A N 1
ATOM 2663 C CA . PRO A 1 344 ? 25.922 2.263 -7.704 1.00 87.00 344 PRO A CA 1
ATOM 2664 C C . PRO A 1 344 ? 25.076 3.543 -7.568 1.00 87.00 344 PRO A C 1
ATOM 2666 O O . PRO A 1 344 ? 25.638 4.624 -7.371 1.00 87.00 344 PRO A O 1
ATOM 2669 N N . PRO A 1 345 ? 23.736 3.459 -7.668 1.00 90.38 345 PRO A N 1
ATOM 2670 C CA . PRO A 1 345 ? 22.875 4.611 -7.436 1.00 90.38 345 PRO A CA 1
ATOM 2671 C C . PRO A 1 345 ? 23.088 5.202 -6.039 1.00 90.38 345 PRO A C 1
ATOM 2673 O O . PRO A 1 345 ? 23.275 4.472 -5.064 1.00 90.38 345 PRO A O 1
ATOM 2676 N N . THR A 1 346 ? 22.999 6.528 -5.932 1.00 91.81 346 THR A N 1
ATOM 2677 C CA . THR A 1 346 ? 22.924 7.215 -4.634 1.00 91.81 346 THR A CA 1
ATOM 2678 C C . THR A 1 346 ? 21.633 6.834 -3.899 1.00 91.81 346 THR A C 1
ATOM 2680 O O . THR A 1 346 ? 20.703 6.293 -4.501 1.00 91.81 346 THR A O 1
ATOM 2683 N N . GLY A 1 347 ? 21.523 7.164 -2.607 1.00 88.19 347 GLY A N 1
ATOM 2684 C CA . GLY A 1 347 ? 20.298 6.915 -1.833 1.00 88.19 347 GLY A CA 1
ATOM 2685 C C . GLY A 1 347 ? 19.032 7.507 -2.473 1.00 88.19 347 GLY A C 1
ATOM 2686 O O . GLY A 1 347 ? 17.983 6.866 -2.467 1.00 88.19 347 GLY A O 1
ATOM 2687 N N . ASP A 1 348 ? 19.128 8.686 -3.096 1.00 88.06 348 ASP A N 1
ATOM 2688 C CA . ASP A 1 348 ? 18.024 9.280 -3.866 1.00 88.06 348 ASP A CA 1
ATOM 2689 C C . ASP A 1 348 ? 17.880 8.671 -5.267 1.00 88.06 348 ASP A C 1
ATOM 2691 O O . ASP A 1 348 ? 16.761 8.486 -5.745 1.00 88.06 348 ASP A O 1
ATOM 2695 N N . GLY A 1 349 ? 18.985 8.250 -5.890 1.00 92.75 349 GLY A N 1
ATOM 2696 C CA . GLY A 1 349 ? 18.964 7.466 -7.124 1.00 92.75 349 GLY A CA 1
ATOM 2697 C C . GLY A 1 349 ? 18.154 6.171 -6.983 1.00 92.75 349 GLY A C 1
ATOM 2698 O O . GLY A 1 349 ? 17.326 5.874 -7.841 1.00 92.75 349 GLY A O 1
ATOM 2699 N N . TRP A 1 350 ? 18.311 5.436 -5.877 1.00 92.56 350 TRP A N 1
ATOM 2700 C CA . TRP A 1 350 ? 17.500 4.247 -5.580 1.00 92.56 350 TRP A CA 1
ATOM 2701 C C . TRP A 1 350 ? 16.009 4.569 -5.417 1.00 92.56 350 TRP A C 1
ATOM 2703 O O . TRP A 1 350 ? 15.168 3.859 -5.974 1.00 92.56 350 TRP A O 1
ATOM 2713 N N . LYS A 1 351 ? 15.663 5.664 -4.723 1.00 92.00 351 LYS A N 1
ATOM 2714 C CA . LYS A 1 351 ? 14.266 6.132 -4.607 1.00 92.00 351 LYS A CA 1
ATOM 2715 C C . LYS A 1 351 ? 13.676 6.454 -5.983 1.00 9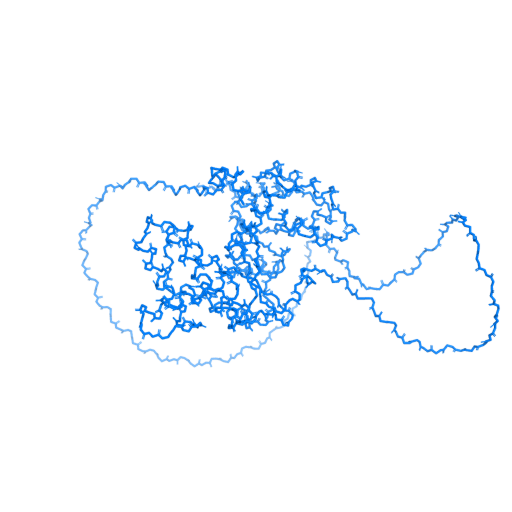2.00 351 LYS A C 1
ATOM 2717 O O . LYS A 1 351 ? 12.547 6.060 -6.269 1.00 92.00 351 LYS A O 1
ATOM 2722 N N . LEU A 1 352 ? 14.445 7.111 -6.852 1.00 94.50 352 LEU A N 1
ATOM 2723 C CA . LEU A 1 352 ? 14.020 7.463 -8.207 1.00 94.50 352 LEU A CA 1
ATOM 2724 C C . LEU A 1 352 ? 13.864 6.223 -9.112 1.00 94.50 352 LEU A C 1
ATOM 2726 O O . LEU A 1 352 ? 12.884 6.130 -9.850 1.00 94.50 352 LEU A O 1
ATOM 2730 N N . LEU A 1 353 ? 14.745 5.220 -9.006 1.00 95.38 353 LEU A N 1
ATOM 2731 C CA . LEU A 1 353 ? 14.564 3.935 -9.699 1.00 95.38 353 LEU A CA 1
ATOM 2732 C C . LEU A 1 353 ? 13.296 3.200 -9.240 1.00 95.38 353 LEU A C 1
ATOM 2734 O O . LEU A 1 353 ? 12.555 2.685 -10.077 1.00 95.38 353 LEU A O 1
ATOM 2738 N N . ARG A 1 354 ? 12.992 3.194 -7.935 1.00 95.19 354 ARG A N 1
ATOM 2739 C CA . ARG A 1 354 ? 11.726 2.650 -7.408 1.00 95.19 354 ARG A CA 1
ATOM 2740 C C . ARG A 1 354 ? 10.514 3.400 -7.974 1.00 95.19 354 ARG A C 1
ATOM 2742 O O . ARG A 1 354 ? 9.526 2.769 -8.350 1.00 95.19 354 ARG A O 1
ATOM 2749 N N . CYS A 1 355 ? 10.604 4.724 -8.103 1.00 95.44 355 CYS A N 1
ATOM 2750 C CA . CYS A 1 355 ? 9.571 5.557 -8.724 1.00 95.44 355 CYS A CA 1
ATOM 2751 C C . CYS A 1 355 ? 9.321 5.160 -10.195 1.00 95.44 355 CYS A C 1
ATOM 2753 O O . CYS A 1 355 ? 8.179 4.870 -10.557 1.00 95.44 355 CYS A O 1
ATOM 2755 N N . TYR A 1 356 ? 10.366 5.025 -11.021 1.00 97.06 356 TYR A N 1
ATOM 2756 C CA . TYR A 1 356 ? 10.237 4.488 -12.387 1.00 97.06 356 TYR A CA 1
ATOM 2757 C C . TYR A 1 356 ? 9.659 3.059 -12.410 1.00 97.06 356 TYR A C 1
ATOM 2759 O O . TYR A 1 356 ? 8.835 2.731 -13.262 1.00 97.06 356 TYR A O 1
ATOM 2767 N N . GLY A 1 357 ? 10.015 2.210 -11.441 1.00 97.19 357 GLY A N 1
ATOM 2768 C CA . GLY A 1 357 ? 9.436 0.871 -11.296 1.00 97.19 357 GLY A CA 1
ATOM 2769 C C . GLY A 1 357 ? 7.920 0.884 -11.079 1.00 97.19 357 GLY A C 1
ATOM 2770 O O . GLY A 1 357 ? 7.205 0.076 -11.673 1.00 97.19 357 GLY A O 1
ATOM 2771 N N . HIS A 1 358 ? 7.400 1.840 -10.304 1.00 97.69 358 HIS A N 1
ATOM 2772 C CA . HIS A 1 358 ? 5.956 2.034 -10.161 1.00 97.69 358 HIS A CA 1
ATOM 2773 C C . HIS A 1 358 ? 5.300 2.670 -11.399 1.00 97.69 358 HIS A C 1
ATOM 2775 O O . HIS A 1 358 ? 4.161 2.313 -11.696 1.00 97.69 358 HIS A O 1
ATOM 2781 N N . LEU A 1 359 ? 5.987 3.529 -12.166 1.00 97.06 359 LEU A N 1
ATOM 2782 C CA . LEU A 1 359 ? 5.486 3.980 -13.477 1.00 97.06 359 LEU A CA 1
ATOM 2783 C C . LEU A 1 359 ? 5.316 2.800 -14.443 1.00 97.06 359 LEU A C 1
ATOM 2785 O O . LEU A 1 359 ? 4.247 2.644 -15.035 1.00 97.06 359 LEU A O 1
ATOM 2789 N N . LEU A 1 360 ? 6.322 1.921 -14.544 1.00 97.69 360 LEU A N 1
ATOM 2790 C CA . LEU A 1 360 ? 6.222 0.706 -15.355 1.00 97.69 360 LEU A CA 1
ATOM 2791 C C . LEU A 1 360 ? 5.072 -0.190 -14.871 1.00 97.69 360 LEU A C 1
ATOM 2793 O O . LEU A 1 360 ? 4.261 -0.625 -15.683 1.00 97.69 360 LEU A O 1
ATOM 2797 N N . ALA A 1 361 ? 4.939 -0.414 -13.560 1.00 97.94 361 ALA A N 1
ATOM 2798 C CA . ALA A 1 361 ? 3.830 -1.190 -12.999 1.00 97.94 361 ALA A CA 1
ATOM 2799 C C . ALA A 1 361 ? 2.446 -0.622 -13.379 1.00 97.94 361 ALA A C 1
ATOM 2801 O O . ALA A 1 361 ? 1.548 -1.390 -13.721 1.00 97.94 361 ALA A O 1
ATOM 2802 N N . ALA A 1 362 ? 2.278 0.706 -13.385 1.00 97.50 362 ALA A N 1
ATOM 2803 C CA . ALA A 1 362 ? 1.027 1.351 -13.790 1.00 97.50 362 ALA A CA 1
ATOM 2804 C C . ALA A 1 362 ? 0.735 1.214 -15.293 1.00 97.50 362 ALA A C 1
ATOM 2806 O O . ALA A 1 362 ? -0.411 0.952 -15.662 1.00 97.50 362 ALA A O 1
ATOM 2807 N N . ILE A 1 363 ? 1.751 1.329 -16.158 1.00 96.62 363 ILE A N 1
ATOM 2808 C CA . ILE A 1 363 ? 1.613 1.052 -17.601 1.00 96.62 363 ILE A CA 1
ATOM 2809 C C . ILE A 1 363 ? 1.163 -0.403 -17.809 1.00 96.62 363 ILE A C 1
ATOM 2811 O O . ILE A 1 363 ? 0.186 -0.660 -18.511 1.00 96.62 363 ILE A O 1
ATOM 2815 N N . LEU A 1 364 ? 1.802 -1.361 -17.127 1.00 97.38 364 LEU A N 1
ATOM 2816 C CA . LEU A 1 364 ? 1.457 -2.783 -17.236 1.00 97.38 364 LEU A CA 1
ATOM 2817 C C . LEU A 1 364 ? 0.047 -3.095 -16.692 1.00 97.38 364 LEU A C 1
ATOM 2819 O O . LEU A 1 364 ? -0.688 -3.888 -17.289 1.00 97.38 364 LEU A O 1
ATOM 2823 N N . ALA A 1 365 ? -0.369 -2.454 -15.595 1.00 97.06 365 ALA A N 1
ATOM 2824 C CA . ALA A 1 365 ? -1.728 -2.563 -15.060 1.00 97.06 365 ALA A CA 1
ATOM 2825 C C . ALA A 1 365 ? -2.781 -2.018 -16.041 1.00 97.06 365 ALA A C 1
ATOM 2827 O O . ALA A 1 365 ? -3.831 -2.633 -16.234 1.00 97.06 365 ALA A O 1
ATOM 2828 N N . LYS A 1 366 ? -2.491 -0.891 -16.699 1.00 95.81 366 LYS A N 1
ATOM 2829 C CA . LYS A 1 366 ? -3.388 -0.239 -17.657 1.00 95.81 366 LYS A CA 1
ATOM 2830 C C . LYS A 1 366 ? -3.533 -1.036 -18.959 1.00 95.81 366 LYS A C 1
ATOM 2832 O O . LYS A 1 366 ? -4.653 -1.397 -19.329 1.00 95.81 366 LYS A O 1
ATOM 2837 N N . ASP A 1 367 ? -2.417 -1.336 -19.621 1.00 94.81 367 ASP A N 1
ATOM 2838 C CA . ASP A 1 367 ? -2.394 -1.815 -21.013 1.00 94.81 367 ASP A CA 1
ATOM 2839 C C . ASP A 1 367 ? -2.517 -3.351 -21.116 1.00 94.81 367 ASP A C 1
ATOM 2841 O O . ASP A 1 367 ? -3.096 -3.894 -22.070 1.00 94.81 367 ASP A O 1
ATOM 2845 N N . PHE A 1 368 ? -2.025 -4.069 -20.098 1.00 95.75 368 PHE A N 1
ATOM 2846 C CA . PHE A 1 368 ? -2.015 -5.536 -20.038 1.00 95.75 368 PHE A CA 1
ATOM 2847 C C . PHE A 1 368 ? -2.890 -6.125 -18.921 1.00 95.75 368 PHE A C 1
ATOM 2849 O O . PHE A 1 368 ? -2.950 -7.346 -18.797 1.00 95.75 368 PHE A O 1
ATOM 2856 N N . LYS A 1 369 ? -3.586 -5.294 -18.128 1.00 96.44 369 LYS A N 1
ATOM 2857 C CA . LYS A 1 369 ? -4.389 -5.725 -16.962 1.00 96.44 369 LYS A CA 1
ATOM 2858 C C . LYS A 1 369 ? -3.570 -6.546 -15.951 1.00 96.44 369 LYS A C 1
ATOM 2860 O O . LYS A 1 369 ? -4.063 -7.513 -15.373 1.00 96.44 369 LYS A O 1
ATOM 2865 N N . ALA A 1 370 ? -2.304 -6.170 -15.762 1.00 97.31 370 ALA A N 1
ATOM 2866 C CA . ALA A 1 370 ? -1.411 -6.791 -14.789 1.00 97.31 370 ALA A CA 1
ATOM 2867 C C . ALA A 1 370 ? -1.906 -6.579 -13.346 1.00 97.31 370 ALA A C 1
ATOM 2869 O O . ALA A 1 370 ? -2.291 -5.470 -12.977 1.00 97.31 370 ALA A O 1
ATOM 2870 N N . VAL A 1 371 ? -1.828 -7.616 -12.507 1.00 97.50 371 VAL A N 1
ATOM 2871 C CA . VAL A 1 371 ? -2.221 -7.561 -11.085 1.00 97.50 371 VAL A CA 1
ATOM 2872 C C . VAL A 1 371 ? -1.062 -8.022 -10.204 1.00 97.50 371 VAL A C 1
ATOM 2874 O O . VAL A 1 371 ? -0.425 -9.028 -10.512 1.00 97.50 371 VAL A O 1
ATOM 2877 N N . TRP A 1 372 ? -0.786 -7.323 -9.096 1.00 97.62 372 TRP A N 1
ATOM 2878 C CA . TRP A 1 372 ? 0.236 -7.732 -8.122 1.00 97.62 372 TRP A CA 1
ATOM 2879 C C . TRP A 1 372 ? 0.001 -9.164 -7.616 1.00 97.62 372 TRP A C 1
ATOM 2881 O O . TRP A 1 372 ? -1.125 -9.551 -7.287 1.00 97.62 372 TRP A O 1
ATOM 2891 N N . TYR A 1 373 ? 1.077 -9.951 -7.558 1.00 97.25 373 TYR A N 1
ATOM 2892 C CA . TYR A 1 373 ? 1.018 -11.388 -7.304 1.00 97.25 373 TYR A CA 1
ATOM 2893 C C . TYR A 1 373 ? 1.854 -11.815 -6.096 1.00 97.25 373 TYR A C 1
ATOM 2895 O O . TYR A 1 373 ? 1.299 -12.303 -5.112 1.00 97.25 373 TYR A O 1
ATOM 2903 N N . ASN A 1 374 ? 3.170 -11.608 -6.152 1.00 97.44 374 ASN A N 1
ATOM 2904 C CA . ASN A 1 374 ? 4.063 -11.792 -5.014 1.00 97.44 374 ASN A CA 1
ATOM 2905 C C . ASN A 1 374 ? 4.876 -10.510 -4.809 1.00 97.44 374 ASN A C 1
ATOM 2907 O O . ASN A 1 374 ? 5.526 -10.039 -5.739 1.00 97.44 374 ASN A O 1
ATOM 2911 N N . VAL A 1 375 ? 4.773 -9.943 -3.614 1.00 95.81 375 VAL A N 1
ATOM 2912 C CA . VAL A 1 375 ? 5.350 -8.666 -3.155 1.00 95.81 375 VAL A CA 1
ATOM 2913 C C . VAL A 1 375 ? 6.022 -8.852 -1.785 1.00 95.81 375 VAL A C 1
ATOM 2915 O O . VAL A 1 375 ? 6.135 -7.928 -0.977 1.00 95.81 375 VAL A O 1
ATOM 2918 N N . ASP A 1 376 ? 6.414 -10.093 -1.501 1.00 91.69 376 ASP A N 1
ATOM 2919 C CA . ASP A 1 376 ? 7.227 -10.451 -0.351 1.00 91.69 376 ASP A CA 1
ATOM 2920 C C . ASP A 1 376 ? 8.710 -10.226 -0.675 1.00 91.69 376 ASP A C 1
ATOM 2922 O O . ASP A 1 376 ? 9.115 -10.204 -1.838 1.00 91.69 376 ASP A O 1
ATOM 2926 N N . GLY A 1 377 ? 9.534 -10.044 0.357 1.00 86.19 377 GLY A N 1
ATOM 2927 C CA . GLY A 1 377 ? 10.946 -9.700 0.183 1.00 86.19 377 GLY A CA 1
ATOM 2928 C C . GLY A 1 377 ? 11.168 -8.280 -0.356 1.00 86.19 377 GLY A C 1
ATOM 2929 O O . GLY A 1 377 ? 10.389 -7.361 -0.093 1.00 86.19 377 GLY A O 1
ATOM 2930 N N . GLU A 1 378 ? 12.281 -8.097 -1.064 1.00 86.75 378 GLU A N 1
ATOM 2931 C CA . GLU A 1 378 ? 12.739 -6.795 -1.557 1.00 86.75 378 GLU A CA 1
ATOM 2932 C C . GLU A 1 378 ? 11.991 -6.329 -2.812 1.00 86.75 378 GLU A C 1
ATOM 2934 O O . GLU A 1 378 ? 11.606 -7.133 -3.661 1.00 86.75 378 GLU A O 1
ATOM 2939 N N . ASP A 1 379 ? 11.879 -5.007 -2.966 1.00 85.56 379 ASP A N 1
ATOM 2940 C CA . ASP A 1 379 ? 11.264 -4.298 -4.098 1.00 85.56 379 ASP A CA 1
ATOM 2941 C C . ASP A 1 379 ? 11.549 -4.917 -5.480 1.00 85.56 379 ASP A C 1
ATOM 2943 O O . ASP A 1 379 ? 10.650 -5.061 -6.307 1.00 85.56 379 ASP A O 1
ATOM 2947 N N . GLY A 1 380 ? 12.808 -5.285 -5.752 1.00 88.12 380 GLY A N 1
ATOM 2948 C CA . GLY A 1 380 ? 13.223 -5.835 -7.049 1.00 88.12 380 GLY A CA 1
ATOM 2949 C C . GLY A 1 380 ? 12.617 -7.209 -7.362 1.00 88.12 380 GLY A C 1
ATOM 2950 O O . GLY A 1 380 ? 12.477 -7.561 -8.533 1.00 88.12 380 GLY A O 1
ATOM 2951 N N . GLY A 1 381 ? 12.227 -7.963 -6.329 1.00 92.06 381 GLY A N 1
ATOM 2952 C CA . GLY A 1 381 ? 11.542 -9.251 -6.429 1.00 92.06 381 GLY A CA 1
ATOM 2953 C C . GLY A 1 381 ? 10.021 -9.146 -6.562 1.00 92.06 381 GLY A C 1
ATOM 2954 O O . GLY A 1 381 ? 9.367 -10.170 -6.764 1.00 92.06 381 GLY A O 1
ATOM 2955 N N . TRP A 1 382 ? 9.439 -7.945 -6.478 1.00 96.50 382 TRP A N 1
ATOM 2956 C CA . TRP A 1 382 ? 7.992 -7.772 -6.589 1.00 96.50 382 TRP A CA 1
ATOM 2957 C C . TRP A 1 382 ? 7.506 -8.086 -8.004 1.00 96.50 382 TRP A C 1
ATOM 2959 O O . TRP A 1 382 ? 8.062 -7.622 -9.001 1.00 96.50 382 TRP A O 1
ATOM 2969 N N . SER A 1 383 ? 6.430 -8.864 -8.080 1.00 97.62 383 SER A N 1
ATOM 2970 C CA . SER A 1 383 ? 5.902 -9.455 -9.305 1.00 97.62 383 SER A CA 1
ATOM 2971 C C . SER A 1 383 ? 4.429 -9.128 -9.520 1.00 97.62 383 SER A C 1
ATOM 2973 O O . SER A 1 383 ? 3.621 -9.086 -8.586 1.00 97.62 383 SER A O 1
ATOM 2975 N N . MET A 1 384 ? 4.067 -8.959 -10.786 1.00 98.19 384 MET A N 1
ATOM 2976 C CA . MET A 1 384 ? 2.688 -8.903 -11.255 1.00 98.19 384 MET A CA 1
ATOM 2977 C C . MET A 1 384 ? 2.424 -10.091 -12.186 1.00 98.19 384 MET A C 1
ATOM 2979 O O . MET A 1 384 ? 3.320 -10.541 -12.900 1.00 98.19 384 MET A O 1
ATOM 2983 N N . GLN A 1 385 ? 1.193 -10.594 -12.187 1.00 97.50 385 GLN A N 1
ATOM 2984 C CA . GLN A 1 385 ? 0.711 -11.606 -13.121 1.00 97.50 385 GLN A CA 1
ATOM 2985 C C . GLN A 1 385 ? -0.141 -10.939 -14.208 1.00 97.50 385 GLN A C 1
ATOM 2987 O O . GLN A 1 385 ? -1.023 -10.134 -13.906 1.00 97.50 385 GLN A O 1
ATOM 2992 N N . LEU A 1 386 ? 0.112 -11.302 -15.465 1.00 96.69 386 LEU A N 1
ATOM 2993 C CA . LEU A 1 386 ? -0.711 -10.941 -16.622 1.00 96.69 386 LEU A CA 1
ATOM 2994 C C . LEU A 1 386 ? -1.869 -11.951 -16.785 1.00 96.69 386 LEU A C 1
ATOM 2996 O O . LEU A 1 386 ? -1.753 -13.087 -16.310 1.00 96.69 386 LEU A O 1
ATOM 3000 N N . PRO A 1 387 ? -2.977 -11.605 -17.472 1.00 95.69 387 PRO A N 1
ATOM 3001 C CA . PRO A 1 387 ? -4.126 -12.500 -17.646 1.00 95.69 387 PRO A CA 1
ATOM 3002 C C . PRO A 1 387 ? -3.759 -13.894 -18.187 1.00 95.69 387 PRO A C 1
ATOM 3004 O O . PRO A 1 387 ? -4.246 -14.901 -17.673 1.00 95.69 387 PRO A O 1
ATOM 3007 N N . TRP A 1 388 ? -2.817 -13.958 -19.135 1.00 93.50 388 TRP A N 1
ATOM 3008 C CA . TRP A 1 388 ? -2.272 -15.189 -19.730 1.00 93.50 388 TRP A CA 1
ATOM 3009 C C . TRP A 1 388 ? -1.148 -15.854 -18.909 1.00 93.50 388 TRP A C 1
ATOM 3011 O O . TRP A 1 388 ? -0.357 -16.634 -19.428 1.00 93.50 388 TRP A O 1
ATOM 3021 N N . LYS A 1 389 ? -1.079 -15.568 -17.603 1.00 93.19 389 LYS A N 1
ATOM 3022 C CA . LYS A 1 389 ? -0.200 -16.210 -16.605 1.00 93.19 389 LYS A CA 1
ATOM 3023 C C . LYS A 1 389 ? 1.308 -15.970 -16.747 1.00 93.19 389 LYS A C 1
ATOM 3025 O O . LYS A 1 389 ? 2.058 -16.462 -15.906 1.00 93.19 389 LYS A O 1
ATOM 3030 N N . THR A 1 390 ? 1.753 -15.146 -17.695 1.00 94.31 390 THR A N 1
ATOM 3031 C CA . THR A 1 390 ? 3.106 -14.563 -17.674 1.00 94.31 390 THR A CA 1
ATOM 3032 C C . THR A 1 390 ? 3.291 -13.692 -16.428 1.00 94.31 390 THR A C 1
ATOM 3034 O O . THR A 1 390 ? 2.379 -12.969 -16.022 1.00 94.31 390 THR A O 1
ATOM 3037 N N . PHE A 1 391 ? 4.480 -13.752 -15.827 1.00 96.31 391 PHE A N 1
ATOM 3038 C CA . PHE A 1 391 ? 4.861 -12.930 -14.680 1.00 96.31 391 PHE A CA 1
ATOM 3039 C C . PHE A 1 391 ? 5.885 -11.874 -15.084 1.00 96.31 391 PHE A C 1
ATOM 3041 O O . PHE A 1 391 ? 6.793 -12.141 -15.871 1.00 96.31 391 PHE A O 1
ATOM 3048 N N . VAL A 1 392 ? 5.746 -10.680 -14.518 1.00 97.00 392 VAL A N 1
ATOM 3049 C CA . VAL A 1 392 ? 6.592 -9.516 -14.800 1.00 97.00 392 VAL A CA 1
ATOM 3050 C C . VAL A 1 392 ? 7.072 -8.897 -13.491 1.00 97.00 392 VAL A C 1
ATOM 3052 O O . VAL A 1 392 ? 6.313 -8.817 -12.528 1.00 97.00 392 VAL A O 1
ATOM 3055 N N . PHE A 1 393 ? 8.330 -8.459 -13.453 1.00 97.50 393 PHE A N 1
ATOM 3056 C CA . PHE A 1 393 ? 8.967 -7.861 -12.275 1.00 97.50 393 PHE A CA 1
ATOM 3057 C C . PHE A 1 393 ? 9.255 -6.382 -12.567 1.00 97.50 393 PHE A C 1
ATOM 3059 O O . PHE A 1 393 ? 10.346 -6.073 -13.046 1.00 97.50 393 PHE A O 1
ATOM 3066 N N . PRO A 1 394 ? 8.294 -5.457 -12.380 1.00 97.19 394 PRO A N 1
ATOM 3067 C CA . PRO A 1 394 ? 8.419 -4.091 -12.893 1.00 97.19 394 PRO A CA 1
ATOM 3068 C C . PRO A 1 394 ? 9.610 -3.331 -12.292 1.00 97.19 394 PRO A C 1
ATOM 3070 O O . PRO A 1 394 ? 10.408 -2.762 -13.034 1.00 97.19 394 PRO A O 1
ATOM 3073 N N . LEU A 1 395 ? 9.794 -3.377 -10.969 1.00 96.56 395 LEU A N 1
ATOM 3074 C CA . LEU A 1 395 ? 10.915 -2.705 -10.302 1.00 96.56 395 LEU A CA 1
ATOM 3075 C C . LEU A 1 395 ? 12.249 -3.372 -10.687 1.00 96.56 395 LEU A C 1
ATOM 3077 O O . LEU A 1 395 ? 13.184 -2.688 -11.095 1.00 96.56 395 LEU A O 1
ATOM 3081 N N . GLY A 1 396 ? 12.306 -4.710 -10.682 1.00 95.69 396 GLY A N 1
ATOM 3082 C CA . GLY A 1 396 ? 13.478 -5.471 -11.129 1.00 95.69 396 GLY A CA 1
ATOM 3083 C C . GLY A 1 396 ? 13.878 -5.205 -12.588 1.00 95.69 396 GLY A C 1
ATOM 3084 O O . GLY A 1 396 ? 15.068 -5.089 -12.882 1.00 95.69 396 GLY A O 1
ATOM 3085 N N . LYS A 1 397 ? 12.916 -5.035 -13.509 1.00 96.81 397 LYS A N 1
ATOM 3086 C CA . LYS A 1 397 ? 13.188 -4.677 -14.912 1.00 96.81 397 LYS A CA 1
ATOM 3087 C C . LYS A 1 397 ? 13.776 -3.271 -15.026 1.00 96.81 397 LYS A C 1
ATOM 3089 O O . LYS A 1 397 ? 14.741 -3.101 -15.763 1.00 96.81 397 LYS A O 1
ATOM 3094 N N . ILE A 1 398 ? 13.270 -2.294 -14.271 1.00 96.88 398 ILE A N 1
ATOM 3095 C CA . ILE A 1 398 ? 13.860 -0.947 -14.219 1.00 96.88 398 ILE A CA 1
ATOM 3096 C C . ILE A 1 398 ? 15.285 -0.978 -13.656 1.00 96.88 398 ILE A C 1
ATOM 3098 O O . ILE A 1 398 ? 16.178 -0.359 -14.235 1.00 96.88 398 ILE A O 1
ATOM 3102 N N . TYR A 1 399 ? 15.534 -1.740 -12.585 1.00 94.69 399 TYR A N 1
ATOM 3103 C CA . TYR A 1 399 ? 16.884 -1.901 -12.032 1.00 94.69 399 TYR A CA 1
ATOM 3104 C C . TYR A 1 399 ? 17.830 -2.539 -13.063 1.00 94.69 399 TYR A C 1
ATOM 3106 O O . TYR A 1 399 ? 18.956 -2.071 -13.232 1.00 94.69 399 TYR A O 1
ATOM 3114 N N . LYS A 1 400 ? 17.352 -3.533 -13.828 1.00 93.69 400 LYS A N 1
ATOM 3115 C CA . LYS A 1 400 ? 18.094 -4.150 -14.939 1.00 93.69 400 LYS A CA 1
ATOM 3116 C C . LYS A 1 400 ? 18.348 -3.177 -16.101 1.00 93.69 400 LYS A C 1
ATOM 3118 O O . LYS A 1 400 ? 19.438 -3.180 -16.660 1.00 93.69 400 LYS A O 1
ATOM 3123 N N . THR A 1 401 ? 17.398 -2.311 -16.456 1.00 95.00 401 THR A N 1
ATOM 3124 C CA . THR A 1 401 ? 17.603 -1.249 -17.462 1.00 95.00 401 THR A CA 1
ATOM 3125 C C . THR A 1 401 ? 18.634 -0.215 -16.999 1.00 95.00 401 THR A C 1
ATOM 3127 O O . THR A 1 401 ? 19.467 0.220 -17.797 1.00 95.00 401 THR A O 1
ATOM 3130 N N . ALA A 1 402 ? 18.647 0.142 -15.712 1.00 94.44 402 ALA A N 1
ATOM 3131 C CA . ALA A 1 402 ? 19.648 1.046 -15.153 1.00 94.44 402 ALA A CA 1
ATOM 3132 C C . ALA A 1 402 ? 21.068 0.451 -15.199 1.00 94.44 402 ALA A C 1
ATOM 3134 O O . ALA A 1 402 ? 21.994 1.142 -15.637 1.00 94.44 402 ALA A O 1
ATOM 3135 N N . SER A 1 403 ? 21.228 -0.820 -14.807 1.00 92.69 403 SER A N 1
ATOM 3136 C CA . SER A 1 403 ? 22.531 -1.494 -14.718 1.00 92.69 403 SER A CA 1
ATOM 3137 C C . SER A 1 403 ? 23.036 -2.075 -16.042 1.00 92.69 403 SER A C 1
ATOM 3139 O O . SER A 1 403 ? 24.207 -1.913 -16.354 1.00 92.69 403 SER A O 1
ATOM 3141 N N . LEU A 1 404 ? 22.188 -2.709 -16.855 1.00 92.56 404 LEU A N 1
ATOM 3142 C CA . LEU A 1 404 ? 22.596 -3.418 -18.082 1.00 92.56 404 LEU A CA 1
ATOM 3143 C C . LEU A 1 404 ? 22.226 -2.693 -19.383 1.00 92.56 404 LEU A C 1
ATOM 3145 O O . LEU A 1 404 ? 22.507 -3.199 -20.464 1.00 92.56 404 LEU A O 1
ATOM 3149 N N . ARG A 1 405 ? 21.596 -1.511 -19.303 1.00 91.50 405 ARG A N 1
ATOM 3150 C CA . ARG A 1 405 ? 21.063 -0.750 -20.458 1.00 91.50 405 ARG A CA 1
ATOM 3151 C C . ARG A 1 405 ? 19.990 -1.480 -21.278 1.00 91.50 405 ARG A C 1
ATOM 3153 O O . ARG A 1 405 ? 19.679 -1.042 -22.386 1.00 91.50 405 ARG A O 1
ATOM 3160 N N . ASP A 1 406 ? 19.402 -2.518 -20.684 1.00 89.38 406 ASP A N 1
ATOM 3161 C CA . ASP A 1 406 ? 18.242 -3.274 -21.159 1.00 89.38 406 ASP A CA 1
ATOM 3162 C C . ASP A 1 406 ? 17.170 -2.343 -21.753 1.00 89.38 406 ASP A C 1
ATOM 3164 O O . ASP A 1 406 ? 16.695 -1.429 -21.079 1.00 89.38 406 ASP A O 1
ATOM 3168 N N . ASP A 1 407 ? 16.769 -2.607 -22.991 1.00 92.25 407 ASP A N 1
ATOM 3169 C CA . ASP A 1 407 ? 15.716 -1.873 -23.696 1.00 92.25 407 ASP A CA 1
ATOM 3170 C C . ASP A 1 407 ? 14.339 -2.121 -23.035 1.00 92.25 407 ASP A C 1
ATOM 3172 O O . ASP A 1 407 ? 14.038 -3.247 -22.596 1.00 92.25 407 ASP A O 1
ATOM 3176 N N . LEU A 1 408 ? 13.537 -1.061 -22.878 1.00 94.62 408 LEU A N 1
ATOM 3177 C CA . LEU A 1 408 ? 12.185 -1.110 -22.320 1.00 94.62 408 LEU A CA 1
ATOM 3178 C C . LEU A 1 408 ? 11.121 -1.181 -23.417 1.00 94.62 408 LEU A C 1
ATOM 3180 O O . LEU A 1 408 ? 10.165 -1.934 -23.229 1.00 94.62 408 LEU A O 1
ATOM 3184 N N . ASP A 1 409 ? 11.275 -0.477 -24.542 1.00 92.94 409 ASP A N 1
ATOM 3185 C CA . ASP A 1 409 ? 10.319 -0.562 -25.658 1.00 92.94 409 ASP A CA 1
ATOM 3186 C C . ASP A 1 409 ? 10.311 -1.977 -26.256 1.00 92.94 409 ASP A C 1
ATOM 3188 O O . ASP A 1 409 ? 9.256 -2.600 -26.339 1.00 92.94 409 ASP A O 1
ATOM 3192 N N . ALA A 1 410 ? 11.480 -2.572 -26.511 1.00 93.94 410 ALA A N 1
ATOM 3193 C CA . ALA A 1 410 ? 11.596 -3.960 -26.964 1.00 93.94 410 ALA A CA 1
ATOM 3194 C C . ALA A 1 410 ? 11.005 -4.968 -25.956 1.00 93.94 410 ALA A C 1
ATOM 3196 O O . ALA A 1 410 ? 10.446 -5.996 -26.346 1.00 93.94 410 ALA A O 1
ATOM 3197 N N . TYR A 1 411 ? 11.086 -4.677 -24.652 1.00 95.25 411 TYR A N 1
ATOM 3198 C CA . TYR A 1 411 ? 10.446 -5.493 -23.614 1.00 95.25 411 TYR A CA 1
ATOM 3199 C C . TYR A 1 411 ? 8.916 -5.355 -23.631 1.00 95.25 411 TYR A C 1
ATOM 3201 O O . TYR A 1 411 ? 8.210 -6.353 -23.489 1.00 95.25 411 TYR A O 1
ATOM 3209 N N . TYR A 1 412 ? 8.396 -4.145 -23.836 1.00 95.56 412 TYR A N 1
ATOM 3210 C CA . TYR A 1 412 ? 6.962 -3.894 -23.967 1.00 95.56 412 TYR A CA 1
ATOM 3211 C C . TYR A 1 412 ? 6.390 -4.527 -25.242 1.00 95.56 412 TYR A C 1
ATOM 3213 O O . TYR A 1 412 ? 5.349 -5.178 -25.176 1.00 95.56 412 TYR A O 1
ATOM 3221 N N . GLU A 1 413 ? 7.092 -4.434 -26.372 1.00 95.19 413 GLU A N 1
ATOM 3222 C CA . GLU A 1 413 ? 6.679 -5.076 -27.624 1.00 95.19 413 GLU A CA 1
ATOM 3223 C C . GLU A 1 413 ? 6.688 -6.602 -27.516 1.00 95.19 413 GLU A C 1
ATOM 3225 O O . GLU A 1 413 ? 5.781 -7.253 -28.031 1.00 95.19 413 GLU A O 1
ATOM 3230 N N . ALA A 1 414 ? 7.640 -7.196 -26.787 1.00 95.19 414 ALA A N 1
ATOM 3231 C CA . ALA A 1 414 ? 7.605 -8.627 -26.486 1.00 95.19 414 ALA A CA 1
ATOM 3232 C C . ALA A 1 414 ? 6.333 -9.018 -25.705 1.00 95.19 414 ALA A C 1
ATOM 3234 O O . ALA A 1 414 ? 5.665 -9.985 -26.069 1.00 95.19 414 ALA A O 1
ATOM 3235 N N . LEU A 1 415 ? 5.942 -8.234 -24.689 1.00 95.12 415 LEU A N 1
ATOM 3236 C CA . LEU A 1 415 ? 4.693 -8.452 -23.944 1.00 95.12 415 LEU A CA 1
ATOM 3237 C C . LEU A 1 415 ? 3.435 -8.210 -24.797 1.00 95.12 415 LEU A C 1
ATOM 3239 O O . LEU A 1 415 ? 2.437 -8.913 -24.623 1.00 95.12 415 LEU A O 1
ATOM 3243 N N . MET A 1 416 ? 3.469 -7.251 -25.726 1.00 94.06 416 MET A N 1
ATOM 3244 C CA . MET A 1 416 ? 2.367 -6.987 -26.656 1.00 94.06 416 MET A CA 1
ATOM 3245 C C . MET A 1 416 ? 2.202 -8.120 -27.674 1.00 94.06 416 MET A C 1
ATOM 3247 O O . MET A 1 416 ? 1.084 -8.578 -27.904 1.00 94.06 416 MET A O 1
ATOM 3251 N N . ASN A 1 417 ? 3.301 -8.637 -28.220 1.00 94.19 417 ASN A N 1
ATOM 3252 C CA . ASN A 1 417 ? 3.289 -9.795 -29.109 1.00 94.19 417 ASN A CA 1
ATOM 3253 C C . ASN A 1 417 ? 2.805 -11.062 -28.384 1.00 94.19 417 ASN A C 1
ATOM 3255 O O . ASN A 1 417 ? 2.001 -11.810 -28.938 1.00 94.19 417 ASN A O 1
ATOM 3259 N N . ASP A 1 418 ? 3.207 -11.272 -27.126 1.00 92.25 418 ASP A N 1
ATOM 3260 C CA . ASP A 1 418 ? 2.662 -12.345 -26.283 1.00 92.25 418 ASP A CA 1
ATOM 3261 C C . ASP A 1 418 ? 1.153 -12.198 -26.062 1.00 92.25 418 ASP A C 1
ATOM 3263 O O . ASP A 1 418 ? 0.415 -13.173 -26.218 1.00 92.25 418 ASP A O 1
ATOM 3267 N N . LYS A 1 419 ? 0.676 -10.982 -25.761 1.00 91.81 419 LYS A N 1
ATOM 3268 C CA . LYS A 1 419 ? -0.757 -10.687 -25.636 1.00 91.81 419 LYS A CA 1
ATOM 3269 C C . LYS A 1 419 ? -1.507 -11.027 -26.921 1.00 91.81 419 LYS A C 1
ATOM 3271 O O . LYS A 1 419 ? -2.496 -11.745 -26.858 1.00 91.81 419 LYS A O 1
ATOM 3276 N N . LEU A 1 420 ? -1.037 -10.555 -28.077 1.00 90.94 420 LEU A N 1
ATOM 3277 C CA . LEU A 1 420 ? -1.681 -10.808 -29.371 1.00 90.94 420 LEU A CA 1
ATOM 3278 C C . LEU A 1 420 ? -1.671 -12.297 -29.746 1.00 90.94 420 LEU A C 1
ATOM 3280 O O . LEU A 1 420 ? -2.669 -12.805 -30.248 1.00 90.94 420 LEU A O 1
ATOM 3284 N N . ARG A 1 421 ? -0.586 -13.019 -29.446 1.00 89.81 421 ARG A N 1
ATOM 3285 C CA . ARG A 1 421 ? -0.475 -14.467 -29.678 1.00 89.81 421 ARG A CA 1
ATOM 3286 C C . ARG A 1 421 ? -1.428 -15.285 -28.802 1.00 89.81 421 ARG A C 1
ATOM 3288 O O . ARG A 1 421 ? -1.957 -16.288 -29.266 1.00 89.81 421 ARG A O 1
ATOM 3295 N N . LEU A 1 422 ? -1.628 -14.877 -27.548 1.00 83.81 422 LEU A N 1
ATOM 3296 C CA . LEU A 1 422 ? -2.407 -15.623 -26.547 1.00 83.81 422 LEU A CA 1
ATOM 3297 C C . LEU A 1 422 ? -3.859 -15.128 -26.398 1.00 83.81 422 LEU A C 1
ATOM 3299 O O . LEU A 1 422 ? -4.660 -15.795 -25.750 1.00 83.81 422 LEU A O 1
ATOM 3303 N N . GLN A 1 423 ? -4.198 -13.979 -26.992 1.00 74.38 423 GLN A N 1
ATOM 3304 C CA . GLN A 1 423 ? -5.564 -13.456 -27.155 1.00 74.38 423 GLN A CA 1
ATOM 3305 C C . GLN A 1 423 ? -6.048 -13.505 -28.616 1.00 74.38 423 GLN A C 1
ATOM 3307 O O . GLN A 1 423 ? -7.147 -13.035 -28.910 1.00 74.38 423 GLN A O 1
ATOM 3312 N N . GLY A 1 424 ? -5.246 -14.067 -29.529 1.00 63.81 424 GLY A N 1
ATOM 3313 C CA . GLY A 1 424 ? -5.693 -14.451 -30.868 1.00 63.81 424 GLY A CA 1
ATOM 3314 C C . GLY A 1 424 ? -6.879 -15.421 -30.788 1.00 63.81 424 GLY A C 1
ATOM 3315 O O . GLY A 1 424 ? -7.089 -16.034 -29.739 1.00 63.81 424 GLY A O 1
ATOM 3316 N N . PRO A 1 425 ? -7.686 -15.542 -31.857 1.00 52.81 425 PRO A N 1
ATOM 3317 C CA . PRO A 1 425 ? -8.980 -16.203 -31.783 1.00 52.81 425 PRO A CA 1
ATOM 3318 C C . PRO A 1 425 ? -8.837 -17.647 -31.301 1.00 52.81 425 PRO A C 1
ATOM 3320 O O . PRO A 1 425 ? -8.331 -18.510 -32.019 1.00 52.81 425 PRO A O 1
ATOM 3323 N N . SER A 1 426 ? -9.335 -17.906 -30.091 1.00 44.81 426 SER A N 1
ATOM 3324 C CA . SER A 1 426 ? -9.716 -19.248 -29.671 1.00 44.81 426 SER A CA 1
ATOM 3325 C C . SER A 1 426 ? -10.668 -19.788 -30.730 1.00 44.81 426 SER A C 1
ATOM 3327 O O . SER A 1 426 ? -11.732 -19.205 -30.943 1.00 44.81 426 SER A O 1
ATOM 3329 N N . ALA A 1 427 ? -10.267 -20.855 -31.419 1.00 36.97 427 ALA A N 1
ATOM 3330 C CA . ALA A 1 427 ? -11.131 -21.520 -32.379 1.00 36.97 427 ALA A CA 1
ATOM 3331 C C . ALA A 1 427 ? -12.396 -21.998 -31.648 1.00 36.97 427 ALA A C 1
ATOM 3333 O O . ALA A 1 427 ? -12.305 -22.812 -30.725 1.00 36.97 427 ALA A O 1
ATOM 3334 N N . HIS A 1 428 ? -13.533 -21.421 -32.036 1.00 36.03 428 HIS A N 1
ATOM 3335 C CA . HIS A 1 428 ? -14.871 -21.884 -31.683 1.00 36.03 428 HIS A CA 1
ATOM 3336 C C . HIS A 1 428 ? -15.262 -23.080 -32.555 1.00 36.03 428 HIS A C 1
ATOM 3338 O O . HIS A 1 428 ? -14.865 -23.079 -33.744 1.00 36.03 428 HIS A O 1
#

Sequence (428 aa):
RRLAAQFPGDKLAALFREQPAAEPAAPLPQAAPPPPQPAPQAAQPPAFQPAPEPAPAPAPAPGPGATPGLEAAGAGFQFINPAEPMQAAAAQGEQLTLAPAQPRDASVSGRPRPAQPAPQPAAPQIETFRDIMAAAVPTEEESRKDDFISRAFRLASDLEEDLGRKVYFNLDGLNEVEKRLRLQFIKARNNQQGGTETVRSSAAFLCYFLQERYKGRLLKFQDFDPWGWPMVFEQPGRKFTTYPVQRVWRLLWEETVPEPGWLTKYAQWLADALKETAVPVNGAAAVKSKVRSHPEKLADALTEHRRMLVLLTSLTETSHIELSRTGLAKMEAAIKNNFRPNIPPTGDGWKLLRCYGHLLAAILAKDFKAVWYNVDGEDGGWSMQLPWKTFVFPLGKIYKTASLRDDLDAYYEALMNDKLRLQGPSAH

pLDDT: mean 73.57, std 26.4, range [24.53, 98.19]

Foldseek 3Di:
DVVVVPDDVVVVVVLPDDDPDPDDPDDDDDDDDDDDDDDDDDDDDDDDDDDDDDDDDDDDDDDDDDDDDDDDDPDDDDDDDPDDDDDDDDDDDDDDDDDDDDDDDDDDDDDDDDDDDDPDDDDDDPPDVPDPDPDDQDDVVVLCVDPQLVLLVVVQVVLCVVPVHGQDLDLVNLLSLLVVLLVCCVPPVPDLPVNVSSLSSSLSSLVVSCCVPQVWDWADDPPDDLQLTWTWHDDVVDIDIARSSVQSVCSSVDNDDDDRCSSVVVVVVVVVVSVDPDQDQFAPRCLVVVPFDDPRVLVRVVSNLVVLVVVLCVDPLRVPQDLELVSQVVLLVSLVVPADQVDDADPVRLVVLLSQLSSQVSSCCPPQVWGWTGPGDDLQRTWTAGPLGDIDRSSVVSVCCNNVVDRRSVVVVVVVVVCCVSVPDDDD

Secondary structure (DSSP, 8-state):
-GGGGS--HHHHHHHS-PPPPPPPPPPPPPPPPPPPPPPPPPPPPPPPPPPPPPPPPPPP------------S--------------------------------------PPPPPPPPPPPP-----S-TT--PPPPPHHHHHHSTTTHHHHHHHHHHHHHHTS---SSHHHHHHHHHHHHHHHHH-TT-HHHHHHHHHHHHHHHHHHHHHHH--EE---TTS-GGG--EEEEETTEEEEE-HHHHHHGGGT-SSPPPTTHHHHHHHHHHHHTT--SPPP-HHHHHHHT-PPPHHHHHHHHHHHHHHHHHHHH-TTTTT--SSHHHHHHHHHHHHHH--TTSPPPHHHHHHHHHHHHHHHHHHHHHH--EEEE--SSGGG-EEE-TTS-EE-HHHHHHHHHHH---SHHHHHHHHHHHHHHSS----

Radius of gyration: 31.06 Å; chains: 1; bounding box: 114×82×63 Å